Protein AF-A0AAV7LJN6-F1 (afdb_monomer_lite)

Structure (mmCIF, N/CA/C/O backbone):
data_AF-A0AAV7LJN6-F1
#
_entry.id   AF-A0AAV7LJN6-F1
#
loop_
_atom_site.group_PDB
_atom_site.id
_atom_site.type_symbol
_atom_site.label_atom_id
_atom_site.label_alt_id
_atom_site.label_comp_id
_atom_site.label_asym_id
_atom_site.label_entity_id
_atom_site.label_seq_id
_atom_site.pdbx_PDB_ins_code
_atom_site.Cartn_x
_atom_site.Cartn_y
_atom_site.Cartn_z
_atom_site.occupancy
_atom_site.B_iso_or_equiv
_atom_site.auth_seq_id
_atom_site.auth_comp_id
_atom_site.auth_asym_id
_atom_site.auth_atom_id
_atom_site.pdbx_PDB_model_num
ATOM 1 N N . MET A 1 1 ? 133.729 30.146 -93.061 1.00 47.03 1 MET A N 1
ATOM 2 C CA . MET A 1 1 ? 133.045 31.217 -92.309 1.00 47.03 1 MET A CA 1
ATOM 3 C C . MET A 1 1 ? 131.772 31.570 -93.064 1.00 47.03 1 MET A C 1
ATOM 5 O O . MET A 1 1 ? 131.927 31.977 -94.211 1.00 47.03 1 MET A O 1
ATOM 9 N N . PRO A 1 2 ? 130.562 31.434 -92.484 1.00 51.91 2 PRO A N 1
ATOM 10 C CA . PRO A 1 2 ? 130.207 30.695 -91.264 1.00 51.91 2 PRO A CA 1
ATOM 11 C C . PRO A 1 2 ? 130.179 29.168 -91.597 1.00 51.91 2 PRO A C 1
ATOM 13 O O . PRO A 1 2 ? 131.248 28.743 -92.047 1.00 51.91 2 PRO A O 1
ATOM 16 N N . SER A 1 3 ? 129.166 28.287 -91.439 1.00 40.41 3 SER A N 1
ATOM 17 C CA . SER A 1 3 ? 127.778 28.377 -90.912 1.00 40.41 3 SER A CA 1
ATOM 18 C C . SER A 1 3 ? 127.118 27.003 -90.661 1.00 40.41 3 SER A C 1
ATOM 20 O O . SER A 1 3 ? 127.235 26.117 -91.491 1.00 40.41 3 SER A O 1
ATOM 22 N N . LEU A 1 4 ? 126.371 26.909 -89.550 1.00 49.81 4 LEU A N 1
ATOM 23 C CA . LEU A 1 4 ? 125.037 26.297 -89.317 1.00 49.81 4 LEU A CA 1
ATOM 24 C C . LEU A 1 4 ? 124.566 24.948 -89.927 1.00 49.81 4 LEU A C 1
ATOM 26 O O . LEU A 1 4 ? 123.443 24.555 -89.620 1.00 49.81 4 LEU A O 1
ATOM 30 N N . ASP A 1 5 ? 125.363 24.183 -90.670 1.00 49.03 5 ASP A N 1
ATOM 31 C CA . ASP A 1 5 ? 124.953 22.839 -91.116 1.00 49.03 5 ASP A CA 1
ATOM 32 C C . ASP A 1 5 ? 125.314 21.747 -90.092 1.00 49.03 5 ASP A C 1
ATOM 34 O O . ASP A 1 5 ? 126.458 21.295 -90.046 1.00 49.03 5 ASP A O 1
ATOM 38 N N . ASN A 1 6 ? 124.335 21.339 -89.268 1.00 51.44 6 ASN A N 1
ATOM 39 C CA . ASN A 1 6 ? 124.128 19.975 -88.732 1.00 51.44 6 ASN A CA 1
ATOM 40 C C . ASN A 1 6 ? 122.930 19.953 -87.755 1.00 51.44 6 ASN A C 1
ATOM 42 O O . ASN A 1 6 ? 123.092 20.064 -86.540 1.00 51.44 6 ASN A O 1
ATOM 46 N N . LEU A 1 7 ? 121.719 19.768 -88.285 1.00 50.81 7 LEU A N 1
ATOM 47 C CA . LEU A 1 7 ? 120.577 19.266 -87.516 1.00 50.81 7 LEU A CA 1
ATOM 48 C C . LEU A 1 7 ? 120.135 17.960 -88.183 1.00 50.81 7 LEU A C 1
ATOM 50 O O . LEU A 1 7 ? 119.769 17.964 -89.357 1.00 50.81 7 LEU A O 1
ATOM 54 N N . ASP A 1 8 ? 120.251 16.841 -87.468 1.00 54.94 8 ASP A N 1
ATOM 55 C CA . ASP A 1 8 ? 120.124 15.500 -88.049 1.00 54.94 8 ASP A CA 1
ATOM 56 C C . ASP A 1 8 ? 118.679 15.218 -88.498 1.00 54.94 8 ASP A C 1
ATOM 58 O O . ASP A 1 8 ? 117.801 14.862 -87.708 1.00 54.94 8 ASP A O 1
ATOM 62 N N . LEU A 1 9 ? 118.433 15.378 -89.800 1.00 56.91 9 LEU A N 1
ATOM 63 C CA . LEU A 1 9 ? 117.125 15.173 -90.420 1.00 56.91 9 LEU A CA 1
ATOM 64 C C . LEU A 1 9 ? 116.636 13.719 -90.277 1.00 56.91 9 LEU A C 1
ATOM 66 O O . LEU A 1 9 ? 115.430 13.476 -90.246 1.00 56.91 9 LEU A O 1
ATOM 70 N N . THR A 1 10 ? 117.557 12.762 -90.132 1.00 61.56 10 THR A N 1
ATOM 71 C CA . THR A 1 10 ? 117.266 11.347 -89.864 1.00 61.56 10 THR A CA 1
ATOM 72 C C . THR A 1 10 ? 116.732 11.154 -88.447 1.00 61.56 10 THR A C 1
ATOM 74 O O . THR A 1 10 ? 115.738 10.452 -88.271 1.00 61.56 10 THR A O 1
ATOM 77 N N . GLN A 1 11 ? 117.309 11.834 -87.448 1.00 61.28 11 GLN A N 1
ATOM 78 C CA . GLN A 1 11 ? 116.745 11.872 -86.091 1.00 61.28 11 GLN A CA 1
ATOM 79 C C . GLN A 1 11 ? 115.375 12.555 -86.077 1.00 61.28 11 GLN A C 1
ATOM 81 O O . GLN A 1 11 ? 114.446 12.025 -85.477 1.00 61.28 11 GLN A O 1
ATOM 86 N N . VAL A 1 12 ? 115.198 13.680 -86.780 1.00 62.72 12 VAL A N 1
ATOM 87 C CA . VAL A 1 12 ? 113.888 14.357 -86.868 1.00 62.72 12 VAL A CA 1
ATOM 88 C C . VAL A 1 12 ? 112.832 13.454 -87.526 1.00 62.72 12 VAL A C 1
ATOM 90 O O . VAL A 1 12 ? 111.685 13.424 -87.078 1.00 62.72 12 VAL A O 1
ATOM 93 N N . ALA A 1 13 ? 113.206 12.674 -88.544 1.00 65.56 13 ALA A N 1
ATOM 94 C CA . ALA A 1 13 ? 112.322 11.693 -89.169 1.00 65.56 13 ALA A CA 1
ATOM 95 C C . ALA A 1 13 ? 111.976 10.525 -88.226 1.00 65.56 13 ALA A C 1
ATOM 97 O O . ALA A 1 13 ? 110.798 10.188 -88.115 1.00 65.56 13 ALA A O 1
ATOM 98 N N . ALA A 1 14 ? 112.962 9.967 -87.513 1.00 68.38 14 ALA A N 1
ATOM 99 C CA . ALA A 1 14 ? 112.763 8.893 -86.534 1.00 68.38 14 ALA A CA 1
ATOM 100 C C . ALA A 1 14 ? 111.869 9.342 -85.365 1.00 68.38 14 ALA A C 1
ATOM 102 O O . ALA A 1 14 ? 110.847 8.720 -85.087 1.00 68.38 14 ALA A O 1
ATOM 103 N N . ILE A 1 15 ? 112.158 10.508 -84.779 1.00 70.38 15 ILE A N 1
ATOM 104 C CA . ILE A 1 15 ? 111.317 11.142 -83.755 1.00 70.38 15 ILE A CA 1
ATOM 105 C C . ILE A 1 15 ? 109.903 11.394 -84.308 1.00 70.38 15 ILE A C 1
ATOM 107 O O . ILE A 1 15 ? 108.924 11.213 -83.592 1.00 70.38 15 ILE A O 1
ATOM 111 N N . SER A 1 16 ? 109.749 11.750 -85.591 1.00 73.31 16 SER A N 1
ATOM 112 C CA . SER A 1 16 ? 108.429 11.908 -86.220 1.00 73.31 16 SER A CA 1
ATOM 113 C C . SER A 1 16 ? 107.678 10.584 -86.422 1.00 73.31 16 SER A C 1
ATOM 115 O O . SER A 1 16 ? 106.447 10.593 -86.367 1.00 73.31 16 SER A O 1
ATOM 117 N N . SER A 1 17 ? 108.357 9.456 -86.661 1.00 77.31 17 SER A N 1
ATOM 118 C CA . SER A 1 17 ? 107.717 8.131 -86.651 1.00 77.31 17 SER A CA 1
ATOM 119 C C . SER A 1 17 ? 107.365 7.678 -85.238 1.00 77.31 17 SER A C 1
ATOM 121 O O . SER A 1 17 ? 106.252 7.203 -85.037 1.00 77.31 17 SER A O 1
ATOM 123 N N . ASP A 1 18 ? 108.231 7.915 -84.256 1.00 78.06 18 ASP A N 1
ATOM 124 C CA . ASP A 1 18 ? 107.999 7.508 -82.868 1.00 78.06 18 ASP A CA 1
ATOM 125 C C . ASP A 1 18 ? 106.853 8.313 -82.237 1.00 78.06 18 ASP A C 1
ATOM 127 O O . ASP A 1 18 ? 105.960 7.763 -81.604 1.00 78.06 18 ASP A O 1
ATOM 131 N N . LEU A 1 19 ? 106.764 9.616 -82.518 1.00 79.94 19 LEU A N 1
ATOM 132 C CA . LEU A 1 19 ? 105.628 10.448 -82.101 1.00 79.94 19 LEU A CA 1
ATOM 133 C C . LEU A 1 19 ? 104.324 10.068 -82.845 1.00 79.94 19 LEU A C 1
ATOM 135 O O . LEU A 1 19 ? 103.229 10.378 -82.376 1.00 79.94 19 LEU A O 1
ATOM 139 N N . LYS A 1 20 ? 104.396 9.369 -83.990 1.00 81.69 20 LYS A N 1
ATOM 140 C CA . LYS A 1 20 ? 103.214 8.776 -84.649 1.00 81.69 20 LYS A CA 1
ATOM 141 C C . LYS A 1 20 ? 102.825 7.441 -84.020 1.00 81.69 20 LYS A C 1
ATOM 143 O O . LYS A 1 20 ? 101.636 7.251 -83.786 1.00 81.69 20 LYS A O 1
ATOM 148 N N . THR A 1 21 ? 103.776 6.553 -83.719 1.00 82.06 21 THR A N 1
ATOM 149 C CA . THR A 1 21 ? 103.483 5.266 -83.063 1.00 82.06 21 THR A CA 1
ATOM 150 C C . THR A 1 21 ? 102.954 5.482 -81.648 1.00 82.06 21 THR A C 1
ATOM 152 O O . THR A 1 21 ? 101.910 4.917 -81.319 1.00 82.06 21 THR A O 1
ATOM 155 N N . ILE A 1 22 ? 103.564 6.395 -80.880 1.00 83.81 22 ILE A N 1
ATOM 156 C CA . ILE A 1 22 ? 103.055 6.869 -79.584 1.00 83.81 22 ILE A CA 1
ATOM 157 C C . ILE A 1 22 ? 101.624 7.389 -79.743 1.00 83.81 22 ILE A C 1
ATOM 159 O O . ILE A 1 22 ? 100.736 6.871 -79.082 1.00 83.81 22 ILE A O 1
ATOM 163 N N . ARG A 1 23 ? 101.337 8.299 -80.686 1.00 85.75 23 ARG A N 1
ATOM 164 C CA . ARG A 1 23 ? 99.959 8.796 -80.893 1.00 85.75 23 ARG A CA 1
ATOM 165 C C . ARG A 1 23 ? 98.957 7.725 -81.317 1.00 85.75 23 ARG A C 1
ATOM 167 O O . ARG A 1 23 ? 97.790 7.815 -80.945 1.00 85.75 23 ARG A O 1
ATOM 174 N N . THR A 1 24 ? 99.359 6.712 -82.088 1.00 85.62 24 THR A N 1
ATOM 175 C CA . THR A 1 24 ? 98.465 5.582 -82.395 1.00 85.62 24 THR A CA 1
ATOM 176 C C . THR A 1 24 ? 98.250 4.668 -81.191 1.00 85.62 24 THR A C 1
ATOM 178 O O . THR A 1 24 ? 97.150 4.149 -81.029 1.00 85.62 24 THR A O 1
ATOM 181 N N . GLN A 1 25 ? 99.251 4.519 -80.320 1.00 87.50 25 GLN A N 1
ATOM 182 C CA . GLN A 1 25 ? 99.160 3.753 -79.078 1.00 87.50 25 GLN A CA 1
ATOM 183 C C . GLN A 1 25 ? 98.318 4.486 -78.022 1.00 87.50 25 GLN A C 1
ATOM 185 O O . GLN A 1 25 ? 97.413 3.882 -77.458 1.00 87.50 25 GLN A O 1
ATOM 190 N N . GLU A 1 26 ? 98.529 5.791 -77.830 1.00 87.56 26 GLU A N 1
ATOM 191 C CA . GLU A 1 26 ? 97.680 6.682 -77.029 1.00 87.56 26 GLU A CA 1
ATOM 192 C C . GLU A 1 26 ? 96.233 6.642 -77.530 1.00 87.56 26 GLU A C 1
ATOM 194 O O . GLU A 1 26 ? 95.313 6.463 -76.738 1.00 87.56 26 GLU A O 1
ATOM 199 N N . LYS A 1 27 ? 96.008 6.735 -78.850 1.00 88.69 27 LYS A N 1
ATOM 200 C CA . LYS A 1 27 ? 94.661 6.620 -79.428 1.00 88.69 27 LYS A CA 1
ATOM 201 C C . LYS A 1 27 ? 94.038 5.246 -79.161 1.00 88.69 27 LYS A C 1
ATOM 203 O O . LYS A 1 27 ? 92.856 5.191 -78.841 1.00 88.69 27 LYS A O 1
ATOM 208 N N . ALA A 1 28 ? 94.800 4.158 -79.272 1.00 87.75 28 ALA A N 1
ATOM 209 C CA . ALA A 1 28 ? 94.307 2.811 -78.980 1.00 87.75 28 ALA A CA 1
ATOM 210 C C . ALA A 1 28 ? 93.990 2.616 -77.485 1.00 87.75 28 ALA A C 1
ATOM 212 O O . ALA A 1 28 ? 92.982 2.001 -77.158 1.00 87.75 28 ALA A O 1
ATOM 213 N N . GLN A 1 29 ? 94.793 3.187 -76.583 1.00 87.94 29 GLN A N 1
ATOM 214 C CA . GLN A 1 29 ? 94.535 3.192 -75.137 1.00 87.94 29 GLN A CA 1
ATOM 215 C C . GLN A 1 29 ? 93.321 4.054 -74.773 1.00 87.94 29 GLN A C 1
ATOM 217 O O . GLN A 1 29 ? 92.505 3.642 -73.956 1.00 87.94 29 GLN A O 1
ATOM 222 N N . LEU A 1 30 ? 93.160 5.221 -75.404 1.00 89.75 30 LEU A N 1
ATOM 223 C CA . LEU A 1 30 ? 91.967 6.056 -75.258 1.00 89.75 30 LEU A CA 1
ATOM 224 C C . LEU A 1 30 ? 90.720 5.371 -75.827 1.00 89.75 30 LEU A C 1
ATOM 226 O O . LEU A 1 30 ? 89.641 5.574 -75.282 1.00 89.75 30 LEU A O 1
ATOM 230 N N . GLN A 1 31 ? 90.858 4.555 -76.876 1.00 89.44 31 GLN A N 1
ATOM 231 C CA . GLN A 1 31 ? 89.761 3.761 -77.423 1.00 89.44 31 GLN A CA 1
ATOM 232 C C . GLN A 1 31 ? 89.386 2.597 -76.494 1.00 89.44 31 GLN A C 1
ATOM 234 O O . GLN A 1 31 ? 88.237 2.534 -76.092 1.00 89.44 31 GLN A O 1
ATOM 239 N N . ASP A 1 32 ? 90.334 1.767 -76.047 1.00 92.25 32 ASP A N 1
ATOM 240 C CA . ASP A 1 32 ? 90.096 0.712 -75.041 1.00 92.25 32 ASP A CA 1
ATOM 241 C C . ASP A 1 32 ? 89.480 1.281 -73.746 1.00 92.25 32 ASP A C 1
ATOM 243 O O . ASP A 1 32 ? 88.551 0.711 -73.176 1.00 92.25 32 ASP A O 1
ATOM 247 N N . LEU A 1 33 ? 89.925 2.462 -73.308 1.00 91.81 33 LEU A N 1
ATOM 248 C CA . LEU A 1 33 ? 89.320 3.173 -72.182 1.00 91.81 33 LEU A CA 1
ATOM 249 C C . LEU A 1 33 ? 87.895 3.674 -72.492 1.00 91.81 33 LEU A C 1
ATOM 251 O O . LEU A 1 33 ? 87.038 3.632 -71.611 1.00 91.81 33 LEU A O 1
ATOM 255 N N . ASN A 1 34 ? 87.618 4.130 -73.718 1.00 92.25 34 ASN A N 1
ATOM 256 C CA . ASN A 1 34 ? 86.284 4.566 -74.141 1.00 92.25 34 ASN A CA 1
ATOM 257 C C . ASN A 1 34 ? 85.311 3.387 -74.285 1.00 92.25 34 ASN A C 1
ATOM 259 O O . ASN A 1 34 ? 84.201 3.473 -73.772 1.00 92.25 34 ASN A O 1
ATOM 263 N N . ASP A 1 35 ? 85.749 2.277 -74.876 1.00 91.50 35 ASP A N 1
ATOM 264 C CA . ASP A 1 35 ? 84.983 1.036 -75.025 1.00 91.50 35 ASP A CA 1
ATOM 265 C C . ASP A 1 35 ? 84.643 0.449 -73.636 1.00 91.50 35 ASP A C 1
ATOM 267 O O . ASP A 1 35 ? 83.507 0.045 -73.372 1.00 91.50 35 ASP A O 1
ATOM 271 N N . ARG A 1 36 ? 85.587 0.507 -72.681 1.00 92.94 36 ARG A N 1
ATOM 272 C CA . ARG A 1 36 ? 85.322 0.185 -71.266 1.00 92.94 36 ARG A CA 1
ATOM 273 C C . ARG A 1 36 ? 84.320 1.145 -70.631 1.00 92.94 36 ARG A C 1
ATOM 275 O O . ARG A 1 36 ? 83.401 0.673 -69.963 1.00 92.94 36 ARG A O 1
ATOM 282 N N . PHE A 1 37 ? 84.448 2.458 -70.838 1.00 93.62 37 PHE A N 1
ATOM 283 C CA . PHE A 1 37 ? 83.457 3.420 -70.341 1.00 93.62 37 PHE A CA 1
ATOM 284 C C . PHE A 1 37 ? 82.070 3.191 -70.954 1.00 93.62 37 PHE A C 1
ATOM 286 O O . PHE A 1 37 ? 81.093 3.278 -70.219 1.00 93.62 37 PHE A O 1
ATOM 293 N N . ALA A 1 38 ? 81.968 2.833 -72.237 1.00 91.50 38 ALA A N 1
ATOM 294 C CA . ALA A 1 38 ? 80.706 2.468 -72.875 1.00 91.50 38 ALA A CA 1
ATOM 295 C C . ALA A 1 38 ? 80.078 1.249 -72.184 1.00 91.50 38 ALA A C 1
ATOM 297 O O . ALA A 1 38 ? 78.957 1.355 -71.694 1.00 91.50 38 ALA A O 1
ATOM 298 N N . SER A 1 39 ? 80.832 0.158 -72.001 1.00 92.88 39 SER A N 1
ATOM 299 C CA . SER A 1 39 ? 80.336 -1.031 -71.284 1.00 92.88 39 SER A CA 1
ATOM 300 C C . SER A 1 39 ? 79.952 -0.750 -69.820 1.00 92.88 39 SER A C 1
ATOM 302 O O . SER A 1 39 ? 79.015 -1.346 -69.291 1.00 92.88 39 SER A O 1
ATOM 304 N N . PHE A 1 40 ? 80.627 0.195 -69.152 1.00 95.81 40 PHE A N 1
ATOM 305 C CA . PHE A 1 40 ? 80.262 0.628 -67.802 1.00 95.81 40 PHE A CA 1
ATOM 306 C C . PHE A 1 40 ? 78.985 1.481 -67.798 1.00 95.81 40 PHE A C 1
ATOM 308 O O . PHE A 1 40 ? 78.141 1.303 -66.926 1.00 95.81 40 PHE A O 1
ATOM 315 N N . ILE A 1 41 ? 78.808 2.370 -68.780 1.00 93.56 41 ILE A N 1
ATOM 316 C CA . ILE A 1 41 ? 77.591 3.175 -68.955 1.00 93.56 41 ILE A CA 1
ATOM 317 C C . ILE A 1 41 ? 76.398 2.269 -69.277 1.00 93.56 41 ILE A C 1
ATOM 319 O O . ILE A 1 41 ? 75.348 2.431 -68.660 1.00 93.56 41 ILE A O 1
ATOM 323 N N . GLU A 1 42 ? 76.559 1.291 -70.171 1.00 93.38 42 GLU A N 1
ATOM 324 C CA . GLU A 1 42 ? 75.552 0.261 -70.456 1.00 93.38 42 GLU A CA 1
ATOM 325 C C . GLU A 1 42 ? 75.198 -0.516 -69.184 1.00 93.38 42 GLU A C 1
ATOM 327 O O . GLU A 1 42 ? 74.025 -0.593 -68.821 1.00 93.38 42 GLU A O 1
ATOM 332 N N . ARG A 1 43 ? 76.196 -0.992 -68.427 1.00 95.31 43 ARG A N 1
ATOM 333 C CA . ARG A 1 43 ? 75.952 -1.721 -67.175 1.00 95.31 43 ARG A CA 1
ATOM 334 C C . ARG A 1 43 ? 75.285 -0.862 -66.093 1.00 95.31 43 ARG A C 1
ATOM 336 O O . ARG A 1 43 ? 74.493 -1.385 -65.311 1.00 95.31 43 ARG A O 1
ATOM 343 N N . VAL A 1 44 ? 75.559 0.443 -66.044 1.00 95.94 44 VAL A N 1
ATOM 344 C CA . VAL A 1 44 ? 74.835 1.388 -65.177 1.00 95.94 44 VAL A CA 1
ATOM 345 C C . VAL A 1 44 ? 73.387 1.554 -65.642 1.00 95.94 44 VAL A C 1
ATOM 347 O O . VAL A 1 44 ? 72.499 1.512 -64.798 1.00 95.94 44 VAL A O 1
ATOM 350 N N . HIS A 1 45 ? 73.115 1.648 -66.948 1.00 94.12 45 HIS A N 1
ATOM 351 C CA . HIS A 1 45 ? 71.741 1.702 -67.467 1.00 94.12 45 HIS A CA 1
ATOM 352 C C . HIS A 1 45 ? 70.961 0.408 -67.183 1.00 94.12 45 HIS A C 1
ATOM 354 O O . HIS A 1 45 ? 69.804 0.483 -66.772 1.00 94.12 45 HIS A O 1
ATOM 360 N N . GLU A 1 46 ? 71.586 -0.768 -67.320 1.00 95.81 46 GLU A N 1
ATOM 361 C CA . GLU A 1 46 ? 70.990 -2.051 -66.918 1.00 95.81 46 GLU A CA 1
ATOM 362 C C . GLU A 1 46 ? 70.632 -2.065 -65.426 1.00 95.81 46 GLU A C 1
ATOM 364 O O . GLU A 1 46 ? 69.520 -2.442 -65.060 1.00 95.81 46 GLU A O 1
ATOM 369 N N . LEU A 1 47 ? 71.557 -1.641 -64.557 1.00 95.44 47 LEU A N 1
ATOM 370 C CA . LEU A 1 47 ? 71.346 -1.605 -63.106 1.00 95.44 47 LEU A CA 1
ATOM 371 C C . LEU A 1 47 ? 70.307 -0.552 -62.697 1.00 95.44 47 LEU A C 1
ATOM 373 O O . LEU A 1 47 ? 69.496 -0.809 -61.813 1.00 95.44 47 LEU A O 1
ATOM 377 N N . GLU A 1 48 ? 70.270 0.604 -63.360 1.00 95.06 48 GLU A N 1
ATOM 378 C CA . GLU A 1 48 ? 69.203 1.590 -63.193 1.00 95.06 48 GLU A CA 1
ATOM 379 C C . GLU A 1 48 ? 67.841 1.040 -63.625 1.00 95.06 48 GLU A C 1
ATOM 381 O O . GLU A 1 48 ? 66.845 1.285 -62.948 1.00 95.06 48 GLU A O 1
ATOM 386 N N . GLN A 1 49 ? 67.769 0.312 -64.742 1.00 96.12 49 GLN A N 1
ATOM 387 C CA . GLN A 1 49 ? 66.525 -0.290 -65.216 1.00 96.12 49 GLN A CA 1
ATOM 388 C C . GLN A 1 49 ? 66.059 -1.409 -64.274 1.00 96.12 49 GLN A C 1
ATOM 390 O O . GLN A 1 49 ? 64.875 -1.474 -63.951 1.00 96.12 49 GLN A O 1
ATOM 395 N N . GLN A 1 50 ? 66.982 -2.233 -63.770 1.00 95.94 50 GLN A N 1
ATOM 396 C CA . GLN A 1 50 ? 66.699 -3.251 -62.755 1.00 95.94 50 GLN A CA 1
ATOM 397 C C . GLN A 1 50 ? 66.229 -2.620 -61.437 1.00 95.94 50 GLN A C 1
ATOM 399 O O . GLN A 1 50 ? 65.221 -3.061 -60.894 1.00 95.94 50 GLN A O 1
ATOM 404 N N . ASN A 1 51 ? 66.868 -1.543 -60.968 1.00 95.38 51 ASN A N 1
ATOM 405 C CA . ASN A 1 51 ? 66.407 -0.802 -59.790 1.00 95.38 51 ASN A CA 1
ATOM 406 C C . ASN A 1 51 ? 65.010 -0.201 -60.005 1.00 95.38 51 ASN A C 1
ATOM 408 O O . ASN A 1 51 ? 64.156 -0.381 -59.148 1.00 95.38 51 ASN A O 1
ATOM 412 N N . LYS A 1 52 ? 64.725 0.417 -61.160 1.00 96.19 52 LYS A N 1
ATOM 413 C CA . LYS A 1 52 ? 63.389 0.968 -61.480 1.00 96.19 52 LYS A CA 1
ATOM 414 C C . LYS A 1 52 ? 62.298 -0.115 -61.510 1.00 96.19 52 LYS A C 1
ATOM 416 O O . LYS A 1 52 ? 61.170 0.146 -61.099 1.00 96.19 52 LYS A O 1
ATOM 421 N N . VAL A 1 53 ? 62.622 -1.334 -61.957 1.00 95.94 53 VAL A N 1
ATOM 422 C CA . VAL A 1 53 ? 61.709 -2.493 -61.880 1.00 95.94 53 VAL A CA 1
ATOM 423 C C . VAL A 1 53 ? 61.515 -2.945 -60.429 1.00 95.94 53 VAL A C 1
ATOM 425 O O . VAL A 1 53 ? 60.375 -3.074 -59.993 1.00 95.94 53 VAL A O 1
ATOM 428 N N . LEU A 1 54 ? 62.593 -3.109 -59.657 1.00 95.38 54 LEU A N 1
ATOM 429 C CA . LEU A 1 54 ? 62.523 -3.505 -58.245 1.00 95.38 54 LEU A CA 1
ATOM 430 C C . LEU A 1 54 ? 61.789 -2.467 -57.379 1.00 95.38 54 LEU A C 1
ATOM 432 O O . LEU A 1 54 ? 61.031 -2.842 -56.490 1.00 95.38 54 LEU A O 1
ATOM 436 N N . GLU A 1 55 ? 61.955 -1.172 -57.649 1.00 94.69 55 GLU A N 1
ATOM 437 C CA . GLU A 1 55 ? 61.208 -0.082 -57.010 1.00 94.69 55 GLU A CA 1
ATOM 438 C C . GLU A 1 55 ? 59.707 -0.175 -57.314 1.00 94.69 55 GLU A C 1
ATOM 440 O O . GLU A 1 55 ? 58.889 -0.036 -56.402 1.00 94.69 55 GLU A O 1
ATOM 445 N N . ALA A 1 56 ? 59.333 -0.468 -58.565 1.00 93.62 56 ALA A N 1
ATOM 446 C CA . ALA A 1 56 ? 57.939 -0.662 -58.961 1.00 93.62 56 ALA A CA 1
ATOM 447 C C . ALA A 1 56 ? 57.324 -1.930 -58.336 1.00 93.62 56 ALA A C 1
ATOM 449 O O . ALA A 1 56 ? 56.206 -1.879 -57.820 1.00 93.62 56 ALA A O 1
ATOM 450 N N . GLU A 1 57 ? 58.052 -3.050 -58.313 1.00 94.19 57 GLU A N 1
ATOM 451 C CA . GLU A 1 57 ? 57.629 -4.285 -57.638 1.00 94.19 57 GLU A CA 1
ATOM 452 C C . GLU A 1 57 ? 57.457 -4.072 -56.128 1.00 94.19 57 GLU A C 1
ATOM 454 O O . GLU A 1 57 ? 56.445 -4.477 -55.555 1.00 94.19 57 GLU A O 1
ATOM 459 N N . LEU A 1 58 ? 58.397 -3.374 -55.485 1.00 90.88 58 LEU A N 1
ATOM 460 C CA . LEU A 1 58 ? 58.350 -3.028 -54.064 1.00 90.88 58 LEU A CA 1
ATOM 461 C C . LEU A 1 58 ? 57.168 -2.096 -53.756 1.00 90.88 58 LEU A C 1
ATOM 463 O O . LEU A 1 58 ? 56.502 -2.283 -52.736 1.00 90.88 58 LEU A O 1
ATOM 467 N N . LEU A 1 59 ? 56.855 -1.141 -54.638 1.00 90.25 59 LEU A N 1
ATOM 468 C CA . LEU A 1 59 ? 55.674 -0.279 -54.525 1.00 90.25 59 LEU A CA 1
ATOM 469 C C . LEU A 1 59 ? 54.379 -1.100 -54.628 1.00 90.25 59 LEU A C 1
ATOM 471 O O . LEU A 1 59 ? 53.523 -0.985 -53.752 1.00 90.25 59 LEU A O 1
ATOM 475 N N . VAL A 1 60 ? 54.259 -1.991 -55.618 1.00 88.88 60 VAL A N 1
ATOM 476 C CA . VAL A 1 60 ? 53.091 -2.879 -55.785 1.00 88.88 60 VAL A CA 1
ATOM 477 C C . VAL A 1 60 ? 52.933 -3.848 -54.606 1.00 88.88 60 VAL A C 1
ATOM 479 O O . VAL A 1 60 ? 51.813 -4.087 -54.153 1.00 88.88 60 VAL A O 1
ATOM 482 N N . LEU A 1 61 ? 54.029 -4.394 -54.071 1.00 86.50 61 LEU A N 1
ATOM 483 C CA . LEU A 1 61 ? 54.002 -5.234 -52.869 1.00 86.50 61 LEU A CA 1
ATOM 484 C C . LEU A 1 61 ? 53.592 -4.429 -51.632 1.00 86.50 61 LEU A C 1
ATOM 486 O O . LEU A 1 61 ? 52.735 -4.884 -50.875 1.00 86.50 61 LEU A O 1
ATOM 490 N N . ARG A 1 62 ? 54.126 -3.214 -51.446 1.00 84.94 62 ARG A N 1
ATOM 491 C CA . ARG A 1 62 ? 53.682 -2.311 -50.373 1.00 84.94 62 ARG A CA 1
ATOM 492 C C . ARG A 1 62 ? 52.200 -1.990 -50.492 1.00 84.94 62 ARG A C 1
ATOM 494 O O . ARG A 1 62 ? 51.523 -2.079 -49.481 1.00 84.94 62 ARG A O 1
ATOM 501 N N . GLN A 1 63 ? 51.691 -1.704 -51.691 1.00 81.31 63 GLN A N 1
ATOM 502 C CA . GLN A 1 63 ? 50.271 -1.425 -51.909 1.00 81.31 63 GLN A CA 1
ATOM 503 C C . GLN A 1 63 ? 49.391 -2.627 -51.522 1.00 81.31 63 GLN A C 1
ATOM 505 O O . GLN A 1 63 ? 48.427 -2.475 -50.777 1.00 81.31 63 GLN A O 1
ATOM 510 N N . LYS A 1 64 ? 49.773 -3.844 -51.936 1.00 78.56 64 LYS A N 1
ATOM 511 C CA . LYS A 1 64 ? 49.078 -5.092 -51.563 1.00 78.56 64 LYS A CA 1
ATOM 512 C C . LYS A 1 64 ? 49.121 -5.404 -50.063 1.00 78.56 64 LYS A C 1
ATOM 514 O O . LYS A 1 64 ? 48.222 -6.074 -49.569 1.00 78.56 64 LYS A O 1
ATOM 519 N N . HIS A 1 65 ? 50.151 -4.946 -49.350 1.00 70.62 65 HIS A N 1
ATOM 520 C CA . HIS A 1 65 ? 50.295 -5.129 -47.901 1.00 70.62 65 HIS A CA 1
ATOM 521 C C . HIS A 1 65 ? 49.835 -3.920 -47.064 1.00 70.62 65 HIS A C 1
ATOM 523 O O . HIS A 1 65 ? 49.755 -4.040 -45.843 1.00 70.62 65 HIS A O 1
ATOM 529 N N . SER A 1 66 ? 49.523 -2.776 -47.685 1.00 68.25 66 SER A N 1
ATOM 530 C CA . SER A 1 66 ? 48.927 -1.609 -47.021 1.00 68.25 66 SER A CA 1
ATOM 531 C C . SER A 1 66 ? 47.402 -1.658 -46.965 1.00 68.25 66 SER A C 1
ATOM 533 O O . SER A 1 66 ? 46.817 -0.934 -46.166 1.00 68.25 66 SER A O 1
ATOM 535 N N . GLU A 1 67 ? 46.767 -2.510 -47.776 1.00 67.19 67 GLU A N 1
ATOM 536 C CA . GLU A 1 67 ? 45.356 -2.870 -47.611 1.00 67.19 67 GLU A CA 1
ATOM 537 C C . GLU A 1 67 ? 45.142 -3.452 -46.198 1.00 67.19 67 GLU A C 1
ATOM 539 O O . GLU A 1 67 ? 45.688 -4.521 -45.888 1.00 67.19 67 GLU A O 1
ATOM 544 N N . PRO A 1 68 ? 44.385 -2.784 -45.305 1.00 65.88 68 PRO A N 1
ATOM 545 C CA . PRO A 1 68 ? 44.133 -3.313 -43.974 1.00 65.88 68 PRO A CA 1
ATOM 546 C C . PRO A 1 68 ? 43.321 -4.603 -44.103 1.00 65.88 68 PRO A C 1
ATOM 548 O O . PRO A 1 68 ? 42.302 -4.644 -44.790 1.00 65.88 68 PRO A O 1
ATOM 551 N N . SER A 1 69 ? 43.773 -5.675 -43.446 1.00 73.00 69 SER A N 1
ATOM 552 C CA . SER A 1 69 ? 43.143 -6.992 -43.583 1.00 73.00 69 SER A CA 1
ATOM 553 C C . SER A 1 69 ? 41.650 -6.931 -43.248 1.00 73.00 69 SER A C 1
ATOM 555 O O . SER A 1 69 ? 41.276 -6.779 -42.086 1.00 73.00 69 SER A O 1
ATOM 557 N N . ARG A 1 70 ? 40.793 -7.112 -44.260 1.00 81.12 70 ARG A N 1
ATOM 558 C CA . ARG A 1 70 ? 39.324 -7.141 -44.124 1.00 81.12 70 ARG A CA 1
ATOM 559 C C . ARG A 1 70 ? 38.843 -8.163 -43.085 1.00 81.12 70 ARG A C 1
ATOM 561 O O . ARG A 1 70 ? 37.804 -7.974 -42.465 1.00 81.12 70 ARG A O 1
ATOM 568 N N . LEU A 1 71 ? 39.613 -9.230 -42.862 1.00 85.75 71 LEU A N 1
ATOM 569 C CA . LEU A 1 71 ? 39.342 -10.210 -41.811 1.00 85.75 71 LEU A CA 1
ATOM 570 C C . LEU A 1 71 ? 39.478 -9.600 -40.404 1.00 85.75 71 LEU A C 1
ATOM 572 O O . LEU A 1 71 ? 38.677 -9.905 -39.527 1.00 85.75 71 LEU A O 1
ATOM 576 N N . ARG A 1 72 ? 40.450 -8.700 -40.195 1.00 87.62 72 ARG A N 1
ATOM 577 C CA . ARG A 1 72 ? 40.600 -7.961 -38.934 1.00 87.62 72 ARG A CA 1
ATOM 578 C C . ARG A 1 72 ? 39.403 -7.043 -38.697 1.00 87.62 72 ARG A C 1
ATOM 580 O O . ARG A 1 72 ? 38.869 -7.067 -37.598 1.00 87.62 72 ARG A O 1
ATOM 587 N N . THR A 1 73 ? 38.957 -6.284 -39.702 1.00 89.00 73 THR A N 1
ATOM 588 C CA . THR A 1 73 ? 37.821 -5.364 -39.514 1.00 89.00 73 THR A CA 1
ATOM 589 C C . THR A 1 73 ? 36.513 -6.107 -39.245 1.00 89.00 73 THR A C 1
ATOM 591 O O . THR A 1 73 ? 35.713 -5.616 -38.461 1.00 89.00 73 THR A O 1
ATOM 594 N N . LEU A 1 74 ? 36.326 -7.303 -39.821 1.00 91.69 74 LEU A N 1
ATOM 595 C CA . LEU A 1 74 ? 35.191 -8.182 -39.510 1.00 91.69 74 LEU A CA 1
ATOM 596 C C . LEU A 1 74 ? 35.245 -8.693 -38.060 1.00 91.69 74 LEU A C 1
ATOM 598 O O . LEU A 1 74 ? 34.266 -8.547 -37.338 1.00 91.69 74 LEU A O 1
ATOM 602 N N . TYR A 1 75 ? 36.390 -9.191 -37.578 1.00 93.00 75 TYR A N 1
ATOM 603 C CA . TYR A 1 75 ? 36.521 -9.556 -36.158 1.00 93.00 75 TYR A CA 1
ATOM 604 C C . TYR A 1 75 ? 36.394 -8.341 -35.217 1.00 93.00 75 TYR A C 1
ATOM 606 O O . TYR A 1 75 ? 35.871 -8.468 -34.116 1.00 93.00 75 TYR A O 1
ATOM 614 N N . GLU A 1 76 ? 36.813 -7.145 -35.638 1.00 94.62 76 GLU A N 1
ATOM 615 C CA . GLU A 1 76 ? 36.591 -5.892 -34.899 1.00 94.62 76 GLU A CA 1
ATOM 616 C C . GLU A 1 76 ? 35.140 -5.376 -34.985 1.00 94.62 76 GLU A C 1
ATOM 618 O O . GLU A 1 76 ? 34.791 -4.452 -34.250 1.00 94.62 76 GLU A O 1
ATOM 623 N N . GLN A 1 77 ? 34.289 -5.929 -35.855 1.00 96.00 77 GLN A N 1
ATOM 624 C CA . GLN A 1 77 ? 32.829 -5.747 -35.832 1.00 96.00 77 GLN A CA 1
ATOM 625 C C . GLN A 1 77 ? 32.199 -6.755 -34.866 1.00 96.00 77 GLN A C 1
ATOM 627 O O . GLN A 1 77 ? 31.625 -6.334 -33.866 1.00 96.00 77 GLN A O 1
ATOM 632 N N . GLU A 1 78 ? 32.467 -8.048 -35.058 1.00 96.69 78 GLU A N 1
ATOM 633 C CA . GLU A 1 78 ? 32.020 -9.152 -34.193 1.00 96.69 78 GLU A CA 1
ATOM 634 C C . GLU A 1 78 ? 32.310 -8.885 -32.701 1.00 96.69 78 GLU A C 1
ATOM 636 O O . GLU A 1 78 ? 31.426 -8.960 -31.856 1.00 96.69 78 GLU A O 1
ATOM 641 N N . ILE A 1 79 ? 33.535 -8.465 -32.358 1.00 97.12 79 ILE A N 1
ATOM 642 C CA . ILE A 1 79 ? 33.934 -8.157 -30.971 1.00 97.12 79 ILE A CA 1
ATOM 643 C C . ILE A 1 79 ? 33.188 -6.938 -30.396 1.00 97.12 79 ILE A C 1
ATOM 645 O O . ILE A 1 79 ? 33.073 -6.824 -29.177 1.00 97.12 79 ILE A O 1
ATOM 649 N N . ARG A 1 80 ? 32.688 -6.014 -31.226 1.00 97.75 80 ARG A N 1
ATOM 650 C CA . ARG A 1 80 ? 31.826 -4.911 -30.763 1.00 97.75 80 ARG A CA 1
ATOM 651 C C . ARG A 1 80 ? 30.383 -5.364 -30.600 1.00 97.75 80 ARG A C 1
ATOM 653 O O . ARG A 1 80 ? 29.777 -5.023 -29.595 1.00 97.75 80 ARG A O 1
ATOM 660 N N . GLU A 1 81 ? 29.863 -6.150 -31.532 1.00 97.69 81 GLU A N 1
ATOM 661 C CA . GLU A 1 81 ? 28.493 -6.672 -31.489 1.00 97.69 81 GLU A CA 1
ATOM 662 C C . GLU A 1 81 ? 28.304 -7.623 -30.293 1.00 97.69 81 GLU A C 1
ATOM 664 O O . GLU A 1 81 ? 27.367 -7.448 -29.518 1.00 97.69 81 GLU A O 1
ATOM 669 N N . LEU A 1 82 ? 29.272 -8.507 -30.023 1.00 97.75 82 LEU A N 1
ATOM 670 C CA . LEU A 1 82 ? 29.306 -9.351 -28.819 1.00 97.75 82 LEU A CA 1
ATOM 671 C C . LEU A 1 82 ? 29.457 -8.557 -27.507 1.00 97.75 82 LEU A C 1
ATOM 673 O O . LEU A 1 82 ? 28.972 -9.001 -26.468 1.00 97.75 82 LEU A O 1
ATOM 677 N N . ARG A 1 83 ? 30.123 -7.392 -27.524 1.00 98.12 83 ARG A N 1
ATOM 678 C CA . ARG A 1 83 ? 30.201 -6.507 -26.346 1.00 98.12 83 ARG A CA 1
ATOM 679 C C . ARG A 1 83 ? 28.884 -5.796 -26.094 1.00 98.12 83 ARG A C 1
ATOM 681 O O . ARG A 1 83 ? 28.420 -5.831 -24.966 1.00 98.12 83 ARG A O 1
ATOM 688 N N . LEU A 1 84 ? 28.266 -5.236 -27.133 1.00 98.06 84 LEU A N 1
ATOM 689 C CA . LEU A 1 84 ? 26.951 -4.604 -27.031 1.00 98.06 84 LEU A CA 1
ATOM 690 C C . LEU A 1 84 ? 25.908 -5.608 -26.530 1.00 98.06 84 LEU A C 1
ATOM 692 O O . LEU A 1 84 ? 25.250 -5.322 -25.542 1.00 98.06 84 LEU A O 1
ATOM 696 N N . ALA A 1 85 ? 25.857 -6.821 -27.089 1.00 97.56 85 ALA A N 1
ATOM 697 C CA . ALA A 1 85 ? 24.972 -7.881 -26.599 1.00 97.56 85 ALA A CA 1
ATOM 698 C C . ALA A 1 85 ? 25.260 -8.280 -25.135 1.00 97.56 85 ALA A C 1
ATOM 700 O O . ALA A 1 85 ? 24.340 -8.574 -24.375 1.00 97.56 85 ALA A O 1
ATOM 701 N N . SER A 1 86 ? 26.529 -8.263 -24.705 1.00 97.94 86 SER A N 1
ATOM 702 C CA . SER A 1 86 ? 26.891 -8.498 -23.301 1.00 97.94 86 SER A CA 1
ATOM 703 C C . SER A 1 86 ? 26.543 -7.321 -22.382 1.00 97.94 86 SER A C 1
ATOM 705 O O . SER A 1 86 ? 26.315 -7.548 -21.198 1.00 97.94 86 SER A O 1
ATOM 707 N N . GLU A 1 87 ? 26.546 -6.086 -22.879 1.00 98.06 87 GLU A N 1
ATOM 708 C CA . GLU A 1 87 ? 26.171 -4.881 -22.132 1.00 98.06 87 GLU A CA 1
ATOM 709 C C . GLU A 1 87 ? 24.641 -4.774 -22.013 1.00 98.06 87 GLU A C 1
ATOM 711 O O . GLU A 1 87 ? 24.143 -4.510 -20.921 1.00 98.06 87 GLU A O 1
ATOM 716 N N . GLU A 1 88 ? 23.904 -5.087 -23.084 1.00 97.81 88 GLU A N 1
ATOM 717 C CA . GLU A 1 88 ? 22.442 -5.248 -23.110 1.00 97.81 88 GLU A CA 1
ATOM 718 C C . GLU A 1 88 ? 21.994 -6.326 -22.110 1.00 97.81 88 GLU A C 1
ATOM 720 O O . GLU A 1 88 ? 21.241 -6.024 -21.187 1.00 97.81 88 GLU A O 1
ATOM 725 N N . ALA A 1 89 ? 22.549 -7.542 -22.181 1.00 96.81 89 ALA A N 1
ATOM 726 C CA . ALA A 1 89 ? 22.201 -8.630 -21.258 1.00 96.81 89 ALA A CA 1
ATOM 727 C C . ALA A 1 89 ? 22.567 -8.342 -19.783 1.00 96.81 89 ALA A C 1
ATOM 729 O O . ALA A 1 89 ? 21.969 -8.911 -18.867 1.00 96.81 89 ALA A O 1
ATOM 730 N N . ILE A 1 90 ? 23.543 -7.462 -19.518 1.00 97.62 90 ILE A N 1
ATOM 731 C CA . ILE A 1 90 ? 23.840 -6.982 -18.158 1.00 97.62 90 ILE A CA 1
ATOM 732 C C . ILE A 1 90 ? 22.781 -5.974 -17.689 1.00 97.62 90 ILE A C 1
ATOM 734 O O . ILE A 1 90 ? 22.386 -6.033 -16.526 1.00 97.62 90 ILE A O 1
ATOM 738 N N . GLN A 1 91 ? 22.304 -5.088 -18.567 1.00 97.62 91 GLN A N 1
ATOM 739 C CA . GLN A 1 91 ? 21.245 -4.119 -18.256 1.00 97.62 91 GLN A CA 1
ATOM 740 C C . GLN A 1 91 ? 19.894 -4.813 -18.037 1.00 97.62 91 GLN A C 1
ATOM 742 O O . GLN A 1 91 ? 19.254 -4.571 -17.017 1.00 97.62 91 GLN A O 1
ATOM 747 N N . GLU A 1 92 ? 19.506 -5.741 -18.917 1.00 97.12 92 GLU A N 1
ATOM 748 C CA . GLU A 1 92 ? 18.304 -6.579 -18.764 1.00 97.12 92 GLU A CA 1
ATOM 749 C C . GLU A 1 92 ? 18.329 -7.342 -17.435 1.00 97.12 92 GLU A C 1
ATOM 751 O O . GLU A 1 92 ? 17.376 -7.294 -16.656 1.00 97.12 92 GLU A O 1
ATOM 756 N N . LYS A 1 93 ? 19.463 -7.981 -17.116 1.00 96.25 93 LYS A N 1
ATOM 757 C CA . LYS A 1 93 ? 19.655 -8.658 -15.830 1.00 96.25 93 LYS A CA 1
ATOM 758 C C . LYS A 1 93 ? 19.523 -7.697 -14.643 1.00 96.25 93 LYS A C 1
ATOM 760 O O . LYS A 1 93 ? 18.951 -8.087 -13.630 1.00 96.25 93 LYS A O 1
ATOM 765 N N . GLN A 1 94 ? 20.054 -6.477 -14.730 1.00 95.44 94 GLN A N 1
ATOM 766 C CA . GLN A 1 94 ? 19.947 -5.487 -13.652 1.00 95.44 94 GLN A CA 1
ATOM 767 C C . GLN A 1 94 ? 18.501 -5.013 -13.450 1.00 95.44 94 GLN A C 1
ATOM 769 O O . GLN A 1 94 ? 18.068 -4.928 -12.302 1.00 95.44 94 GLN A O 1
ATOM 774 N N . GLY A 1 95 ? 17.743 -4.801 -14.533 1.00 95.44 95 GLY A N 1
ATOM 775 C CA . GLY A 1 95 ? 16.304 -4.523 -14.475 1.00 95.44 95 GLY A CA 1
ATOM 776 C C . GLY A 1 95 ? 15.548 -5.641 -13.756 1.00 95.44 95 GLY A C 1
ATOM 777 O O . GLY A 1 95 ? 15.005 -5.411 -12.677 1.00 95.44 95 GLY A O 1
ATOM 778 N N . LEU A 1 96 ? 15.658 -6.878 -14.252 1.00 93.31 96 LEU A N 1
ATOM 779 C CA . LEU A 1 96 ? 15.037 -8.068 -13.649 1.00 93.31 96 LEU A CA 1
ATOM 780 C C . LEU A 1 96 ? 15.454 -8.304 -12.184 1.00 93.31 96 LEU A C 1
ATOM 782 O O . LEU A 1 96 ? 14.670 -8.816 -11.387 1.00 93.31 96 LEU A O 1
ATOM 786 N N . GLN A 1 97 ? 16.684 -7.943 -11.796 1.00 94.19 97 GLN A N 1
ATOM 787 C CA . GLN A 1 97 ? 17.105 -7.980 -10.392 1.00 94.19 97 GLN A CA 1
ATOM 788 C C . GLN A 1 97 ? 16.382 -6.923 -9.547 1.00 94.19 97 GLN A C 1
ATOM 790 O O . GLN A 1 97 ? 15.896 -7.273 -8.474 1.00 94.19 97 GLN A O 1
ATOM 795 N N . SER A 1 98 ? 16.261 -5.680 -10.028 1.00 92.56 98 SER A N 1
ATOM 796 C CA . SER A 1 98 ? 15.525 -4.621 -9.318 1.00 92.56 98 SER A CA 1
ATOM 797 C C . SER A 1 98 ? 14.018 -4.889 -9.229 1.00 92.56 98 SER A C 1
ATOM 799 O O . SER A 1 98 ? 13.425 -4.667 -8.177 1.00 92.56 98 SER A O 1
ATOM 801 N N . GLU A 1 99 ? 13.413 -5.457 -10.276 1.00 93.81 99 GLU A N 1
ATOM 802 C CA . GLU A 1 99 ? 12.018 -5.912 -10.273 1.00 93.81 99 GLU A CA 1
ATOM 803 C C . GLU A 1 99 ? 11.806 -7.026 -9.243 1.00 93.81 99 GLU A C 1
ATOM 805 O O . GLU A 1 99 ? 10.883 -6.950 -8.433 1.00 93.81 99 GLU A O 1
ATOM 810 N N . ARG A 1 100 ? 12.698 -8.029 -9.195 1.00 92.75 100 ARG A N 1
ATOM 811 C CA . ARG A 1 100 ? 12.634 -9.092 -8.180 1.00 92.75 100 ARG A CA 1
ATOM 812 C C . ARG A 1 100 ? 12.769 -8.529 -6.763 1.00 92.75 100 ARG A C 1
ATOM 814 O O . ARG A 1 100 ? 12.027 -8.943 -5.881 1.00 92.75 100 ARG A O 1
ATOM 821 N N . GLU A 1 101 ? 13.687 -7.592 -6.539 1.00 93.38 101 GLU A N 1
ATOM 822 C CA . GLU A 1 101 ? 13.917 -6.981 -5.222 1.00 93.38 101 GLU A CA 1
ATOM 823 C C . GLU A 1 101 ? 12.720 -6.130 -4.759 1.00 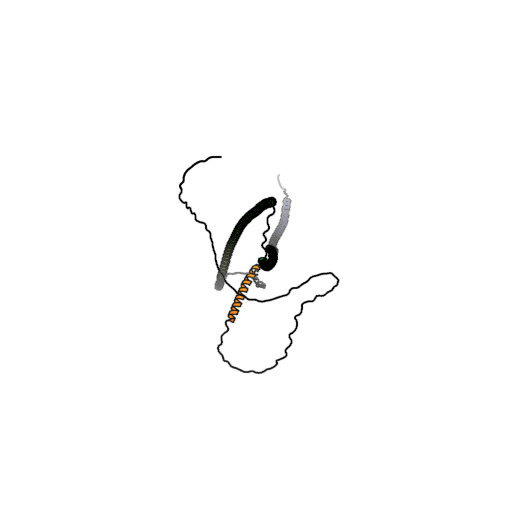93.38 101 GLU A C 1
ATOM 825 O O . GLU A 1 101 ? 12.343 -6.216 -3.588 1.00 93.38 101 GLU A O 1
ATOM 830 N N . ALA A 1 102 ? 12.054 -5.417 -5.674 1.00 90.12 102 ALA A N 1
ATOM 831 C CA . ALA A 1 102 ? 10.797 -4.716 -5.401 1.00 90.12 102 ALA A CA 1
ATOM 832 C C . ALA A 1 102 ? 9.632 -5.684 -5.117 1.00 90.12 102 ALA A C 1
ATOM 834 O O . ALA A 1 102 ? 8.887 -5.496 -4.154 1.00 90.12 102 ALA A O 1
ATOM 835 N N . MET A 1 103 ? 9.495 -6.764 -5.895 1.00 86.31 103 MET A N 1
ATOM 836 C CA . MET A 1 103 ? 8.474 -7.792 -5.651 1.00 86.31 103 MET A CA 1
ATOM 837 C C . MET A 1 103 ? 8.693 -8.501 -4.306 1.00 86.31 103 MET A C 1
ATOM 839 O O . MET A 1 103 ? 7.740 -8.685 -3.552 1.00 86.31 103 MET A O 1
ATOM 843 N N . GLU A 1 104 ? 9.938 -8.817 -3.934 1.00 89.88 104 GLU A N 1
ATOM 844 C CA . GLU A 1 104 ? 10.256 -9.324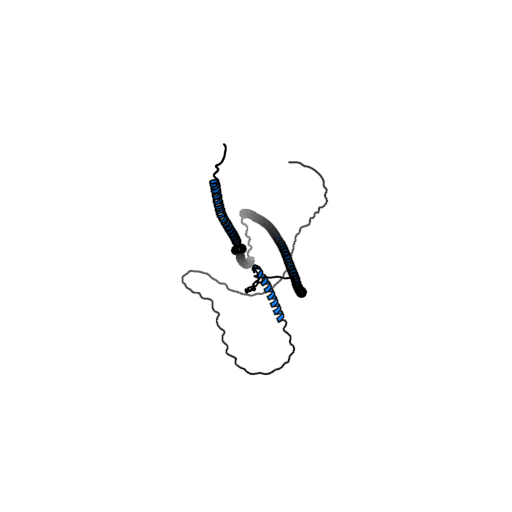 -2.593 1.00 89.88 104 GLU A CA 1
ATOM 845 C C . GLU A 1 104 ? 9.921 -8.315 -1.478 1.00 89.88 104 GLU A C 1
ATOM 847 O O . GLU A 1 104 ? 9.544 -8.726 -0.382 1.00 89.88 104 GLU A O 1
ATOM 852 N N . GLU A 1 105 ? 10.069 -7.007 -1.714 1.00 92.31 105 GLU A N 1
ATOM 853 C CA . GLU A 1 105 ? 9.711 -5.974 -0.734 1.00 92.31 105 GLU A CA 1
ATOM 854 C C . GLU A 1 105 ? 8.196 -5.835 -0.560 1.00 92.31 105 GLU A C 1
ATOM 856 O O . GLU A 1 105 ? 7.723 -5.817 0.577 1.00 92.31 105 GLU A O 1
ATOM 861 N N . THR A 1 106 ? 7.419 -5.846 -1.649 1.00 90.38 106 THR A N 1
ATOM 862 C CA . THR A 1 106 ? 5.947 -5.879 -1.554 1.00 90.38 106 THR A CA 1
ATOM 863 C C . THR A 1 106 ? 5.453 -7.147 -0.853 1.00 90.38 106 THR A C 1
ATOM 865 O O . THR A 1 106 ? 4.592 -7.057 0.021 1.00 90.38 106 THR A O 1
ATOM 868 N N . LEU A 1 107 ? 6.052 -8.309 -1.141 1.00 89.19 107 LEU A N 1
ATOM 869 C CA . LEU A 1 107 ? 5.739 -9.577 -0.479 1.00 89.19 107 LEU A CA 1
ATOM 870 C C . LEU A 1 107 ? 6.057 -9.528 1.023 1.00 89.19 107 LEU A C 1
ATOM 872 O O . LEU A 1 107 ? 5.210 -9.907 1.829 1.00 89.19 107 LEU A O 1
ATOM 876 N N . ARG A 1 108 ? 7.222 -8.994 1.420 1.00 90.94 108 ARG A N 1
ATOM 877 C CA . ARG A 1 108 ? 7.571 -8.777 2.839 1.00 90.94 108 ARG A CA 1
ATOM 878 C C . ARG A 1 108 ? 6.608 -7.799 3.528 1.00 90.94 108 ARG A C 1
ATOM 880 O O . ARG A 1 108 ? 6.230 -8.024 4.674 1.00 90.94 108 ARG A O 1
ATOM 887 N N . GLY A 1 109 ? 6.169 -6.748 2.832 1.00 91.06 109 GLY A N 1
ATOM 888 C CA . GLY A 1 109 ? 5.167 -5.802 3.335 1.00 91.06 109 GLY A CA 1
ATOM 889 C C . GLY A 1 109 ? 3.775 -6.422 3.521 1.00 91.06 109 GLY A C 1
ATOM 890 O O . GLY A 1 109 ? 3.090 -6.106 4.491 1.00 91.06 109 GLY A O 1
ATOM 891 N N . LEU A 1 110 ? 3.367 -7.330 2.630 1.00 86.31 110 LEU A N 1
ATOM 892 C CA . LEU A 1 110 ? 2.121 -8.093 2.757 1.00 86.31 110 LEU A CA 1
ATOM 893 C C . LEU A 1 110 ? 2.196 -9.126 3.890 1.00 86.31 110 LEU A C 1
ATOM 895 O O . LEU A 1 110 ? 1.243 -9.240 4.655 1.00 86.31 110 LEU A O 1
ATOM 899 N N . GLN A 1 111 ? 3.329 -9.819 4.047 1.00 89.81 111 GLN A N 1
ATOM 900 C CA . GLN A 1 111 ? 3.562 -10.745 5.163 1.00 89.81 111 GLN A CA 1
ATOM 901 C C . GLN A 1 111 ? 3.467 -10.038 6.519 1.00 89.81 111 GLN A C 1
ATOM 903 O O . GLN A 1 111 ? 2.716 -10.488 7.376 1.00 89.81 111 GLN A O 1
ATOM 908 N N . ALA A 1 112 ? 4.133 -8.890 6.687 1.00 88.69 112 ALA A N 1
ATOM 909 C CA . ALA A 1 112 ? 4.077 -8.128 7.937 1.00 88.69 112 ALA A CA 1
ATOM 910 C C . ALA A 1 112 ? 2.648 -7.670 8.295 1.00 88.69 112 ALA A C 1
ATOM 912 O O . ALA A 1 112 ? 2.254 -7.744 9.455 1.00 88.69 112 ALA A O 1
ATOM 913 N N . ARG A 1 113 ? 1.845 -7.252 7.303 1.00 91.62 113 ARG A N 1
ATOM 914 C CA . ARG A 1 113 ? 0.425 -6.902 7.509 1.00 91.62 113 ARG A CA 1
ATOM 915 C C . ARG A 1 113 ? -0.440 -8.112 7.857 1.00 91.62 113 ARG A C 1
ATOM 917 O O . ARG A 1 113 ? -1.364 -7.983 8.648 1.00 91.62 113 ARG A O 1
ATOM 924 N N . TYR A 1 114 ? -0.159 -9.273 7.268 1.00 91.00 114 TYR A N 1
ATOM 925 C CA . TYR A 1 114 ? -0.847 -10.517 7.610 1.00 91.00 114 TYR A CA 1
ATOM 926 C C . TYR A 1 114 ? -0.523 -10.958 9.046 1.00 91.00 114 TYR A C 1
ATOM 928 O O . TYR A 1 114 ? -1.427 -11.327 9.786 1.00 91.00 114 TYR A O 1
ATOM 936 N N . GLU A 1 115 ? 0.742 -10.865 9.466 1.00 92.81 115 GLU A N 1
ATOM 937 C CA . GLU A 1 115 ? 1.165 -11.142 10.845 1.00 92.81 115 GLU A CA 1
ATOM 938 C C . GLU A 1 115 ? 0.516 -10.170 11.850 1.00 92.81 115 GLU A C 1
ATOM 940 O O . GLU A 1 115 ? 0.020 -10.607 12.888 1.00 92.81 115 GLU A O 1
ATOM 945 N N . GLU A 1 116 ? 0.448 -8.874 11.524 1.00 90.44 116 GLU A N 1
ATOM 946 C CA . GLU A 1 116 ? -0.263 -7.861 12.320 1.00 90.44 116 GLU A CA 1
ATOM 947 C C . GLU A 1 116 ? -1.763 -8.180 12.442 1.00 90.44 116 GLU A C 1
ATOM 949 O O . GLU A 1 116 ? -2.305 -8.179 13.546 1.00 90.44 116 GLU A O 1
ATOM 954 N N . GLU A 1 117 ? -2.431 -8.538 11.341 1.00 91.50 117 GLU A N 1
ATOM 955 C CA . GLU A 1 117 ? -3.868 -8.829 11.353 1.00 91.50 117 GLU A CA 1
ATOM 956 C C . GLU A 1 117 ? -4.214 -10.156 12.049 1.00 91.50 117 GLU A C 1
ATOM 958 O O . GLU A 1 117 ? -5.245 -10.256 12.715 1.00 91.50 117 GLU A O 1
ATOM 963 N N . VAL A 1 118 ? -3.333 -11.162 11.986 1.00 89.62 118 VAL A N 1
ATOM 964 C CA . VAL A 1 118 ? -3.468 -12.392 12.784 1.00 89.62 118 VAL A CA 1
ATOM 965 C C . VAL A 1 118 ? -3.407 -12.078 14.282 1.00 89.62 118 VAL A C 1
ATOM 967 O O . VAL A 1 118 ? -4.247 -12.580 15.029 1.00 89.62 118 VAL A O 1
ATOM 970 N N . LEU A 1 119 ? -2.487 -11.210 14.718 1.00 92.56 119 LEU A N 1
ATOM 971 C CA . LEU A 1 119 ? -2.391 -10.778 16.117 1.00 92.56 119 LEU A CA 1
ATOM 972 C C . LEU A 1 119 ? -3.596 -9.921 16.547 1.00 92.56 119 LEU A C 1
ATOM 974 O O . LEU A 1 119 ? -4.125 -10.124 17.640 1.00 92.56 119 LEU A O 1
ATOM 978 N N . ASN A 1 120 ? -4.077 -9.016 15.686 1.00 87.75 120 ASN A N 1
ATOM 979 C CA . ASN A 1 120 ? -5.293 -8.227 15.931 1.00 87.75 120 ASN A CA 1
ATOM 980 C C . ASN A 1 120 ? -6.520 -9.134 16.117 1.00 87.75 120 ASN A C 1
ATOM 982 O O . ASN A 1 120 ? -7.308 -8.943 17.049 1.00 87.75 120 ASN A O 1
ATOM 986 N N . ARG A 1 121 ? -6.665 -10.148 15.253 1.00 93.06 121 ARG A N 1
ATOM 987 C CA . ARG A 1 121 ? -7.719 -11.166 15.343 1.00 93.06 121 ARG A CA 1
ATOM 988 C C . ARG A 1 121 ? -7.629 -11.929 16.664 1.00 93.06 121 ARG A C 1
ATOM 990 O O . ARG A 1 121 ? -8.634 -12.007 17.366 1.00 93.06 121 ARG A O 1
ATOM 997 N N . GLU A 1 122 ? -6.451 -12.425 17.039 1.00 93.50 122 GLU A N 1
ATOM 998 C CA . GLU A 1 122 ? -6.242 -13.161 18.297 1.00 93.50 122 GLU A CA 1
ATOM 999 C C . GLU A 1 122 ? -6.548 -12.312 19.536 1.00 93.50 122 GLU A C 1
ATOM 1001 O O . GLU A 1 122 ? -7.199 -12.796 20.464 1.00 93.50 122 GLU A O 1
ATOM 1006 N N . GLU A 1 123 ? -6.175 -11.027 19.545 1.00 92.69 123 GLU A N 1
ATOM 1007 C CA . GLU A 1 123 ? -6.561 -10.118 20.629 1.00 92.69 123 GLU A CA 1
ATOM 1008 C C . GLU A 1 123 ? -8.085 -9.898 20.664 1.00 92.69 123 GLU A C 1
ATOM 1010 O O . GLU A 1 123 ? -8.692 -9.876 21.738 1.00 92.69 123 GLU A O 1
ATOM 1015 N N . SER A 1 124 ? -8.731 -9.773 19.499 1.00 83.00 124 SER A N 1
ATOM 1016 C CA . SER A 1 124 ? -10.187 -9.607 19.408 1.00 83.00 124 SER A CA 1
ATOM 1017 C C . SER A 1 124 ? -10.956 -10.846 19.892 1.00 83.00 124 SER A C 1
ATOM 1019 O O . SER A 1 124 ? -11.944 -10.709 20.614 1.00 83.00 124 SER A O 1
ATOM 1021 N N . GLU A 1 125 ? -10.467 -12.050 19.579 1.00 93.50 125 GLU A N 1
ATOM 1022 C CA . GLU A 1 125 ? -11.031 -13.327 20.025 1.00 93.50 125 GLU A CA 1
ATOM 1023 C C . GLU A 1 125 ? -10.819 -13.536 21.529 1.00 93.50 125 GLU A C 1
ATOM 1025 O O . GLU A 1 125 ? -11.749 -13.942 22.228 1.00 93.50 125 GLU A O 1
ATOM 1030 N N . ALA A 1 126 ? -9.644 -13.179 22.062 1.00 94.31 126 ALA A N 1
ATOM 1031 C CA . ALA A 1 126 ? -9.378 -13.211 23.499 1.00 94.31 126 ALA A CA 1
ATOM 1032 C C . ALA A 1 126 ? -10.319 -12.273 24.277 1.00 94.31 126 ALA A C 1
ATOM 1034 O O . ALA A 1 126 ? -10.931 -12.692 25.262 1.00 94.31 126 ALA A O 1
ATOM 1035 N N . ARG A 1 127 ? -10.509 -11.033 23.799 1.00 93.44 127 ARG A N 1
ATOM 1036 C CA . ARG A 1 127 ? -11.467 -10.070 24.375 1.00 93.44 127 ARG A CA 1
ATOM 1037 C C . ARG A 1 127 ? -12.915 -10.566 24.277 1.00 93.44 127 ARG A C 1
ATOM 1039 O O . ARG A 1 127 ? -13.681 -10.392 25.221 1.00 93.44 127 ARG A O 1
ATOM 1046 N N . LEU A 1 128 ? -13.300 -11.208 23.170 1.00 93.06 128 LEU A N 1
ATOM 1047 C CA . LEU A 1 128 ? -14.632 -11.805 23.009 1.00 93.06 128 LEU A CA 1
ATOM 1048 C C . LEU A 1 128 ? -14.858 -12.944 24.012 1.00 93.06 128 LEU A C 1
ATOM 1050 O O . LEU A 1 128 ? -15.922 -13.011 24.626 1.00 93.06 128 LEU A O 1
ATOM 1054 N N . MET A 1 129 ? -13.860 -13.806 24.218 1.00 96.62 129 MET A N 1
ATOM 1055 C CA . MET A 1 129 ? -13.914 -14.887 25.206 1.00 96.62 129 MET A CA 1
ATOM 1056 C C . MET A 1 129 ? -13.978 -14.360 26.647 1.00 96.62 129 MET A C 1
ATOM 1058 O O . MET A 1 129 ? -14.729 -14.907 27.453 1.00 96.62 129 MET A O 1
ATOM 1062 N N . GLU A 1 130 ? -13.260 -13.280 26.968 1.00 97.31 130 GLU A N 1
ATOM 1063 C CA . GLU A 1 130 ? -13.349 -12.603 28.270 1.00 97.31 130 GLU A CA 1
ATOM 1064 C C . GLU A 1 130 ? -14.746 -12.004 28.506 1.00 97.31 130 GLU A C 1
ATOM 1066 O O . GLU A 1 130 ? -15.357 -12.261 29.544 1.00 97.31 130 GLU A O 1
ATOM 1071 N N . VAL A 1 131 ? -15.299 -11.280 27.525 1.00 95.44 131 VAL A N 1
ATOM 1072 C CA . VAL A 1 131 ? -16.657 -10.710 27.604 1.00 95.44 131 VAL A CA 1
ATOM 1073 C C . VAL A 1 131 ? -17.721 -11.804 27.711 1.00 95.44 131 VAL A C 1
ATOM 1075 O O . VAL A 1 131 ? -18.641 -11.676 28.518 1.00 95.44 131 VAL A O 1
ATOM 1078 N N . ARG A 1 132 ? -17.592 -12.898 26.947 1.00 97.75 132 ARG A N 1
ATOM 1079 C CA . ARG A 1 132 ? -18.499 -14.050 27.038 1.00 97.75 132 ARG A CA 1
ATOM 1080 C C . ARG A 1 132 ? -18.455 -14.670 28.431 1.00 97.75 132 ARG A C 1
ATOM 1082 O O . ARG A 1 132 ? -19.501 -14.818 29.052 1.00 97.75 132 ARG A O 1
ATOM 1089 N N . LYS A 1 133 ? -17.256 -14.945 28.951 1.00 98.25 133 LYS A N 1
ATOM 1090 C CA . LYS A 1 133 ? -17.079 -15.471 30.305 1.00 98.25 133 LYS A CA 1
ATOM 1091 C C . LYS A 1 133 ? -17.703 -14.538 31.355 1.00 98.25 133 LYS A C 1
ATOM 1093 O O . LYS A 1 133 ? -18.391 -15.015 32.250 1.00 98.25 133 LYS A O 1
ATOM 1098 N N . GLY A 1 134 ? -17.506 -13.224 31.237 1.00 97.88 134 GLY A N 1
ATOM 1099 C CA . GLY A 1 134 ? -18.123 -12.241 32.134 1.00 97.88 134 GLY A CA 1
ATOM 1100 C C . GLY A 1 134 ? -19.655 -12.215 32.051 1.00 97.88 134 GLY A C 1
ATOM 1101 O O . GLY A 1 134 ? -20.319 -12.007 33.065 1.00 97.88 134 GLY A O 1
ATOM 1102 N N . ALA A 1 135 ? -20.231 -12.473 30.873 1.00 98.00 135 ALA A N 1
ATOM 1103 C CA . ALA A 1 135 ? -21.674 -12.631 30.701 1.00 98.00 135 ALA A CA 1
ATOM 1104 C C . ALA A 1 135 ? -22.195 -13.940 31.323 1.00 98.00 135 ALA A C 1
ATOM 1106 O O . ALA A 1 135 ? -23.241 -13.919 31.970 1.00 98.00 135 ALA A O 1
ATOM 1107 N N . ASP A 1 136 ? -21.454 -15.045 31.193 1.00 98.00 136 ASP A N 1
ATOM 1108 C CA . ASP A 1 136 ? -21.778 -16.331 31.823 1.00 98.00 136 ASP A CA 1
ATOM 1109 C C . ASP A 1 136 ? -21.703 -16.225 33.367 1.00 98.00 136 ASP A C 1
ATOM 1111 O O . ASP A 1 136 ? -22.634 -16.630 34.067 1.00 98.00 136 ASP A O 1
ATOM 1115 N N . GLU A 1 137 ? -20.655 -15.592 33.916 1.00 98.25 137 GLU A N 1
ATOM 1116 C CA . GLU A 1 137 ? -20.521 -15.294 35.355 1.00 98.25 137 GLU A CA 1
ATOM 1117 C C . GLU A 1 137 ? -21.654 -14.376 35.860 1.00 98.25 137 GLU A C 1
ATOM 1119 O O . GLU A 1 137 ? -22.229 -14.623 36.923 1.00 98.25 137 GLU A O 1
ATOM 1124 N N . ALA A 1 138 ? -22.039 -13.352 35.088 1.00 97.31 138 ALA A N 1
ATOM 1125 C CA . ALA A 1 138 ? -23.165 -12.480 35.426 1.00 97.31 138 ALA A CA 1
ATOM 1126 C C . ALA A 1 138 ? -24.525 -13.199 35.354 1.00 97.31 138 ALA A C 1
ATOM 1128 O O . ALA A 1 138 ? -25.409 -12.916 36.164 1.00 97.31 138 ALA A O 1
ATOM 1129 N N . ALA A 1 139 ? -24.706 -14.140 34.422 1.00 98.19 139 ALA A N 1
ATOM 1130 C CA . ALA A 1 139 ? -25.917 -14.950 34.318 1.00 98.19 139 ALA A CA 1
ATOM 1131 C C . ALA A 1 139 ? -26.066 -15.912 35.508 1.00 98.19 139 ALA A C 1
ATOM 1133 O O . ALA A 1 139 ? -27.165 -16.026 36.054 1.00 98.19 139 ALA A O 1
ATOM 1134 N N . LEU A 1 140 ? -24.968 -16.535 35.954 1.00 98.44 140 LEU A N 1
ATOM 1135 C CA . LEU A 1 140 ? -24.935 -17.350 37.173 1.00 98.44 140 LEU A CA 1
ATOM 1136 C C . LEU A 1 140 ? -25.264 -16.511 38.416 1.00 98.44 140 LEU A C 1
ATOM 1138 O O . LEU A 1 140 ? -26.173 -16.865 39.163 1.00 98.44 140 LEU A O 1
ATOM 1142 N N . ALA A 1 141 ? -24.614 -15.356 38.591 1.00 98.19 141 ALA A N 1
ATOM 1143 C CA . ALA A 1 141 ? -24.895 -14.453 39.710 1.00 98.19 141 ALA A CA 1
ATOM 1144 C C . ALA A 1 141 ? -26.353 -13.949 39.715 1.00 98.19 141 ALA A C 1
ATOM 1146 O O . ALA A 1 141 ? -26.946 -13.768 40.781 1.00 98.19 141 ALA A O 1
ATOM 1147 N N . ARG A 1 142 ? -26.965 -13.756 38.536 1.00 98.19 142 ARG A N 1
ATOM 1148 C CA . ARG A 1 142 ? -28.392 -13.423 38.418 1.00 98.19 142 ARG A CA 1
ATOM 1149 C C . ARG A 1 142 ? -29.277 -14.586 38.877 1.00 98.19 142 ARG A C 1
ATOM 1151 O O . ARG A 1 142 ? -30.167 -14.357 39.685 1.00 98.19 142 ARG A O 1
ATOM 1158 N N . ALA A 1 143 ? -28.987 -15.815 38.447 1.00 98.44 143 ALA A N 1
ATOM 1159 C CA . ALA A 1 143 ? -29.729 -17.013 38.848 1.00 98.44 143 ALA A CA 1
ATOM 1160 C C . ALA A 1 143 ? -29.595 -17.340 40.353 1.00 98.44 143 ALA A C 1
ATOM 1162 O O . ALA A 1 143 ? -30.546 -17.814 40.975 1.00 98.44 143 ALA A O 1
ATOM 1163 N N . GLU A 1 144 ? -28.441 -17.057 40.965 1.00 98.31 144 GLU A N 1
ATOM 1164 C CA . GLU A 1 144 ? -28.253 -17.143 42.422 1.00 98.31 144 GLU A CA 1
ATOM 1165 C C . GLU A 1 144 ? -29.106 -16.114 43.179 1.00 98.31 144 GLU A C 1
ATOM 1167 O O . GLU A 1 144 ? -29.676 -16.427 44.227 1.00 98.31 144 GLU A O 1
ATOM 1172 N N . LEU A 1 145 ? -29.217 -14.889 42.653 1.00 97.75 145 LEU A N 1
ATOM 1173 C CA . LEU A 1 145 ? -30.064 -13.840 43.225 1.00 97.75 145 LEU A CA 1
ATOM 1174 C C . LEU A 1 145 ? -31.557 -14.125 43.023 1.00 97.75 145 LEU A C 1
ATOM 1176 O O . LEU A 1 145 ? -32.324 -13.893 43.953 1.00 97.75 145 LEU A O 1
ATOM 1180 N N . GLU A 1 146 ? -31.954 -14.668 41.870 1.00 98.12 146 GLU A N 1
ATOM 1181 C CA . GLU A 1 146 ? -33.319 -15.134 41.578 1.00 98.12 146 GLU A CA 1
ATOM 1182 C C . GLU A 1 146 ? -33.741 -16.202 42.599 1.00 98.12 146 GLU A C 1
ATOM 1184 O O . GLU A 1 146 ? -34.633 -15.943 43.405 1.00 98.12 146 GLU A O 1
ATOM 1189 N N . LYS A 1 147 ? -32.985 -17.304 42.727 1.00 98.44 147 LYS A N 1
ATOM 1190 C CA . LYS A 1 147 ? -33.243 -18.340 43.750 1.00 98.44 147 LYS A CA 1
ATOM 1191 C C . LYS A 1 147 ? -33.288 -17.798 45.181 1.00 98.44 147 LYS A C 1
ATOM 1193 O O . LYS A 1 147 ? -34.013 -18.322 46.026 1.00 98.44 147 LYS A O 1
ATOM 1198 N N . ARG A 1 148 ? -32.496 -16.764 45.486 1.00 98.25 148 ARG A N 1
ATOM 1199 C CA . ARG A 1 148 ? -32.495 -16.136 46.813 1.00 98.25 148 ARG A CA 1
ATOM 1200 C C . ARG A 1 148 ? -33.728 -15.263 47.047 1.00 98.25 148 ARG A C 1
ATOM 1202 O O . ARG A 1 148 ? -34.197 -15.201 48.182 1.00 98.25 148 ARG A O 1
ATOM 1209 N N . ILE A 1 149 ? -34.250 -14.612 46.008 1.00 98.25 149 ILE A N 1
ATOM 1210 C CA . ILE A 1 149 ? -35.530 -13.896 46.050 1.00 98.25 149 ILE A CA 1
ATOM 1211 C C . ILE A 1 149 ? -36.655 -14.900 46.303 1.00 98.25 149 ILE A C 1
ATOM 1213 O O . ILE A 1 149 ? -37.420 -14.690 47.242 1.00 98.25 149 ILE A O 1
ATOM 1217 N N . ASP A 1 150 ? -36.682 -16.018 45.575 1.00 98.19 150 ASP A N 1
ATOM 1218 C CA . ASP A 1 150 ? -37.682 -17.079 45.749 1.00 98.19 150 ASP A CA 1
ATOM 1219 C C . ASP A 1 150 ? -37.675 -17.623 47.190 1.00 98.19 150 ASP A C 1
ATOM 1221 O O . ASP A 1 150 ? -38.694 -17.574 47.878 1.00 98.19 150 ASP A O 1
ATOM 1225 N N . SER A 1 151 ? -36.501 -17.988 47.728 1.00 98.31 151 SER A N 1
ATOM 1226 C CA . SER A 1 151 ? -36.397 -18.484 49.113 1.00 98.31 151 SER A CA 1
ATOM 1227 C C . SER A 1 151 ? -36.847 -17.470 50.178 1.00 98.31 151 SER A C 1
ATOM 1229 O O . SER A 1 151 ? -37.332 -17.854 51.241 1.00 98.31 151 SER A O 1
ATOM 1231 N N . LEU A 1 152 ? -36.700 -16.166 49.904 1.00 97.69 152 LEU A N 1
ATOM 1232 C CA . LEU A 1 152 ? -37.166 -15.100 50.797 1.00 97.69 152 LEU A CA 1
ATOM 1233 C C . LEU A 1 152 ? -38.673 -14.852 50.644 1.00 97.69 152 LEU A C 1
ATOM 1235 O O . LEU A 1 152 ? -39.332 -14.486 51.616 1.00 97.69 152 LEU A O 1
ATOM 1239 N N . ILE A 1 153 ? -39.233 -15.060 49.450 1.00 98.12 153 ILE A N 1
ATOM 1240 C CA . ILE A 1 153 ? -40.680 -15.039 49.217 1.00 98.12 153 ILE A CA 1
ATOM 1241 C C . ILE A 1 153 ? -41.341 -16.183 49.994 1.00 98.12 153 ILE A C 1
ATOM 1243 O O . ILE A 1 153 ? -42.330 -15.938 50.687 1.00 98.12 153 ILE A O 1
ATOM 1247 N N . ASP A 1 154 ? -40.768 -17.386 49.963 1.00 98.12 154 ASP A N 1
ATOM 1248 C CA . ASP A 1 154 ? -41.253 -18.539 50.731 1.00 98.12 154 ASP A CA 1
ATOM 1249 C C . ASP A 1 154 ? -41.152 -18.317 52.247 1.00 98.12 154 ASP A C 1
ATOM 1251 O O . ASP A 1 154 ? -42.123 -18.558 52.968 1.00 98.12 154 ASP A O 1
ATOM 1255 N N . GLU A 1 155 ? -40.038 -17.763 52.744 1.00 97.94 155 GLU A N 1
ATOM 1256 C CA . GLU A 1 155 ? -39.901 -17.381 54.158 1.00 97.94 155 GLU A CA 1
ATOM 1257 C C . GLU A 1 155 ? -40.970 -16.348 54.571 1.00 97.94 155 GLU A C 1
ATOM 1259 O O . GLU A 1 155 ? -41.602 -16.484 55.621 1.00 97.94 155 GLU A O 1
ATOM 1264 N N . ILE A 1 156 ? -41.253 -15.348 53.727 1.00 97.25 156 ILE A N 1
ATOM 1265 C CA . ILE A 1 156 ? -42.313 -14.354 53.970 1.00 97.25 156 ILE A CA 1
ATOM 1266 C C . ILE A 1 156 ? -43.707 -15.005 53.949 1.00 97.25 156 ILE A C 1
ATOM 1268 O O . ILE A 1 156 ? -44.546 -14.657 54.784 1.00 97.25 156 ILE A O 1
ATOM 1272 N N . GLN A 1 157 ? -43.984 -15.945 53.041 1.00 97.94 157 GLN A N 1
ATOM 1273 C CA . GLN A 1 157 ? -45.253 -16.686 53.018 1.00 97.94 157 GLN A CA 1
ATOM 1274 C C . GLN A 1 157 ? -45.435 -17.537 54.284 1.00 97.94 157 GLN A C 1
ATOM 1276 O O . GLN A 1 157 ? -46.492 -17.490 54.917 1.00 97.94 157 GLN A O 1
ATOM 1281 N N . PHE A 1 158 ? -44.387 -18.247 54.703 1.00 97.94 158 PHE A N 1
ATOM 1282 C CA . PHE A 1 158 ? -44.366 -19.054 55.921 1.00 97.94 158 PHE A CA 1
ATOM 1283 C C . PHE A 1 158 ? -44.585 -18.205 57.184 1.00 97.94 158 PHE A C 1
ATOM 1285 O O . PHE A 1 158 ? -45.448 -18.526 58.003 1.00 97.94 158 PHE A O 1
ATOM 1292 N N . LEU A 1 159 ? -43.883 -17.073 57.311 1.00 97.88 159 LEU A N 1
ATOM 1293 C CA . LEU A 1 159 ? -44.042 -16.145 58.437 1.00 97.88 159 LEU A CA 1
ATOM 1294 C C . LEU A 1 159 ? -45.432 -15.493 58.479 1.00 97.88 159 LEU A C 1
ATOM 1296 O O . LEU A 1 159 ? -45.990 -15.337 59.565 1.00 97.88 159 LEU A O 1
ATOM 1300 N N . LYS A 1 160 ? -46.024 -15.149 57.324 1.00 97.19 160 LYS A N 1
ATOM 1301 C CA . LYS A 1 160 ? -47.418 -14.671 57.253 1.00 97.19 160 LYS A CA 1
ATOM 1302 C C . LYS A 1 160 ? -48.391 -15.726 57.772 1.00 97.19 160 LYS A C 1
ATOM 1304 O O . LYS A 1 160 ? -49.213 -15.408 58.624 1.00 97.19 160 LYS A O 1
ATOM 1309 N N . LYS A 1 161 ? -48.259 -16.973 57.308 1.00 97.75 161 LYS A N 1
ATOM 1310 C CA . LYS A 1 161 ? -49.117 -18.085 57.729 1.00 97.75 161 LYS A CA 1
ATOM 1311 C C . LYS A 1 161 ? -49.029 -18.334 59.238 1.00 97.75 161 LYS A C 1
ATOM 1313 O O . LYS A 1 161 ? -50.066 -18.407 59.890 1.00 97.75 161 LYS A O 1
ATOM 1318 N N . ILE A 1 162 ? -47.817 -18.379 59.803 1.00 97.50 162 ILE A N 1
ATOM 1319 C CA . ILE A 1 162 ? -47.627 -18.476 61.260 1.00 97.50 162 ILE A CA 1
ATOM 1320 C C . ILE A 1 162 ? -48.319 -17.312 61.969 1.00 97.50 162 ILE A C 1
ATOM 1322 O O . ILE A 1 162 ? -49.028 -17.534 62.943 1.00 97.50 162 ILE A O 1
ATOM 1326 N N . HIS A 1 163 ? -48.161 -16.078 61.485 1.00 95.88 163 HIS A N 1
ATOM 1327 C CA . HIS A 1 163 ? -48.765 -14.926 62.147 1.00 95.88 163 HIS A CA 1
ATOM 1328 C C . HIS A 1 163 ? -50.302 -14.920 62.065 1.00 95.88 163 HIS A C 1
ATOM 1330 O O . HIS A 1 163 ? -50.963 -14.499 63.011 1.00 95.88 163 HIS A O 1
ATOM 1336 N N . GLU A 1 164 ? -50.892 -15.420 60.977 1.00 96.50 164 GLU A N 1
ATOM 1337 C CA . GLU A 1 164 ? -52.342 -15.624 60.861 1.00 96.50 164 GLU A CA 1
ATOM 1338 C C . GLU A 1 164 ? -52.846 -16.708 61.833 1.00 96.50 164 GLU A C 1
ATOM 1340 O O . GLU A 1 164 ? -53.870 -16.511 62.492 1.00 96.50 164 GLU A O 1
ATOM 1345 N N . GLU A 1 165 ? -52.098 -17.805 61.995 1.00 95.19 165 GLU A N 1
ATOM 1346 C CA . GLU A 1 165 ? -52.375 -18.867 62.973 1.00 95.19 165 GLU A CA 1
ATOM 1347 C C . GLU A 1 165 ? -52.245 -18.353 64.427 1.00 95.19 165 GLU A C 1
ATOM 1349 O O . GLU A 1 165 ? -53.179 -18.505 65.220 1.00 95.19 165 GLU A O 1
ATOM 1354 N N . GLU A 1 166 ? -51.159 -17.646 64.768 1.00 95.00 166 GLU A N 1
ATOM 1355 C CA . GLU A 1 166 ? -50.958 -16.984 66.070 1.00 95.00 166 GLU A CA 1
ATOM 1356 C C . GLU A 1 166 ? -52.064 -15.968 66.382 1.00 95.00 166 GLU A C 1
ATOM 1358 O O . GLU A 1 166 ? -52.573 -15.913 67.504 1.00 95.00 166 GLU A O 1
ATOM 1363 N N . MET A 1 167 ? -52.454 -15.146 65.404 1.00 93.69 167 MET A N 1
ATOM 1364 C CA . MET A 1 167 ? -53.510 -14.149 65.579 1.00 93.69 167 MET A CA 1
ATOM 1365 C C . MET A 1 167 ? -54.875 -14.807 65.788 1.00 93.69 167 MET A C 1
ATOM 1367 O O . MET A 1 167 ? -55.648 -14.323 66.618 1.00 93.69 167 MET A O 1
ATOM 1371 N N . ALA A 1 168 ? -55.161 -15.927 65.118 1.00 92.06 168 ALA A N 1
ATOM 1372 C CA . ALA A 1 168 ? -56.364 -16.716 65.366 1.00 92.06 168 ALA A CA 1
ATOM 1373 C C . ALA A 1 168 ? -56.362 -17.335 66.779 1.00 92.06 168 ALA A C 1
ATOM 1375 O O . ALA A 1 168 ? -57.371 -17.238 67.488 1.00 92.06 168 ALA A O 1
ATOM 1376 N N . GLU A 1 169 ? -55.233 -17.893 67.235 1.00 91.75 169 GLU A N 1
ATOM 1377 C CA . GLU A 1 169 ? -55.089 -18.387 68.611 1.00 91.75 169 GLU A CA 1
ATOM 1378 C C . GLU A 1 169 ? -55.268 -17.271 69.645 1.00 91.75 169 GLU A C 1
ATOM 1380 O O . GLU A 1 169 ? -56.046 -17.423 70.589 1.00 91.75 169 GLU A O 1
ATOM 1385 N N . LEU A 1 170 ? -54.600 -16.127 69.474 1.00 90.00 170 LEU A N 1
ATOM 1386 C CA . LEU A 1 170 ? -54.716 -14.983 70.380 1.00 90.00 170 LEU A CA 1
ATOM 1387 C C . LEU A 1 170 ? -56.137 -14.410 70.388 1.00 90.00 170 LEU A C 1
ATOM 1389 O O . LEU A 1 170 ? -56.649 -14.050 71.449 1.00 90.00 170 LEU A O 1
ATOM 1393 N N . GLN A 1 171 ? -56.821 -14.372 69.243 1.00 86.12 171 GLN A N 1
ATOM 1394 C CA . GLN A 1 171 ? -58.211 -13.928 69.163 1.00 86.12 171 GLN A CA 1
ATOM 1395 C C . GLN A 1 171 ? -59.165 -14.907 69.870 1.00 86.12 171 GLN A C 1
ATOM 1397 O O . GLN A 1 171 ? -60.108 -14.462 70.532 1.00 86.12 171 GLN A O 1
ATOM 1402 N N . ALA A 1 172 ? -58.900 -16.217 69.817 1.00 84.31 172 ALA A N 1
ATOM 1403 C CA . ALA A 1 172 ? -59.613 -17.223 70.606 1.00 84.31 172 ALA A CA 1
ATOM 1404 C C . ALA A 1 172 ? -59.299 -17.112 72.114 1.00 84.31 172 ALA A C 1
ATOM 1406 O O . ALA A 1 172 ? -60.214 -17.155 72.940 1.00 84.31 172 ALA A O 1
ATOM 1407 N N . GLN A 1 173 ? -58.037 -16.880 72.490 1.00 83.06 173 GLN A N 1
ATOM 1408 C CA . GLN A 1 173 ? -57.634 -16.630 73.879 1.00 83.06 173 GLN A CA 1
ATOM 1409 C C . GLN A 1 173 ? -58.274 -15.352 74.440 1.00 83.06 173 GLN A C 1
ATOM 1411 O O . GLN A 1 173 ? -58.701 -15.350 75.591 1.00 83.06 173 GLN A O 1
ATOM 1416 N N . ILE A 1 174 ? -58.425 -14.288 73.643 1.00 76.19 174 ILE A N 1
ATOM 1417 C CA . ILE A 1 174 ? -59.135 -13.062 74.042 1.00 76.19 174 ILE A CA 1
ATOM 1418 C C . ILE A 1 174 ? -60.630 -13.337 74.253 1.00 76.19 174 ILE A C 1
ATOM 1420 O O . ILE A 1 174 ? -61.184 -12.894 75.258 1.00 76.19 174 ILE A O 1
ATOM 1424 N N . GLN A 1 175 ? -61.279 -14.107 73.373 1.00 73.31 175 GLN A N 1
ATOM 1425 C CA . GLN A 1 175 ? -62.677 -14.528 73.569 1.00 73.31 175 GLN A CA 1
ATOM 1426 C C . GLN A 1 175 ? -62.852 -15.371 74.846 1.00 73.31 175 GLN A C 1
ATOM 1428 O O . GLN A 1 175 ? -63.855 -15.233 75.544 1.00 73.31 175 GLN A O 1
ATOM 1433 N N . TYR A 1 176 ? -61.856 -16.189 75.198 1.00 62.97 176 TYR A N 1
ATOM 1434 C CA . TYR A 1 176 ? -61.824 -16.955 76.447 1.00 62.97 176 TYR A CA 1
ATOM 1435 C C . TYR A 1 176 ? -61.538 -16.070 77.682 1.00 62.97 176 TYR A C 1
ATOM 1437 O O . TYR A 1 176 ? -62.119 -16.269 78.750 1.00 62.97 176 TYR A O 1
ATOM 1445 N N . ALA A 1 177 ? -60.677 -15.057 77.541 1.00 56.88 177 ALA A N 1
ATOM 1446 C CA . ALA A 1 177 ? -60.269 -14.141 78.607 1.00 56.88 177 ALA A CA 1
ATOM 1447 C C . ALA A 1 177 ? -61.280 -13.015 78.894 1.00 56.88 177 ALA A C 1
ATOM 1449 O O . ALA A 1 177 ? -61.262 -12.449 79.985 1.00 56.88 177 ALA A O 1
ATOM 1450 N N . GLN A 1 178 ? -62.219 -12.726 77.985 1.00 41.69 178 GLN A N 1
ATOM 1451 C CA . GLN A 1 178 ? -63.290 -11.732 78.181 1.00 41.69 178 GLN A CA 1
ATOM 1452 C C . GLN A 1 178 ? -64.276 -12.057 79.331 1.00 41.69 178 GLN A C 1
ATOM 1454 O O . GLN A 1 178 ? -65.221 -11.302 79.559 1.00 41.69 178 GLN A O 1
ATOM 1459 N N . ILE A 1 179 ? -64.050 -13.137 80.094 1.00 44.81 179 ILE A N 1
ATOM 1460 C CA . ILE A 1 179 ? -64.828 -13.526 81.283 1.00 44.81 179 ILE A CA 1
ATOM 1461 C C . ILE A 1 179 ? -63.925 -13.710 82.535 1.00 44.81 179 ILE A C 1
ATOM 1463 O O . ILE A 1 179 ? -64.219 -14.521 83.413 1.00 44.81 179 ILE A O 1
ATOM 1467 N N . SER A 1 180 ? -62.807 -12.973 82.648 1.00 31.23 180 SER A N 1
ATOM 1468 C CA . SER A 1 180 ? -61.940 -12.951 83.849 1.00 31.23 180 SER A CA 1
ATOM 1469 C C . SER A 1 180 ? -60.952 -11.768 83.836 1.00 31.23 180 SER A C 1
ATOM 1471 O O . SER A 1 180 ? -60.272 -11.578 82.839 1.00 31.23 180 SER A O 1
ATOM 1473 N N . VAL A 1 181 ? -60.710 -10.975 84.890 1.00 35.34 181 VAL A N 1
ATOM 1474 C CA . VAL A 1 181 ? -61.292 -10.838 86.244 1.00 35.34 181 VAL A CA 1
ATOM 1475 C C . VAL A 1 181 ? -61.025 -9.387 86.698 1.00 35.34 181 VAL A C 1
ATOM 1477 O O . VAL A 1 181 ? -59.925 -8.878 86.491 1.00 35.34 181 VAL A O 1
ATOM 1480 N N . GLU A 1 182 ? -61.979 -8.728 87.363 1.00 37.53 182 GLU A N 1
ATOM 1481 C CA . GLU A 1 182 ? -61.709 -7.485 88.108 1.00 37.53 182 GLU A CA 1
ATOM 1482 C C . GLU A 1 182 ? -61.208 -7.814 89.525 1.00 37.53 182 GLU A C 1
ATOM 1484 O O . GLU A 1 182 ? -61.859 -8.575 90.243 1.00 37.53 182 GLU A O 1
ATOM 1489 N N . MET A 1 183 ? -60.095 -7.219 89.976 1.00 39.75 183 MET A N 1
ATOM 1490 C CA . MET A 1 183 ? -59.708 -7.274 91.393 1.00 39.75 183 MET A CA 1
ATOM 1491 C C . MET A 1 183 ? -58.949 -6.019 91.849 1.00 39.75 183 MET A C 1
ATOM 1493 O O . MET A 1 183 ? -57.764 -5.846 91.568 1.00 39.75 183 MET A O 1
ATOM 1497 N N . ASP A 1 184 ? -59.644 -5.158 92.593 1.00 41.81 184 ASP A N 1
ATOM 1498 C CA . ASP A 1 184 ? -59.067 -4.014 93.311 1.00 41.81 184 ASP A CA 1
ATOM 1499 C C . ASP A 1 184 ? -58.310 -4.487 94.567 1.00 41.81 184 ASP A C 1
ATOM 1501 O O . ASP A 1 184 ? -58.798 -5.341 95.314 1.00 41.81 184 ASP A O 1
ATOM 1505 N N . VAL A 1 185 ? -57.114 -3.940 94.814 1.00 38.56 185 VAL A N 1
ATOM 1506 C CA . VAL A 1 185 ? -56.278 -4.282 95.977 1.00 38.56 185 VAL A CA 1
ATOM 1507 C C . VAL A 1 185 ? -55.679 -3.018 96.597 1.00 38.56 185 VAL A C 1
ATOM 1509 O O . VAL A 1 185 ? -54.909 -2.277 95.987 1.00 38.56 185 VAL A O 1
ATOM 1512 N N . SER A 1 186 ? -56.020 -2.794 97.866 1.00 53.00 186 SER A N 1
ATOM 1513 C CA . SER A 1 186 ? -55.716 -1.578 98.625 1.00 53.00 186 SER A CA 1
ATOM 1514 C C . SER A 1 186 ? -54.219 -1.288 98.806 1.00 53.00 186 SER A C 1
ATOM 1516 O O . SER A 1 186 ? -53.436 -2.174 99.151 1.00 53.00 186 SER A O 1
ATOM 1518 N N . ARG A 1 187 ? -53.847 -0.005 98.691 1.00 46.66 187 ARG A N 1
ATOM 1519 C CA . ARG A 1 187 ? -52.472 0.507 98.849 1.00 46.66 187 ARG A CA 1
ATOM 1520 C C . ARG A 1 187 ? -51.819 0.166 100.209 1.00 46.66 187 ARG A C 1
ATOM 1522 O O . ARG A 1 187 ? -52.360 0.575 101.238 1.00 46.66 187 ARG A O 1
ATOM 1529 N N . PRO A 1 188 ? -50.603 -0.418 100.233 1.00 60.16 188 PRO A N 1
ATOM 1530 C CA . PRO A 1 188 ? -49.661 -0.252 101.347 1.00 60.16 188 PRO A CA 1
ATOM 1531 C C . PRO A 1 188 ? -49.034 1.162 101.331 1.00 60.16 188 PRO A C 1
ATOM 1533 O O . PRO A 1 188 ? -49.335 1.960 100.439 1.00 60.16 188 PRO A O 1
ATOM 1536 N N . ASP A 1 189 ? -48.161 1.499 102.295 1.00 64.06 189 ASP A N 1
ATOM 1537 C CA . ASP A 1 189 ? -47.483 2.812 102.325 1.00 64.06 189 ASP A CA 1
ATOM 1538 C C . ASP A 1 189 ? -46.581 3.003 101.096 1.00 64.06 189 ASP A C 1
ATOM 1540 O O . ASP A 1 189 ? -45.453 2.512 101.001 1.00 64.06 189 ASP A O 1
ATOM 1544 N N . LEU A 1 190 ? -47.124 3.743 100.137 1.00 61.16 190 LEU A N 1
ATOM 1545 C CA . LEU A 1 190 ? -46.539 3.948 98.827 1.00 61.16 190 LEU A CA 1
ATOM 1546 C C . LEU A 1 190 ? -45.443 5.021 98.822 1.00 61.16 190 LEU A C 1
ATOM 1548 O O . LEU A 1 190 ? -44.809 5.187 97.791 1.00 61.16 190 LEU A O 1
ATOM 1552 N N . SER A 1 191 ? -45.198 5.763 99.907 1.00 68.56 191 SER A N 1
ATOM 1553 C CA . SER A 1 191 ? -44.367 6.980 99.859 1.00 68.56 191 SER A CA 1
ATOM 1554 C C . SER A 1 191 ? -42.903 6.709 99.473 1.00 68.56 191 SER A C 1
ATOM 1556 O O . SER A 1 191 ? -42.354 7.361 98.580 1.00 68.56 191 SER A O 1
ATOM 1558 N N . SER A 1 192 ? -42.278 5.695 100.082 1.00 67.12 192 SER A N 1
ATOM 1559 C CA . SER A 1 192 ? -40.899 5.299 99.753 1.00 67.12 192 SER A CA 1
ATOM 1560 C C . SER A 1 192 ? -40.813 4.617 98.381 1.00 67.12 192 SER A C 1
ATOM 1562 O O . SER A 1 192 ? -39.955 4.959 97.568 1.00 67.12 192 SER A O 1
ATOM 1564 N N . ALA A 1 193 ? -41.758 3.716 98.086 1.00 73.56 193 ALA A N 1
ATOM 1565 C CA . ALA A 1 193 ? -41.825 3.002 96.813 1.00 73.56 193 ALA A CA 1
ATOM 1566 C C . ALA A 1 193 ? -42.057 3.959 95.632 1.00 73.56 193 ALA A C 1
ATOM 1568 O O . ALA A 1 193 ? -41.314 3.906 94.664 1.00 73.56 193 ALA A O 1
ATOM 1569 N N . LEU A 1 194 ? -43.003 4.900 95.733 1.00 78.56 194 LEU A N 1
ATOM 1570 C CA . LEU A 1 194 ? -43.214 5.967 94.750 1.00 78.56 194 LEU A CA 1
ATOM 1571 C C . LEU A 1 194 ? -41.971 6.833 94.572 1.00 78.56 194 LEU A C 1
ATOM 1573 O O . LEU A 1 194 ? -41.710 7.271 93.457 1.00 78.56 194 LEU A O 1
ATOM 1577 N N . LYS A 1 195 ? -41.205 7.099 95.638 1.00 82.38 195 LYS A N 1
ATOM 1578 C CA . LYS A 1 195 ? -39.982 7.899 95.535 1.00 82.38 195 LYS A CA 1
ATOM 1579 C C . LYS A 1 195 ? -38.878 7.157 94.786 1.00 82.38 195 LYS A C 1
ATOM 1581 O O . LYS A 1 195 ? -38.209 7.791 93.972 1.00 82.38 195 LYS A O 1
ATOM 1586 N N . ASP A 1 196 ? -38.697 5.854 95.007 1.00 82.62 196 ASP A N 1
ATOM 1587 C CA . ASP A 1 196 ? -37.715 5.098 94.225 1.00 82.62 196 ASP A CA 1
ATOM 1588 C C . ASP A 1 196 ? -38.207 4.769 92.812 1.00 82.62 196 ASP A C 1
ATOM 1590 O O . ASP A 1 196 ? -37.458 4.985 91.871 1.00 82.62 196 ASP A O 1
ATOM 1594 N N . ILE A 1 197 ? -39.477 4.393 92.626 1.00 86.31 197 ILE A N 1
ATOM 1595 C CA . ILE A 1 197 ? -40.114 4.265 91.303 1.00 86.31 197 ILE A CA 1
ATOM 1596 C C . ILE A 1 197 ? -39.946 5.568 90.517 1.00 86.31 197 ILE A C 1
ATOM 1598 O O . ILE A 1 197 ? -39.531 5.537 89.365 1.00 86.31 197 ILE A O 1
ATOM 1602 N N . ARG A 1 198 ? -40.173 6.730 91.141 1.00 86.44 198 ARG A N 1
ATOM 1603 C CA . ARG A 1 198 ? -39.901 8.036 90.529 1.00 86.44 198 ARG A CA 1
ATOM 1604 C C . ARG A 1 198 ? -38.414 8.238 90.230 1.00 86.44 198 ARG A C 1
ATOM 1606 O O . ARG A 1 198 ? -38.104 8.723 89.152 1.00 86.44 198 ARG A O 1
ATOM 1613 N N . SER A 1 199 ? -37.502 7.823 91.113 1.00 86.94 199 SER A N 1
ATOM 1614 C CA . SER A 1 199 ? -36.052 7.847 90.846 1.00 86.94 199 SER A CA 1
ATOM 1615 C C . SER A 1 199 ? -35.675 6.963 89.650 1.00 86.94 199 SER A C 1
ATOM 1617 O O . SER A 1 199 ? -34.824 7.345 88.850 1.00 86.94 199 SER A O 1
ATOM 1619 N N . GLN A 1 200 ? -36.322 5.807 89.494 1.00 88.50 200 GLN A N 1
ATOM 1620 C CA . GLN A 1 200 ? -36.130 4.891 88.374 1.00 88.50 200 GLN A CA 1
ATOM 1621 C C . GLN A 1 200 ? -36.745 5.445 87.082 1.00 88.50 200 GLN A C 1
ATOM 1623 O O . GLN A 1 200 ? -36.073 5.406 86.059 1.00 88.50 200 GLN A O 1
ATOM 1628 N N . TYR A 1 201 ? -37.936 6.052 87.119 1.00 90.75 201 TYR A N 1
ATOM 1629 C CA . TYR A 1 201 ? -38.530 6.750 85.971 1.00 90.75 201 TYR A CA 1
ATOM 1630 C C . TYR A 1 201 ? -37.733 7.994 85.558 1.00 90.75 201 TYR A C 1
ATOM 1632 O O . TYR A 1 201 ? -37.545 8.207 84.368 1.00 90.75 201 TYR A O 1
ATOM 1640 N N . GLU A 1 202 ? -37.212 8.790 86.495 1.00 89.75 202 GLU A N 1
ATOM 1641 C CA . GLU A 1 202 ? -36.353 9.944 86.187 1.00 89.75 202 GLU A CA 1
ATOM 1642 C C . GLU A 1 202 ? -35.017 9.482 85.565 1.00 89.75 202 GLU A C 1
ATOM 1644 O O . GLU A 1 202 ? -34.567 10.067 84.581 1.00 89.75 202 GLU A O 1
ATOM 1649 N N . LYS A 1 203 ? -34.428 8.370 86.040 1.00 92.19 203 LYS A N 1
ATOM 1650 C CA . LYS A 1 203 ? -33.255 7.727 85.407 1.00 92.19 203 LYS A CA 1
ATOM 1651 C C . LYS A 1 203 ? -33.571 7.114 84.039 1.00 92.19 203 LYS A C 1
ATOM 1653 O O . LYS A 1 203 ? -32.743 7.208 83.138 1.00 92.19 203 LYS A O 1
ATOM 1658 N N . LEU A 1 204 ? -34.731 6.477 83.880 1.00 91.44 204 LEU A N 1
ATOM 1659 C CA . LEU A 1 204 ? -35.158 5.836 82.634 1.00 91.44 204 LEU A CA 1
ATOM 1660 C C . LEU A 1 204 ? -35.501 6.881 81.570 1.00 91.44 204 LEU A C 1
ATOM 1662 O O . LEU A 1 204 ? -35.089 6.725 80.429 1.00 91.44 204 LEU A O 1
ATOM 1666 N N . ALA A 1 205 ? -36.169 7.972 81.946 1.00 90.69 205 ALA A N 1
ATOM 1667 C CA . ALA A 1 205 ? -36.422 9.113 81.074 1.00 90.69 205 ALA A CA 1
ATOM 1668 C C . ALA A 1 205 ? -35.116 9.814 80.673 1.00 90.69 205 ALA A C 1
ATOM 1670 O O . ALA A 1 205 ? -34.930 10.098 79.495 1.00 90.69 205 ALA A O 1
ATOM 1671 N N . ALA A 1 206 ? -34.181 10.020 81.611 1.00 91.94 206 ALA A N 1
ATOM 1672 C CA . ALA A 1 206 ? -32.860 10.565 81.297 1.00 91.94 206 ALA A CA 1
ATOM 1673 C C . ALA A 1 206 ? -32.071 9.655 80.338 1.00 91.94 206 ALA A C 1
ATOM 1675 O O . ALA A 1 206 ? -31.527 10.148 79.353 1.00 91.94 206 ALA A O 1
ATOM 1676 N N . LYS A 1 207 ? -32.071 8.332 80.566 1.00 93.50 207 LYS A N 1
ATOM 1677 C CA . LYS A 1 207 ? -31.485 7.356 79.632 1.00 93.50 207 LYS A CA 1
ATOM 1678 C C . LYS A 1 207 ? -32.167 7.377 78.268 1.00 93.50 207 LYS A C 1
ATOM 1680 O O . LYS A 1 207 ? -31.472 7.418 77.267 1.00 93.50 207 LYS A O 1
ATOM 1685 N N . ASN A 1 208 ? -33.497 7.369 78.218 1.00 93.12 208 ASN A N 1
ATOM 1686 C CA . ASN A 1 208 ? -34.252 7.387 76.966 1.00 93.12 208 ASN A CA 1
ATOM 1687 C C . ASN A 1 208 ? -33.970 8.667 76.164 1.00 93.12 208 ASN A C 1
ATOM 1689 O O . ASN A 1 208 ? -33.776 8.606 74.957 1.00 93.12 208 ASN A O 1
ATOM 1693 N N . MET A 1 209 ? -33.869 9.816 76.839 1.00 93.19 209 MET A N 1
ATOM 1694 C CA . MET A 1 209 ? -33.498 11.086 76.214 1.00 93.19 209 MET A CA 1
ATOM 1695 C C . MET A 1 209 ? -32.053 11.063 75.694 1.00 93.19 209 MET A C 1
ATOM 1697 O O . MET A 1 209 ? -31.824 11.450 74.555 1.00 93.19 209 MET A O 1
ATOM 1701 N N . GLN A 1 210 ? -31.099 10.529 76.466 1.00 94.19 210 GLN A N 1
ATOM 1702 C CA . GLN A 1 210 ? -29.711 10.349 76.018 1.00 94.19 210 GLN A CA 1
ATOM 1703 C C . GLN A 1 210 ? -29.604 9.389 74.827 1.00 94.19 210 GLN A C 1
ATOM 1705 O O . GLN A 1 210 ? -28.990 9.739 73.828 1.00 94.19 210 GLN A O 1
ATOM 1710 N N . SER A 1 211 ? -30.251 8.224 74.878 1.00 93.19 211 SER A N 1
ATOM 1711 C CA . SER A 1 211 ? -30.251 7.263 73.770 1.00 93.19 211 SER A CA 1
ATOM 1712 C C . SER A 1 211 ? -30.980 7.795 72.533 1.00 93.19 211 SER A C 1
ATOM 1714 O O . SER A 1 211 ? -30.564 7.490 71.421 1.00 93.19 211 SER A O 1
ATOM 1716 N N . ALA A 1 212 ? -32.010 8.634 72.693 1.00 92.75 212 ALA A N 1
ATOM 1717 C CA . ALA A 1 212 ? -32.623 9.353 71.579 1.00 92.75 212 ALA A CA 1
ATOM 1718 C C . ALA A 1 212 ? -31.669 10.409 70.991 1.00 92.75 212 ALA A C 1
ATOM 1720 O O . ALA A 1 212 ? -31.507 10.459 69.776 1.00 92.75 212 ALA A O 1
ATOM 1721 N N . GLU A 1 213 ? -30.994 11.216 71.817 1.00 94.69 213 GLU A N 1
ATOM 1722 C CA . GLU A 1 213 ? -29.973 12.173 71.363 1.00 94.69 213 GLU A CA 1
ATOM 1723 C C . GLU A 1 213 ? -28.805 11.474 70.644 1.00 94.69 213 GLU A C 1
ATOM 1725 O O . GLU A 1 213 ? -28.360 11.943 69.596 1.00 94.69 213 GLU A O 1
ATOM 1730 N N . GLU A 1 214 ? -28.326 10.341 71.160 1.00 94.25 214 GLU A N 1
ATOM 1731 C CA . GLU A 1 214 ? -27.278 9.514 70.551 1.00 94.25 214 GLU A CA 1
ATOM 1732 C C . GLU A 1 214 ? -27.745 8.882 69.232 1.00 94.25 214 GLU A C 1
ATOM 1734 O O . GLU A 1 214 ? -27.016 8.937 68.239 1.00 94.25 214 GLU A O 1
ATOM 1739 N N . TRP A 1 215 ? -28.976 8.361 69.176 1.00 94.94 215 TRP A N 1
ATOM 1740 C CA . TRP A 1 215 ? -29.577 7.817 67.955 1.00 94.94 215 TRP A CA 1
ATOM 1741 C C . TRP A 1 215 ? -29.766 8.894 66.881 1.00 94.94 215 TRP A C 1
ATOM 1743 O O . TRP A 1 215 ? -29.352 8.697 65.738 1.00 94.94 215 TRP A O 1
ATOM 1753 N N . PHE A 1 216 ? -30.300 10.066 67.244 1.00 95.94 216 PHE A N 1
ATOM 1754 C CA . PHE A 1 216 ? -30.404 11.203 66.328 1.00 95.94 216 PHE A CA 1
ATOM 1755 C C . PHE A 1 216 ? -29.023 11.652 65.849 1.00 95.94 216 PHE A C 1
ATOM 1757 O O . PHE A 1 216 ? -28.839 11.819 64.646 1.00 95.94 216 PHE A O 1
ATOM 1764 N N . ARG A 1 217 ? -28.027 11.794 66.738 1.00 96.25 217 ARG A N 1
ATOM 1765 C CA . ARG A 1 217 ? -26.648 12.134 66.343 1.00 96.25 217 ARG A CA 1
ATOM 1766 C C . ARG A 1 217 ? -26.071 11.115 65.366 1.00 96.25 217 ARG A C 1
ATOM 1768 O O . ARG A 1 217 ? -25.539 11.528 64.343 1.00 96.25 217 ARG A O 1
ATOM 1775 N N . SER A 1 218 ? -26.215 9.820 65.645 1.00 96.06 218 SER A N 1
ATOM 1776 C CA . SER A 1 218 ? -25.751 8.740 64.767 1.00 96.06 218 SER A CA 1
ATOM 1777 C C . SER A 1 218 ? -26.452 8.771 63.404 1.00 96.06 218 SER A C 1
ATOM 1779 O O . SER A 1 218 ? -25.799 8.679 62.364 1.00 96.06 218 SER A O 1
ATOM 1781 N N . ARG A 1 219 ? -27.773 8.996 63.371 1.00 95.88 219 ARG A N 1
ATOM 1782 C CA . ARG A 1 219 ? -28.516 9.131 62.111 1.00 95.88 219 ARG A CA 1
ATOM 1783 C C . ARG A 1 219 ? -28.108 10.387 61.336 1.00 95.88 219 ARG A C 1
ATOM 1785 O O . ARG A 1 219 ? -27.984 10.311 60.116 1.00 95.88 219 ARG A O 1
ATOM 1792 N N . PHE A 1 220 ? -27.839 11.503 62.017 1.00 96.50 220 PHE A N 1
ATOM 1793 C CA . PHE A 1 220 ? -27.320 12.728 61.401 1.00 96.50 220 PHE A CA 1
ATOM 1794 C C . PHE A 1 220 ? -25.893 12.563 60.865 1.00 96.50 220 PHE A C 1
ATOM 1796 O O . PHE A 1 220 ? -25.628 13.050 59.767 1.00 96.50 220 PHE A O 1
ATOM 1803 N N . THR A 1 221 ? -24.982 11.869 61.559 1.00 96.44 221 THR A N 1
ATOM 1804 C CA . THR A 1 221 ? -23.633 11.608 61.022 1.00 96.44 221 THR A CA 1
ATOM 1805 C C . THR A 1 221 ? -23.696 10.683 59.813 1.00 96.44 221 THR A C 1
ATOM 1807 O O . THR A 1 221 ? -23.150 11.039 58.775 1.00 96.44 221 THR A O 1
ATOM 1810 N N . VAL A 1 222 ? -24.453 9.581 59.876 1.00 96.38 222 VAL A N 1
ATOM 1811 C CA . VAL A 1 222 ? -24.642 8.670 58.730 1.00 96.38 222 VAL A CA 1
ATOM 1812 C C . VAL A 1 222 ? -25.264 9.391 57.528 1.00 96.38 222 VAL A C 1
ATOM 1814 O O . VAL A 1 222 ? -24.803 9.206 56.403 1.00 96.38 222 VAL A O 1
ATOM 1817 N N . LEU A 1 223 ? -26.262 10.256 57.743 1.00 95.69 223 LEU A N 1
ATOM 1818 C CA 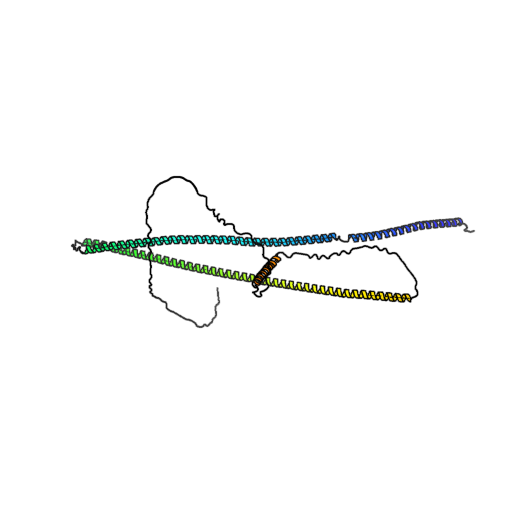. LEU A 1 223 ? -26.862 11.058 56.672 1.00 95.69 223 LEU A CA 1
ATOM 1819 C C . LEU A 1 223 ? -25.873 12.084 56.094 1.00 95.69 223 LEU A C 1
ATOM 1821 O O . LEU A 1 223 ? -25.816 12.254 54.880 1.00 95.69 223 LEU A O 1
ATOM 1825 N N . THR A 1 224 ? -25.063 12.729 56.939 1.00 96.50 224 THR A N 1
ATOM 1826 C CA . THR A 1 224 ? -24.051 13.710 56.505 1.00 96.50 224 THR A CA 1
ATOM 1827 C C . THR A 1 224 ? -22.917 13.042 55.725 1.00 96.50 224 THR A C 1
ATOM 1829 O O . THR A 1 224 ? -22.504 13.548 54.687 1.00 96.50 224 THR A O 1
ATOM 1832 N N . GLU A 1 225 ? -22.442 11.880 56.175 1.00 96.94 225 GLU A N 1
ATOM 1833 C CA . GLU A 1 225 ? -21.439 11.074 55.471 1.00 96.94 225 GLU A CA 1
ATOM 1834 C C . GLU A 1 225 ? -21.973 10.513 54.150 1.00 96.94 225 GLU A C 1
ATOM 1836 O O . GLU A 1 225 ? -21.249 10.489 53.158 1.00 96.94 225 GLU A O 1
ATOM 1841 N N . SER A 1 226 ? -23.235 10.073 54.115 1.00 95.50 226 SER A N 1
ATOM 1842 C CA . SER A 1 226 ? -23.895 9.615 52.889 1.00 95.50 226 SER A CA 1
ATOM 1843 C C . SER A 1 226 ? -24.068 10.761 51.886 1.00 95.50 226 SER A C 1
ATOM 1845 O O . SER A 1 226 ? -23.732 10.596 50.715 1.00 95.50 226 SER A O 1
ATOM 1847 N N . ALA A 1 227 ? -24.482 11.946 52.346 1.00 96.12 227 ALA A N 1
ATOM 1848 C CA . ALA A 1 227 ? -24.554 13.146 51.517 1.00 96.12 227 ALA A CA 1
ATOM 1849 C C . ALA A 1 227 ? -23.171 13.563 50.987 1.00 96.12 227 ALA A C 1
ATOM 1851 O O . ALA A 1 227 ? -23.039 13.832 49.795 1.00 96.12 227 ALA A O 1
ATOM 1852 N N . ALA A 1 228 ? -22.130 13.550 51.830 1.00 96.81 228 ALA A N 1
ATOM 1853 C CA . ALA A 1 228 ? -20.758 13.834 51.411 1.00 96.81 228 ALA A CA 1
ATOM 1854 C C . ALA A 1 228 ? -20.305 12.869 50.302 1.00 96.81 228 ALA A C 1
ATOM 1856 O O . ALA A 1 228 ? -20.003 13.327 49.200 1.00 96.81 228 ALA A O 1
ATOM 1857 N N . LYS A 1 229 ? -20.401 11.551 50.546 1.00 96.88 229 LYS A N 1
ATOM 1858 C CA . LYS A 1 229 ? -20.086 10.489 49.571 1.00 96.88 229 LYS A CA 1
ATOM 1859 C C . LYS A 1 229 ? -20.848 10.661 48.256 1.00 96.88 229 LYS A C 1
ATOM 1861 O O . LYS A 1 229 ? -20.250 10.518 47.196 1.00 96.88 229 LYS A O 1
ATOM 1866 N N . ASN A 1 230 ? -22.133 11.020 48.305 1.00 96.06 230 ASN A N 1
ATOM 1867 C CA . ASN A 1 230 ? -22.920 11.289 47.101 1.00 96.06 230 ASN A CA 1
ATOM 1868 C C . ASN A 1 230 ? -22.398 12.527 46.343 1.00 96.06 230 ASN A C 1
ATOM 1870 O O . ASN A 1 230 ? -22.186 12.468 45.136 1.00 96.06 230 ASN A O 1
ATOM 1874 N N . THR A 1 231 ? -22.089 13.635 47.031 1.00 97.38 231 THR A N 1
ATOM 1875 C CA . THR A 1 231 ? -21.496 14.811 46.359 1.00 97.38 231 THR A CA 1
ATOM 1876 C C . THR A 1 231 ? -20.084 14.562 45.821 1.00 97.38 231 THR A C 1
ATOM 1878 O O . THR A 1 231 ? -19.690 15.214 44.854 1.00 97.38 231 THR A O 1
ATOM 1881 N N . ASP A 1 232 ? -19.327 13.640 46.422 1.00 97.00 232 ASP A N 1
ATOM 1882 C CA . ASP A 1 232 ? -18.016 13.211 45.932 1.00 97.00 232 ASP A CA 1
ATOM 1883 C C . ASP A 1 232 ? -18.161 12.330 44.680 1.00 97.00 232 ASP A C 1
ATOM 1885 O O . ASP A 1 232 ? -17.492 12.593 43.683 1.00 97.00 232 ASP A O 1
ATOM 1889 N N . ALA A 1 233 ? -19.098 11.375 44.677 1.00 95.62 233 ALA A N 1
ATOM 1890 C CA . ALA A 1 233 ? -19.426 10.552 43.510 1.00 95.62 233 ALA A CA 1
ATOM 1891 C C . ALA A 1 233 ? -19.946 11.392 42.327 1.00 95.62 233 ALA A C 1
ATOM 1893 O O . ALA A 1 233 ? -19.484 11.228 41.201 1.00 95.62 233 ALA A O 1
ATOM 1894 N N . VAL A 1 234 ? -20.836 12.360 42.583 1.00 96.62 234 VAL A N 1
ATOM 1895 C CA . VAL A 1 234 ? -21.329 13.306 41.563 1.00 96.62 234 VAL A CA 1
ATOM 1896 C C . VAL A 1 234 ? -20.202 14.185 41.006 1.00 96.62 234 VAL A C 1
ATOM 1898 O O . VAL A 1 234 ? -20.234 14.541 39.828 1.00 96.62 234 VAL A O 1
ATOM 1901 N N . ARG A 1 235 ? -19.184 14.528 41.810 1.00 97.44 235 ARG A N 1
ATOM 1902 C CA . ARG A 1 235 ? -17.989 15.229 41.311 1.00 97.44 235 ARG A CA 1
ATOM 1903 C C . ARG A 1 235 ? -17.106 14.311 40.464 1.00 97.44 235 ARG A C 1
ATOM 1905 O O . ARG A 1 235 ? -16.784 14.701 39.349 1.00 97.44 235 ARG A O 1
ATOM 1912 N N . ALA A 1 236 ? -16.823 13.089 40.915 1.00 96.06 236 ALA A N 1
ATOM 1913 C CA . ALA A 1 236 ? -16.049 12.112 40.146 1.00 96.06 236 ALA A CA 1
ATOM 1914 C C . ALA A 1 236 ? -16.677 11.818 38.769 1.00 96.06 236 ALA A C 1
ATOM 1916 O O . ALA A 1 236 ? -16.007 11.972 37.752 1.00 96.06 236 ALA A O 1
ATOM 1917 N N . ALA A 1 237 ? -17.979 11.517 38.718 1.00 94.12 237 ALA A N 1
ATOM 1918 C CA . ALA A 1 237 ? -18.697 11.272 37.463 1.00 94.12 237 ALA A CA 1
ATOM 1919 C C . ALA A 1 237 ? -18.719 12.508 36.540 1.00 94.12 237 ALA A C 1
ATOM 1921 O O . ALA A 1 237 ? -18.623 12.394 35.319 1.00 94.12 237 ALA A O 1
ATOM 1922 N N . LYS A 1 238 ? -18.812 13.720 37.104 1.00 97.25 238 LYS A N 1
ATOM 1923 C CA . LYS A 1 238 ? -18.728 14.967 36.328 1.00 97.25 238 LYS A CA 1
ATOM 1924 C C . LYS A 1 238 ? -17.335 15.179 35.730 1.00 97.25 238 LYS A C 1
ATOM 1926 O O . LYS A 1 238 ? -17.234 15.639 34.590 1.00 97.25 238 LYS A O 1
ATOM 1931 N N . ASP A 1 239 ? -16.288 14.868 36.486 1.00 96.00 239 ASP A N 1
ATOM 1932 C CA . ASP A 1 239 ? -14.906 15.005 36.037 1.00 96.00 239 ASP A CA 1
ATOM 1933 C C . ASP A 1 239 ? -14.595 13.957 34.949 1.00 96.00 239 ASP A C 1
ATOM 1935 O O . ASP A 1 239 ? -14.113 14.336 33.882 1.00 96.00 239 ASP A O 1
ATOM 1939 N N . GLU A 1 240 ? -15.023 12.701 35.121 1.00 94.94 240 GLU A N 1
ATOM 1940 C CA . GLU A 1 240 ? -14.960 11.621 34.117 1.00 94.94 240 GLU A CA 1
ATOM 1941 C C . GLU A 1 240 ? -15.699 11.972 32.812 1.00 94.94 240 GLU A C 1
ATOM 1943 O O . GLU A 1 240 ? -15.159 11.804 31.714 1.00 94.94 240 GLU A O 1
ATOM 1948 N N . VAL A 1 241 ? -16.906 12.546 32.897 1.00 95.94 241 VAL A N 1
ATOM 1949 C CA . VAL A 1 241 ? -17.633 13.071 31.725 1.00 95.94 241 VAL A CA 1
ATOM 1950 C C . VAL A 1 241 ? -16.861 14.217 31.057 1.00 95.94 241 VAL A C 1
ATOM 1952 O O . VAL A 1 241 ? -16.887 14.356 29.830 1.00 95.94 241 VAL A O 1
ATOM 1955 N N . SER A 1 242 ? -16.140 15.038 31.826 1.00 95.38 242 SER A N 1
ATOM 1956 C CA . SER A 1 242 ? -15.310 16.119 31.281 1.00 95.38 242 SER A CA 1
ATOM 1957 C C . SER A 1 242 ? -14.063 15.593 30.555 1.00 95.38 242 SER A C 1
ATOM 1959 O O . SER A 1 242 ? -13.724 16.100 29.479 1.00 95.38 242 SER A O 1
ATOM 1961 N N . GLU A 1 243 ? -13.431 14.539 31.080 1.00 95.31 243 GLU A N 1
ATOM 1962 C CA . GLU A 1 243 ? -12.286 13.867 30.461 1.00 95.31 243 GLU A CA 1
ATOM 1963 C C . GLU A 1 243 ? -12.709 13.088 29.216 1.00 95.31 243 GLU A C 1
ATOM 1965 O O . GLU A 1 243 ? -12.115 13.272 28.154 1.00 95.31 243 GLU A O 1
ATOM 1970 N N . SER A 1 244 ? -13.815 12.345 29.282 1.00 94.00 244 SER A N 1
ATOM 1971 C CA . SER A 1 244 ? -14.437 11.678 28.131 1.00 94.00 244 SER A CA 1
ATOM 1972 C C . SER A 1 244 ? -14.756 12.673 27.010 1.00 94.00 244 SER A C 1
ATOM 1974 O O . SER A 1 244 ? -14.414 12.454 25.848 1.00 94.00 244 SER A O 1
ATOM 1976 N N . ARG A 1 245 ? -15.318 13.843 27.348 1.00 94.19 245 ARG A N 1
ATOM 1977 C CA . ARG A 1 245 ? -15.590 14.921 26.380 1.00 94.19 245 ARG A CA 1
ATOM 1978 C C . ARG A 1 245 ? -14.316 15.568 25.822 1.00 94.19 245 ARG A C 1
ATOM 1980 O O . ARG A 1 245 ? -14.340 16.086 24.703 1.00 94.19 245 ARG A O 1
ATOM 1987 N N . ARG A 1 246 ? -13.205 15.557 26.565 1.00 94.75 246 ARG A N 1
ATOM 1988 C CA . ARG A 1 246 ? -11.881 15.988 26.084 1.00 94.75 246 ARG A CA 1
ATOM 1989 C C . ARG A 1 246 ? -11.259 14.946 25.149 1.00 94.75 246 ARG A C 1
ATOM 1991 O O . ARG A 1 246 ? -10.728 15.337 24.112 1.00 94.75 246 ARG A O 1
ATOM 1998 N N . LEU A 1 247 ? -11.341 13.660 25.486 1.00 94.38 247 LEU A N 1
ATOM 1999 C CA . LEU A 1 247 ? -10.852 12.546 24.669 1.00 94.38 247 LEU A CA 1
ATOM 2000 C C . LEU A 1 247 ? -11.607 12.467 23.339 1.00 94.38 247 LEU A C 1
ATOM 2002 O O . LEU A 1 247 ? -10.973 12.411 22.289 1.00 94.38 247 LEU A O 1
ATOM 2006 N N . LEU A 1 248 ? -12.939 12.589 23.368 1.00 94.00 248 LEU A N 1
ATOM 2007 C CA . LEU A 1 248 ? -13.779 12.652 22.169 1.00 94.00 248 LEU A CA 1
ATOM 2008 C C . LEU A 1 248 ? -13.340 13.799 21.249 1.00 94.00 248 LEU A C 1
ATOM 2010 O O . LEU A 1 248 ? -13.097 13.565 20.073 1.00 94.00 248 LEU A O 1
ATOM 2014 N N . LYS A 1 249 ? -13.134 15.014 21.783 1.00 93.00 249 LYS A N 1
ATOM 2015 C CA . LYS A 1 249 ? -12.604 16.149 21.001 1.00 93.00 249 LYS A CA 1
ATOM 2016 C C . LYS A 1 249 ? -11.211 15.887 20.425 1.00 93.00 249 LYS A C 1
ATOM 2018 O O . LYS A 1 249 ? -10.955 16.272 19.290 1.00 93.00 249 LYS A O 1
ATOM 2023 N N . ALA A 1 250 ? -10.316 15.261 21.190 1.00 91.56 250 ALA A N 1
ATOM 2024 C CA . ALA A 1 250 ? -8.982 14.915 20.707 1.00 91.56 250 ALA A CA 1
ATOM 2025 C C . ALA A 1 250 ? -9.061 13.921 19.537 1.00 91.56 250 ALA A C 1
ATOM 2027 O O . ALA A 1 250 ? -8.441 14.161 18.504 1.00 91.56 250 ALA A O 1
ATOM 2028 N N . LYS A 1 251 ? -9.896 12.879 19.647 1.00 90.19 251 LYS A N 1
ATOM 2029 C CA . LYS A 1 251 ? -10.135 11.925 18.557 1.00 90.19 251 LYS A CA 1
ATOM 2030 C C . LYS A 1 251 ? -10.880 12.530 17.366 1.00 90.19 251 LYS A C 1
ATOM 2032 O O . LYS A 1 251 ? -10.558 12.170 16.241 1.00 90.19 251 LYS A O 1
ATOM 2037 N N . SER A 1 252 ? -11.789 13.491 17.556 1.00 90.38 252 SER A N 1
ATOM 2038 C CA . SER A 1 252 ? -12.380 14.243 16.435 1.00 90.38 252 SER A CA 1
ATOM 2039 C C . SER A 1 252 ? -11.315 15.006 15.642 1.00 90.38 252 SER A C 1
ATOM 2041 O O . SER A 1 252 ? -11.275 14.884 14.423 1.00 90.38 252 SER A O 1
ATOM 2043 N N . LEU A 1 253 ? -10.408 15.715 16.324 1.00 93.69 253 LEU A N 1
ATOM 2044 C CA . LEU A 1 253 ? -9.301 16.437 15.681 1.00 93.69 253 LEU A CA 1
ATOM 2045 C C . LEU A 1 253 ? -8.289 15.493 15.010 1.00 93.69 253 LEU A C 1
ATOM 2047 O O . LEU A 1 253 ? -7.739 15.827 13.966 1.00 93.69 253 LEU A O 1
ATOM 2051 N N . GLU A 1 254 ? -8.055 14.310 15.582 1.00 93.19 254 GLU A N 1
ATOM 2052 C CA . GLU A 1 254 ? -7.219 13.259 14.988 1.00 93.19 254 GLU A CA 1
ATOM 2053 C C . GLU A 1 254 ? -7.849 12.721 13.689 1.00 93.19 254 GLU A C 1
ATOM 2055 O O . GLU A 1 254 ? -7.180 12.656 12.662 1.00 93.19 254 GLU A O 1
ATOM 2060 N N . ILE A 1 255 ? -9.160 12.450 13.692 1.00 90.69 255 ILE A N 1
ATOM 2061 C CA . ILE A 1 255 ? -9.926 12.045 12.501 1.00 90.69 255 ILE A CA 1
ATOM 2062 C C . ILE A 1 255 ? -9.940 13.156 11.438 1.00 90.69 255 ILE A C 1
ATOM 2064 O O . ILE A 1 255 ? -9.787 12.867 10.252 1.00 90.69 255 ILE A O 1
ATOM 2068 N N . GLU A 1 256 ? -10.106 14.421 11.829 1.00 93.31 256 GLU A N 1
ATOM 2069 C CA . GLU A 1 256 ? -10.033 15.574 10.919 1.00 93.31 256 GLU A CA 1
ATOM 2070 C C . GLU A 1 256 ? -8.634 15.724 10.297 1.00 93.31 256 GLU A C 1
ATOM 2072 O O . GLU A 1 256 ? -8.523 15.949 9.091 1.00 93.31 256 GLU A O 1
ATOM 2077 N N . ALA A 1 257 ? -7.567 15.519 11.077 1.00 90.62 257 ALA A N 1
ATOM 2078 C CA . ALA A 1 257 ? -6.193 15.532 10.580 1.00 90.62 257 ALA A CA 1
ATOM 2079 C C . ALA A 1 257 ? -5.906 14.364 9.618 1.00 90.62 257 ALA A C 1
ATOM 2081 O O . ALA A 1 257 ? -5.327 14.583 8.555 1.00 90.62 257 ALA A O 1
ATOM 2082 N N . CYS A 1 258 ? -6.351 13.143 9.938 1.00 87.06 258 CYS A N 1
ATOM 2083 C CA . CYS A 1 258 ? -6.224 11.985 9.048 1.00 87.06 258 CYS A CA 1
ATOM 2084 C C . CYS A 1 258 ? -7.014 12.168 7.743 1.00 87.06 258 CYS A C 1
ATOM 2086 O O . CYS A 1 258 ? -6.494 11.864 6.673 1.00 87.06 258 CYS A O 1
ATOM 2088 N N . ARG A 1 259 ? -8.230 12.731 7.800 1.00 90.81 259 ARG A N 1
ATOM 2089 C CA . ARG A 1 259 ? -9.004 13.087 6.598 1.00 90.81 259 ARG A CA 1
ATOM 2090 C C . ARG A 1 259 ? -8.268 14.108 5.739 1.00 90.81 259 ARG A C 1
ATOM 2092 O O . ARG A 1 259 ? -8.103 13.865 4.552 1.00 90.81 259 ARG A O 1
ATOM 2099 N N . GLY A 1 260 ? -7.763 15.189 6.338 1.00 90.50 260 GLY A N 1
ATOM 2100 C CA . GLY A 1 260 ? -6.966 16.198 5.632 1.00 90.50 260 GLY A CA 1
ATOM 2101 C C . GLY A 1 260 ? -5.667 15.647 5.030 1.00 90.50 260 GLY A C 1
ATOM 2102 O O . GLY A 1 260 ? -5.226 16.128 3.989 1.00 90.50 260 GLY A O 1
ATOM 2103 N N . MET A 1 261 ? -5.076 14.619 5.648 1.00 88.75 261 MET A N 1
ATOM 2104 C CA . MET A 1 261 ? -3.917 13.903 5.112 1.00 88.75 261 MET A CA 1
ATOM 2105 C C . MET A 1 261 ? -4.295 13.052 3.893 1.00 88.75 261 MET A C 1
ATOM 2107 O O . MET A 1 261 ? -3.642 13.172 2.859 1.00 88.75 261 MET A O 1
ATOM 2111 N N . ASN A 1 262 ? -5.369 12.257 3.969 1.00 83.50 262 ASN A N 1
ATOM 2112 C CA . ASN A 1 262 ? -5.867 11.485 2.824 1.00 83.50 262 ASN A CA 1
ATOM 2113 C C . ASN A 1 262 ? -6.231 12.410 1.655 1.00 83.50 262 ASN A C 1
ATOM 2115 O O . ASN A 1 262 ? -5.712 12.235 0.559 1.00 83.50 262 ASN A O 1
ATOM 2119 N N . GLU A 1 263 ? -6.991 13.475 1.917 1.00 91.50 263 GLU A N 1
ATOM 2120 C CA . GLU A 1 263 ? -7.338 14.521 0.947 1.00 91.50 263 GLU A CA 1
ATOM 2121 C C . GLU A 1 263 ? -6.111 15.188 0.287 1.00 91.50 263 GLU A C 1
ATOM 2123 O O . GLU A 1 263 ? -6.205 15.717 -0.825 1.00 91.50 263 GLU A O 1
ATOM 2128 N N . ALA A 1 264 ? -4.961 15.226 0.965 1.00 90.69 264 ALA A N 1
ATOM 2129 C CA . ALA A 1 264 ? -3.713 15.740 0.404 1.00 90.69 264 ALA A CA 1
ATOM 2130 C C . ALA A 1 264 ? -2.994 14.687 -0.456 1.00 90.69 264 ALA A C 1
ATOM 2132 O O . ALA A 1 264 ? -2.483 15.026 -1.523 1.00 90.69 264 ALA A O 1
ATOM 2133 N N . MET A 1 265 ? -2.989 13.422 -0.027 1.00 83.12 265 MET A N 1
ATOM 2134 C CA . MET A 1 265 ? -2.411 12.297 -0.773 1.00 83.12 265 MET A CA 1
ATOM 2135 C C . MET A 1 265 ? -3.210 11.991 -2.050 1.00 83.12 265 MET A C 1
ATOM 2137 O O . MET A 1 265 ? -2.616 11.808 -3.107 1.00 83.12 265 MET A O 1
ATOM 2141 N N . GLU A 1 266 ? -4.543 12.026 -1.987 1.00 87.25 266 GLU A N 1
ATOM 2142 C CA . GLU A 1 266 ? -5.455 11.899 -3.135 1.00 87.25 266 GLU A CA 1
ATOM 2143 C C . GLU A 1 266 ? -5.204 13.002 -4.172 1.00 87.25 266 GLU A C 1
ATOM 2145 O O . GLU A 1 266 ? -5.064 12.724 -5.362 1.00 87.25 266 GLU A O 1
ATOM 2150 N N . ARG A 1 267 ? -5.051 14.260 -3.726 1.00 91.94 267 ARG A N 1
ATOM 2151 C CA . ARG A 1 267 ? -4.677 15.368 -4.620 1.00 91.94 267 ARG A CA 1
ATOM 2152 C C . ARG A 1 267 ? -3.289 15.185 -5.223 1.00 91.94 267 ARG A C 1
ATOM 2154 O O . ARG A 1 267 ? -3.133 15.484 -6.399 1.00 91.94 267 ARG A O 1
ATOM 2161 N N . GLN A 1 268 ? -2.306 14.693 -4.465 1.00 90.44 268 GLN A N 1
ATOM 2162 C CA . GLN A 1 268 ? -0.968 14.391 -4.993 1.00 90.44 268 GLN A CA 1
ATOM 2163 C C . GLN A 1 268 ? -0.988 13.255 -6.023 1.00 90.44 268 GLN A C 1
ATOM 2165 O O . GLN A 1 268 ? -0.241 13.323 -6.996 1.00 90.44 268 GLN A O 1
ATOM 2170 N N . LEU A 1 269 ? -1.845 12.249 -5.834 1.00 83.94 269 LEU A N 1
ATOM 2171 C CA . LEU A 1 269 ? -2.033 11.141 -6.766 1.00 83.94 269 LEU A CA 1
ATOM 2172 C C . LEU A 1 269 ? -2.665 11.629 -8.077 1.00 83.94 269 LEU A C 1
ATOM 2174 O O . LEU A 1 269 ? -2.044 11.458 -9.123 1.00 83.94 269 LEU A O 1
ATOM 2178 N N . GLN A 1 270 ? -3.787 12.358 -8.022 1.00 93.31 270 GLN A N 1
ATOM 2179 C CA . GLN A 1 270 ? -4.384 12.999 -9.207 1.00 93.31 270 GLN A CA 1
ATOM 2180 C C . GLN A 1 270 ? -3.379 13.928 -9.907 1.00 93.31 270 GLN A C 1
ATOM 2182 O O . GLN A 1 270 ? -3.234 13.912 -11.126 1.00 93.31 270 GLN A O 1
ATOM 2187 N N . GLU A 1 271 ? -2.617 14.712 -9.138 1.00 94.00 271 GLU A N 1
ATOM 2188 C CA . GLU A 1 271 ? -1.561 15.572 -9.671 1.00 94.00 271 GLU A CA 1
ATOM 2189 C C . GLU A 1 271 ? -0.426 14.799 -10.362 1.00 94.00 271 GLU A C 1
ATOM 2191 O O . GLU A 1 271 ? 0.286 15.397 -11.170 1.00 94.00 271 GLU A O 1
ATOM 2196 N N . LEU A 1 272 ? -0.183 13.531 -10.027 1.00 91.00 272 LEU A N 1
ATOM 2197 C CA . LEU A 1 272 ? 0.813 12.685 -10.689 1.00 91.00 272 LEU A CA 1
ATOM 2198 C C . LEU A 1 272 ? 0.222 12.004 -11.925 1.00 91.00 272 LEU A C 1
ATOM 2200 O O . LEU A 1 272 ? 0.877 12.002 -12.966 1.00 91.00 272 LEU A O 1
ATOM 2204 N N . GLU A 1 273 ? -1.017 11.520 -11.846 1.00 89.69 273 GLU A N 1
ATOM 2205 C CA . GLU A 1 273 ? -1.765 10.973 -12.982 1.00 89.69 273 GLU A CA 1
ATOM 2206 C C . GLU A 1 273 ? -1.939 12.017 -14.093 1.00 89.69 273 GLU A C 1
ATOM 2208 O O . GLU A 1 273 ? -1.648 11.735 -15.252 1.00 89.69 273 GLU A O 1
ATOM 2213 N N . ASP A 1 274 ? -2.321 13.254 -13.764 1.00 93.38 274 ASP A N 1
ATOM 2214 C CA . ASP A 1 274 ? -2.447 14.358 -14.727 1.00 93.38 274 ASP A CA 1
ATOM 2215 C C . ASP A 1 274 ? -1.110 14.653 -15.433 1.00 93.38 274 ASP A C 1
ATOM 2217 O O . ASP A 1 274 ? -1.065 14.880 -16.648 1.00 93.38 274 ASP A O 1
ATOM 2221 N N . LYS A 1 275 ? 0.005 14.610 -14.686 1.00 95.12 275 LYS A N 1
ATOM 2222 C CA . LYS A 1 275 ? 1.359 14.801 -15.234 1.00 95.12 275 LYS A CA 1
ATOM 2223 C C . LYS A 1 275 ? 1.739 13.642 -16.158 1.00 95.12 275 LYS A C 1
ATOM 2225 O O . LYS A 1 275 ? 2.112 13.901 -17.302 1.00 95.12 275 LYS A O 1
ATOM 2230 N N . GLN A 1 276 ? 1.566 12.395 -15.720 1.00 90.62 276 GLN A N 1
ATOM 2231 C CA . GLN A 1 276 ? 1.836 11.196 -16.524 1.00 90.62 276 GLN A CA 1
ATOM 2232 C C . GLN A 1 276 ? 0.981 11.159 -17.797 1.00 90.62 276 GLN A C 1
ATOM 2234 O O . GLN A 1 276 ? 1.513 10.932 -18.879 1.00 90.62 276 GLN A O 1
ATOM 2239 N N . ASN A 1 277 ? -0.311 11.484 -17.709 1.00 94.69 277 ASN A N 1
ATOM 2240 C CA . ASN A 1 277 ? -1.194 11.619 -18.867 1.00 94.69 277 ASN A CA 1
ATOM 2241 C C . ASN A 1 277 ? -0.690 12.688 -19.852 1.00 94.69 277 ASN A C 1
ATOM 2243 O O . ASN A 1 277 ? -0.703 12.459 -21.063 1.00 94.69 277 ASN A O 1
ATOM 2247 N N . SER A 1 278 ? -0.189 13.830 -19.364 1.00 95.19 278 SER A N 1
ATOM 2248 C CA . SER A 1 278 ? 0.403 14.864 -20.226 1.00 95.19 278 SER A CA 1
ATOM 2249 C C . SER A 1 278 ? 1.721 14.423 -20.886 1.00 95.19 278 SER A C 1
ATOM 2251 O O . SER A 1 278 ? 1.964 14.742 -22.052 1.00 95.19 278 SER A O 1
ATOM 2253 N N . GLU A 1 279 ? 2.546 13.634 -20.190 1.00 94.12 279 GLU A N 1
ATOM 2254 C CA . GLU A 1 279 ? 3.785 13.064 -20.733 1.00 94.12 279 GLU A CA 1
ATOM 2255 C C . GLU A 1 279 ? 3.491 11.979 -21.779 1.00 94.12 279 GLU A C 1
ATOM 2257 O O . GLU A 1 279 ? 4.090 11.985 -22.856 1.00 94.12 279 GLU A O 1
ATOM 2262 N N . ILE A 1 280 ? 2.505 11.111 -21.529 1.00 94.50 280 ILE A N 1
ATOM 2263 C CA . ILE A 1 280 ? 2.009 10.113 -22.488 1.00 94.50 280 ILE A CA 1
ATOM 2264 C C . ILE A 1 280 ? 1.477 10.802 -23.750 1.00 94.50 280 ILE A C 1
ATOM 2266 O O . ILE A 1 280 ? 1.848 10.406 -24.855 1.00 94.50 280 ILE A O 1
ATOM 2270 N N . GLN A 1 281 ? 0.684 11.871 -23.619 1.00 96.94 281 GLN A N 1
ATOM 2271 C CA . GLN A 1 281 ? 0.208 12.658 -24.764 1.00 96.94 281 GLN A CA 1
ATOM 2272 C C . GLN A 1 281 ? 1.368 13.303 -25.542 1.00 96.94 281 GLN A C 1
ATOM 2274 O O . GLN A 1 281 ? 1.386 13.252 -26.773 1.00 96.94 281 GLN A O 1
ATOM 2279 N N . ALA A 1 282 ? 2.383 13.844 -24.860 1.00 96.62 282 ALA A N 1
ATOM 2280 C CA . ALA A 1 282 ? 3.574 14.401 -25.506 1.00 96.62 282 ALA A CA 1
ATOM 2281 C C . ALA A 1 282 ? 4.412 13.330 -26.242 1.00 96.62 282 ALA A C 1
ATOM 2283 O O . ALA A 1 282 ? 4.941 13.580 -27.333 1.00 96.62 282 ALA A O 1
ATOM 2284 N N . LEU A 1 283 ? 4.500 12.114 -25.693 1.00 94.19 283 LEU A N 1
ATOM 2285 C CA . LEU A 1 283 ? 5.151 10.974 -26.342 1.00 94.19 283 LEU A CA 1
ATOM 2286 C C . LEU A 1 283 ? 4.345 10.484 -27.553 1.00 94.19 283 LEU A C 1
ATOM 2288 O O . LEU A 1 283 ? 4.908 10.350 -28.638 1.00 94.19 283 LEU A O 1
ATOM 2292 N N . GLN A 1 284 ? 3.025 10.334 -27.431 1.00 96.31 284 GLN A N 1
ATOM 2293 C CA . GLN A 1 284 ? 2.135 10.040 -28.560 1.00 96.31 284 GLN A CA 1
ATOM 2294 C C . GLN A 1 284 ? 2.249 11.105 -29.662 1.00 96.31 284 GLN A C 1
ATOM 2296 O O . GLN A 1 284 ? 2.325 10.768 -30.843 1.00 96.31 284 GLN A O 1
ATOM 2301 N N . GLU A 1 285 ? 2.339 12.390 -29.312 1.00 97.94 285 GLU A N 1
ATOM 2302 C CA . GLU A 1 285 ? 2.591 13.472 -30.267 1.00 97.94 285 GLU A CA 1
ATOM 2303 C C . GLU A 1 285 ? 3.936 13.326 -30.998 1.00 97.94 285 GLU A C 1
ATOM 2305 O O . GLU A 1 285 ? 4.014 13.613 -32.194 1.00 97.94 285 GLU A O 1
ATOM 2310 N N . THR A 1 286 ? 5.006 12.911 -30.313 1.00 97.62 286 THR A N 1
ATOM 2311 C CA . THR A 1 286 ? 6.326 12.724 -30.948 1.00 97.62 286 THR A CA 1
ATOM 2312 C C . THR A 1 286 ? 6.387 11.467 -31.815 1.00 97.62 286 THR A C 1
ATOM 2314 O O . THR A 1 286 ? 6.939 11.539 -32.913 1.00 97.62 286 THR A O 1
ATOM 2317 N N . ILE A 1 287 ? 5.728 10.375 -31.414 1.00 96.31 287 ILE A N 1
ATOM 2318 C CA . ILE A 1 287 ? 5.509 9.186 -32.255 1.00 96.31 287 ILE A CA 1
ATOM 2319 C C . ILE A 1 287 ? 4.766 9.586 -33.537 1.00 96.31 287 ILE A C 1
ATOM 2321 O O . ILE A 1 287 ? 5.291 9.387 -34.631 1.00 96.31 287 ILE A O 1
ATOM 2325 N N . ASN A 1 288 ? 3.616 10.259 -33.421 1.00 97.94 288 ASN A N 1
ATOM 2326 C CA . ASN A 1 288 ? 2.837 10.733 -34.571 1.00 97.94 288 ASN A CA 1
ATOM 2327 C C . ASN A 1 288 ? 3.660 11.631 -35.518 1.00 97.94 288 ASN A C 1
ATOM 2329 O O . ASN A 1 288 ? 3.510 11.548 -36.739 1.00 97.94 288 ASN A O 1
ATOM 2333 N N . LYS A 1 289 ? 4.547 12.489 -34.995 1.00 98.00 289 LYS A N 1
ATOM 2334 C CA . LYS A 1 289 ? 5.438 13.328 -35.821 1.00 98.00 289 LYS A CA 1
ATOM 2335 C C . LYS A 1 289 ? 6.452 12.473 -36.590 1.00 98.00 289 LYS A C 1
ATOM 2337 O O . LYS A 1 289 ? 6.548 12.610 -37.810 1.00 98.00 289 LYS A O 1
ATOM 2342 N N . LEU A 1 290 ? 7.129 11.543 -35.914 1.00 97.06 290 LEU A N 1
ATOM 2343 C CA . LEU A 1 290 ? 8.110 10.636 -36.523 1.00 97.06 290 LEU A CA 1
ATOM 2344 C C . LEU A 1 290 ? 7.480 9.682 -37.551 1.00 97.06 290 LEU A C 1
ATOM 2346 O O . LEU A 1 290 ? 8.067 9.442 -38.606 1.00 97.06 290 LEU A O 1
ATOM 2350 N N . GLU A 1 291 ? 6.270 9.178 -37.306 1.00 97.44 291 GLU A N 1
ATOM 2351 C CA . GLU A 1 291 ? 5.536 8.357 -38.276 1.00 97.44 291 GLU A CA 1
ATOM 2352 C C . GLU A 1 291 ? 5.164 9.139 -39.539 1.00 97.44 291 GLU A C 1
ATOM 2354 O O . GLU A 1 291 ? 5.282 8.616 -40.652 1.00 97.44 291 GLU A O 1
ATOM 2359 N N . ASN A 1 292 ? 4.765 10.407 -39.397 1.00 97.81 292 ASN A N 1
ATOM 2360 C CA . ASN A 1 292 ? 4.495 11.280 -40.537 1.00 97.81 292 ASN A CA 1
ATOM 2361 C C . ASN A 1 292 ? 5.775 11.612 -41.323 1.00 97.81 292 ASN A C 1
ATOM 2363 O O . ASN A 1 292 ? 5.757 11.566 -42.554 1.00 97.81 292 ASN A O 1
ATOM 2367 N N . GLU A 1 293 ? 6.907 11.860 -40.659 1.00 97.81 293 GLU A N 1
ATOM 2368 C CA . GLU A 1 293 ? 8.213 12.022 -41.319 1.00 97.81 293 GLU A CA 1
ATOM 2369 C C . GLU A 1 293 ? 8.657 10.741 -42.050 1.00 97.81 293 GLU A C 1
ATOM 2371 O O . GLU A 1 293 ? 9.088 10.791 -43.208 1.00 97.81 293 GLU A O 1
ATOM 2376 N N . LEU A 1 294 ? 8.465 9.570 -41.435 1.00 96.81 294 LEU A N 1
ATOM 2377 C CA . LEU A 1 294 ? 8.720 8.268 -42.052 1.00 96.81 294 LEU A CA 1
ATOM 2378 C C . LEU A 1 294 ? 7.801 8.013 -43.259 1.00 96.81 294 LEU A C 1
ATOM 2380 O O . LEU A 1 294 ? 8.229 7.443 -44.264 1.00 96.81 294 LEU A O 1
ATOM 2384 N N . ARG A 1 295 ? 6.536 8.442 -43.199 1.00 97.88 295 ARG A N 1
ATOM 2385 C CA . ARG A 1 295 ? 5.583 8.347 -44.315 1.00 97.88 295 ARG A CA 1
ATOM 2386 C C . ARG A 1 295 ? 5.959 9.293 -45.457 1.00 97.88 295 ARG A C 1
ATOM 2388 O O . ARG A 1 295 ? 5.927 8.884 -46.616 1.00 97.88 295 ARG A O 1
ATOM 2395 N N . ASN A 1 296 ? 6.375 10.518 -45.142 1.00 98.06 296 ASN A N 1
ATOM 2396 C CA . ASN A 1 296 ? 6.819 11.509 -46.122 1.00 98.06 296 ASN A CA 1
ATOM 2397 C C . ASN A 1 296 ? 8.099 11.062 -46.840 1.00 98.06 296 ASN A C 1
ATOM 2399 O O . ASN A 1 296 ? 8.125 11.030 -48.067 1.00 98.06 296 ASN A O 1
ATOM 2403 N N . THR A 1 297 ? 9.117 10.608 -46.107 1.00 96.75 297 THR A N 1
ATOM 2404 C CA . THR A 1 297 ? 10.367 10.096 -46.701 1.00 96.75 297 THR A CA 1
ATOM 2405 C C . THR A 1 297 ? 10.150 8.830 -47.542 1.00 96.75 297 THR A C 1
ATOM 2407 O O . THR A 1 297 ? 10.746 8.701 -48.613 1.00 96.75 297 THR A O 1
ATOM 2410 N N . LYS A 1 298 ? 9.233 7.930 -47.147 1.00 97.81 298 LYS A N 1
ATOM 2411 C CA . LYS A 1 298 ? 8.783 6.803 -47.994 1.00 97.81 298 LYS A CA 1
ATOM 2412 C C . LYS A 1 298 ? 8.118 7.283 -49.294 1.00 97.81 298 LYS A C 1
ATOM 2414 O O . LYS A 1 298 ? 8.428 6.755 -50.362 1.00 97.81 298 LYS A O 1
ATOM 2419 N N . ASN A 1 299 ? 7.250 8.296 -49.226 1.00 97.69 299 ASN A N 1
ATOM 2420 C CA . ASN A 1 299 ? 6.604 8.884 -50.406 1.00 97.69 299 ASN A CA 1
ATOM 2421 C C . ASN A 1 299 ? 7.618 9.569 -51.341 1.00 97.69 299 ASN A C 1
ATOM 2423 O O . ASN A 1 299 ? 7.534 9.411 -52.558 1.00 97.69 299 ASN A O 1
ATOM 2427 N N . GLU A 1 300 ? 8.598 10.292 -50.794 1.00 97.88 300 GLU A N 1
ATOM 2428 C CA . GLU A 1 300 ? 9.684 10.903 -51.568 1.00 97.88 300 GLU A CA 1
ATOM 2429 C C . GLU A 1 300 ? 10.561 9.850 -52.249 1.00 97.88 300 GLU A C 1
ATOM 2431 O O . GLU A 1 300 ? 10.822 9.963 -53.445 1.00 97.88 300 GLU A O 1
ATOM 2436 N N . MET A 1 301 ? 10.942 8.782 -51.539 1.00 96.62 301 MET A N 1
ATOM 2437 C CA . MET A 1 301 ? 11.682 7.654 -52.115 1.00 96.62 301 MET A CA 1
ATOM 2438 C C . MET A 1 301 ? 10.918 7.013 -53.284 1.00 96.62 301 MET A C 1
ATOM 2440 O O . MET A 1 301 ? 11.496 6.775 -54.345 1.00 96.62 301 MET A O 1
ATOM 2444 N N . ALA A 1 302 ? 9.606 6.796 -53.138 1.00 96.75 302 ALA A N 1
ATOM 2445 C CA . ALA A 1 302 ? 8.757 6.298 -54.221 1.00 96.75 302 ALA A CA 1
ATOM 2446 C C . ALA A 1 302 ? 8.686 7.275 -55.413 1.00 96.75 302 ALA A C 1
ATOM 2448 O O . ALA A 1 302 ? 8.688 6.841 -56.569 1.00 96.75 302 ALA A O 1
ATOM 2449 N N . ARG A 1 303 ? 8.680 8.592 -55.155 1.00 97.69 303 ARG A N 1
ATOM 2450 C CA . ARG A 1 303 ? 8.723 9.631 -56.197 1.00 97.69 303 ARG A CA 1
ATOM 2451 C C . ARG A 1 303 ? 10.049 9.601 -56.962 1.00 97.69 303 ARG A C 1
ATOM 2453 O O . ARG A 1 303 ? 10.026 9.549 -58.189 1.00 97.69 303 ARG A O 1
ATOM 2460 N N . TYR A 1 304 ? 11.183 9.547 -56.259 1.00 96.94 304 TYR A N 1
ATOM 2461 C CA . TYR A 1 304 ? 12.509 9.446 -56.877 1.00 96.94 304 TYR A CA 1
ATOM 2462 C C . TYR A 1 304 ? 12.671 8.153 -57.683 1.00 96.94 304 TYR A C 1
ATOM 2464 O O . TYR A 1 304 ? 13.166 8.201 -58.804 1.00 96.94 304 TYR A O 1
ATOM 2472 N N . LEU A 1 305 ? 12.210 7.004 -57.174 1.00 97.25 305 LEU A N 1
ATOM 2473 C CA . LEU A 1 305 ? 12.235 5.736 -57.919 1.00 97.25 305 LEU A CA 1
ATOM 2474 C C . LEU A 1 305 ? 11.465 5.831 -59.245 1.00 97.25 305 LEU A C 1
ATOM 2476 O O . LEU A 1 305 ? 11.939 5.328 -60.266 1.00 97.25 305 LEU A O 1
ATOM 2480 N N . LYS A 1 306 ? 10.321 6.528 -59.259 1.00 97.31 306 LYS A N 1
ATOM 2481 C CA . LYS A 1 306 ? 9.586 6.808 -60.497 1.00 97.31 306 LYS A CA 1
ATOM 2482 C C . LYS A 1 306 ? 10.363 7.748 -61.427 1.00 97.31 306 LYS A C 1
ATOM 2484 O O . LYS A 1 306 ? 10.505 7.432 -62.603 1.00 97.31 306 LYS A O 1
ATOM 2489 N N . GLU A 1 307 ? 10.904 8.854 -60.914 1.00 97.00 307 GLU A N 1
ATOM 2490 C CA . GLU A 1 307 ? 11.725 9.798 -61.693 1.00 97.00 307 GLU A CA 1
ATOM 2491 C C . GLU A 1 307 ? 12.945 9.108 -62.335 1.00 97.00 307 GLU A C 1
ATOM 2493 O O . GLU A 1 307 ? 13.249 9.349 -63.505 1.00 97.00 307 GLU A O 1
ATOM 2498 N N . TYR A 1 308 ? 13.602 8.189 -61.617 1.00 97.31 308 TYR A N 1
ATOM 2499 C CA . TYR A 1 308 ? 14.690 7.363 -62.150 1.00 97.31 308 TYR A CA 1
ATOM 2500 C C . TYR A 1 308 ? 14.222 6.397 -63.245 1.00 97.31 308 TYR A C 1
ATOM 2502 O O . TYR A 1 308 ? 14.920 6.250 -64.250 1.00 97.31 308 TYR A O 1
ATOM 2510 N N . GLN A 1 309 ? 13.056 5.759 -63.094 1.00 97.00 309 GLN A N 1
ATOM 2511 C CA . GLN A 1 309 ? 12.504 4.881 -64.130 1.00 97.00 309 GLN A CA 1
ATOM 2512 C C . GLN A 1 309 ? 12.106 5.669 -65.387 1.00 97.00 309 GLN A C 1
ATOM 2514 O O . GLN A 1 309 ? 12.413 5.238 -66.498 1.00 97.00 309 GLN A O 1
ATOM 2519 N N . ASP A 1 310 ? 11.484 6.838 -65.234 1.00 96.75 310 ASP A N 1
ATOM 2520 C CA . ASP A 1 310 ? 11.112 7.707 -66.355 1.00 96.75 310 ASP A CA 1
ATOM 2521 C C . ASP A 1 310 ? 12.365 8.240 -67.085 1.00 96.75 310 ASP A C 1
ATOM 2523 O O . ASP A 1 310 ? 12.419 8.225 -68.318 1.00 96.75 310 ASP A O 1
ATOM 2527 N N . LEU A 1 311 ? 13.429 8.598 -66.355 1.00 97.06 311 LEU A N 1
ATOM 2528 C CA . LEU A 1 311 ? 14.726 8.962 -66.939 1.00 97.06 311 LEU A CA 1
ATOM 2529 C C . LEU A 1 311 ? 15.410 7.779 -67.652 1.00 97.06 311 LEU A C 1
ATOM 2531 O O . LEU A 1 311 ? 15.990 7.961 -68.725 1.00 97.06 311 LEU A O 1
ATOM 2535 N N . LEU A 1 312 ? 15.325 6.564 -67.099 1.00 96.12 312 LEU A N 1
ATOM 2536 C CA . LEU A 1 312 ? 15.829 5.343 -67.736 1.00 96.12 312 LEU A CA 1
ATOM 2537 C C . LEU A 1 312 ? 15.082 5.045 -69.045 1.00 96.12 312 LEU A C 1
ATOM 2539 O O . LEU A 1 312 ? 15.720 4.726 -70.049 1.00 96.12 312 LEU A O 1
ATOM 2543 N N . ASN A 1 313 ? 13.758 5.225 -69.065 1.00 96.50 313 ASN A N 1
ATOM 2544 C CA . ASN A 1 313 ? 12.931 5.080 -70.265 1.00 96.50 313 ASN A CA 1
ATOM 2545 C C . ASN A 1 313 ? 13.377 6.063 -71.368 1.00 96.50 313 ASN A C 1
ATOM 2547 O O . ASN A 1 313 ? 13.578 5.656 -72.515 1.00 96.50 313 ASN A O 1
ATOM 2551 N N . VAL A 1 314 ? 13.613 7.336 -71.021 1.00 97.06 314 VAL A N 1
ATOM 2552 C CA . VAL A 1 314 ? 14.153 8.348 -71.954 1.00 97.06 314 VAL A CA 1
ATOM 2553 C C . VAL A 1 314 ? 15.554 7.968 -72.442 1.00 97.06 314 VAL A C 1
ATOM 2555 O O . VAL A 1 314 ? 15.835 8.060 -73.637 1.00 97.06 314 VAL A O 1
ATOM 2558 N N . LYS A 1 315 ? 16.431 7.479 -71.557 1.00 97.00 315 LYS A N 1
ATOM 2559 C CA . LYS A 1 315 ? 17.779 7.024 -71.930 1.00 97.00 315 LYS A CA 1
ATOM 2560 C C . LYS A 1 315 ? 17.730 5.862 -72.929 1.00 97.00 315 LYS A C 1
ATOM 2562 O O . LYS A 1 315 ? 18.491 5.867 -73.892 1.00 97.00 315 LYS A O 1
ATOM 2567 N N . MET A 1 316 ? 16.824 4.901 -72.738 1.00 97.00 316 MET A N 1
ATOM 2568 C CA . MET A 1 316 ? 16.626 3.787 -73.672 1.00 97.00 316 MET A CA 1
ATOM 2569 C C . MET A 1 316 ? 16.073 4.249 -75.028 1.00 97.00 316 MET A C 1
ATOM 2571 O O . MET A 1 316 ? 16.513 3.745 -76.060 1.00 97.00 316 MET A O 1
ATOM 2575 N N . ALA A 1 317 ? 15.165 5.229 -75.055 1.00 96.31 317 ALA A N 1
ATOM 2576 C CA . ALA A 1 317 ? 14.704 5.832 -76.308 1.00 96.31 317 ALA A CA 1
ATOM 2577 C C . ALA A 1 317 ? 15.864 6.503 -77.071 1.00 96.31 317 ALA A C 1
ATOM 2579 O O . ALA A 1 317 ? 16.041 6.256 -78.263 1.00 96.31 317 ALA A O 1
ATOM 2580 N N . LEU A 1 318 ? 16.718 7.259 -76.370 1.00 96.38 318 LEU A N 1
ATOM 2581 C CA . LEU A 1 318 ? 17.905 7.890 -76.955 1.00 96.38 318 LEU A CA 1
ATOM 2582 C C . LEU A 1 318 ? 18.948 6.868 -77.447 1.00 96.38 318 LEU A C 1
ATOM 2584 O O . LEU A 1 318 ? 19.543 7.085 -78.500 1.00 96.38 318 LEU A O 1
ATOM 2588 N N . ASP A 1 319 ? 19.153 5.739 -76.756 1.00 95.81 319 ASP A N 1
ATOM 2589 C CA . ASP A 1 319 ? 20.007 4.649 -77.265 1.00 95.81 319 ASP A CA 1
ATOM 2590 C C . ASP A 1 319 ? 19.478 4.099 -78.605 1.00 95.81 319 ASP A C 1
ATOM 2592 O O . ASP A 1 319 ? 20.258 3.848 -79.529 1.00 95.81 319 ASP A O 1
ATOM 2596 N N . ILE A 1 320 ? 18.155 3.918 -78.717 1.00 94.75 320 ILE A N 1
ATOM 2597 C CA . ILE A 1 320 ? 17.482 3.418 -79.926 1.00 94.75 320 ILE A CA 1
ATOM 2598 C C . ILE A 1 320 ? 17.596 4.438 -81.065 1.00 94.75 320 ILE A C 1
ATOM 2600 O O . ILE A 1 320 ? 17.919 4.055 -82.191 1.00 94.75 320 ILE A O 1
ATOM 2604 N N . GLU A 1 321 ? 17.405 5.729 -80.784 1.00 96.06 321 GLU A N 1
ATOM 2605 C CA . GLU A 1 321 ? 17.640 6.804 -81.752 1.00 96.06 321 GLU A CA 1
ATOM 2606 C C . GLU A 1 321 ? 19.098 6.826 -82.228 1.00 96.06 321 GLU A C 1
ATOM 2608 O O . GLU A 1 321 ? 19.350 6.818 -83.431 1.00 96.06 321 GLU A O 1
ATOM 2613 N N . ILE A 1 322 ? 20.075 6.768 -81.316 1.00 93.75 322 ILE A N 1
ATOM 2614 C CA . ILE A 1 322 ? 21.507 6.725 -81.659 1.00 93.75 322 ILE A CA 1
ATOM 2615 C C . ILE A 1 322 ? 21.832 5.493 -82.516 1.00 93.75 322 ILE A C 1
ATOM 2617 O O . ILE A 1 322 ? 22.592 5.603 -83.480 1.00 93.75 322 ILE A O 1
ATOM 2621 N N . ALA A 1 323 ? 21.248 4.329 -82.219 1.00 93.56 323 ALA A N 1
ATOM 2622 C CA . ALA A 1 323 ? 21.399 3.129 -83.039 1.00 93.56 323 ALA A CA 1
ATOM 2623 C C . ALA A 1 323 ? 20.770 3.292 -84.438 1.00 93.56 323 ALA A C 1
ATOM 2625 O O . ALA A 1 323 ? 21.362 2.865 -85.431 1.00 93.56 323 ALA A O 1
ATOM 2626 N N . ALA A 1 324 ? 19.612 3.952 -84.542 1.00 92.00 324 ALA A N 1
ATOM 2627 C CA . ALA A 1 324 ? 18.965 4.255 -85.817 1.00 92.00 324 ALA A CA 1
ATOM 2628 C C . ALA A 1 324 ? 19.774 5.265 -86.654 1.00 92.00 324 ALA A C 1
ATOM 2630 O O . ALA A 1 324 ? 19.983 5.035 -87.846 1.00 92.00 324 ALA A O 1
ATOM 2631 N N . TYR A 1 325 ? 20.295 6.333 -86.038 1.00 94.56 325 TYR A N 1
ATOM 2632 C CA . TYR A 1 325 ? 21.167 7.309 -86.699 1.00 94.56 325 TYR A CA 1
ATOM 2633 C C . TYR A 1 325 ? 22.481 6.676 -87.173 1.00 94.56 325 TYR A C 1
ATOM 2635 O O . TYR A 1 325 ? 22.888 6.926 -88.305 1.00 94.56 325 TYR A O 1
ATOM 2643 N N . ARG A 1 326 ? 23.116 5.808 -86.368 1.00 92.44 326 ARG A N 1
ATOM 2644 C CA . ARG A 1 326 ? 24.303 5.034 -86.789 1.00 92.44 326 ARG A CA 1
ATOM 2645 C C . ARG A 1 326 ? 24.005 4.168 -88.009 1.00 92.44 326 ARG A C 1
ATOM 2647 O O . ARG A 1 326 ? 24.699 4.284 -89.010 1.00 92.44 326 ARG A O 1
ATOM 2654 N N . LYS A 1 327 ? 22.914 3.399 -87.980 1.00 91.31 327 LYS A N 1
ATOM 2655 C CA . LYS A 1 327 ? 22.490 2.555 -89.107 1.00 91.31 327 LYS A CA 1
ATOM 2656 C C . LYS A 1 327 ? 22.171 3.361 -90.377 1.00 91.31 327 LYS A C 1
ATOM 2658 O O . LYS A 1 327 ? 22.388 2.876 -91.487 1.00 91.31 327 LYS A O 1
ATOM 2663 N N . LEU A 1 328 ? 21.659 4.586 -90.236 1.00 89.19 328 LEU A N 1
ATOM 2664 C CA . LEU A 1 328 ? 21.434 5.496 -91.362 1.00 89.19 328 LEU A CA 1
ATOM 2665 C C . LEU A 1 328 ? 22.756 6.053 -91.918 1.00 89.19 328 LEU A C 1
ATOM 2667 O O . LEU A 1 328 ? 22.923 6.096 -93.134 1.00 89.19 328 LEU A O 1
ATOM 2671 N N . LEU A 1 329 ? 23.704 6.413 -91.046 1.00 84.25 329 LEU A N 1
ATOM 2672 C CA . LEU A 1 329 ? 25.057 6.843 -91.419 1.00 84.25 329 LEU A CA 1
ATOM 2673 C C . LEU A 1 329 ? 25.842 5.722 -92.116 1.00 84.25 329 LEU A C 1
ATOM 2675 O O . LEU A 1 329 ? 26.417 5.966 -93.167 1.00 84.25 329 LEU A O 1
ATOM 2679 N N . GLU A 1 330 ? 25.785 4.486 -91.620 1.00 79.94 330 GLU A N 1
ATOM 2680 C CA . GLU A 1 330 ? 26.341 3.292 -92.281 1.00 79.94 330 GLU A CA 1
ATOM 2681 C C . GLU A 1 330 ? 25.724 3.084 -93.684 1.00 79.94 330 GLU A C 1
ATOM 2683 O O . GLU A 1 330 ? 26.409 2.721 -94.646 1.00 79.94 330 GLU A O 1
ATOM 2688 N N . GLY A 1 331 ? 24.426 3.375 -93.839 1.00 74.75 331 GLY A N 1
ATOM 2689 C CA . GLY A 1 331 ? 23.732 3.380 -95.131 1.00 74.75 331 GLY A CA 1
ATOM 2690 C C . GLY A 1 331 ? 24.191 4.497 -96.079 1.00 74.75 331 GLY A C 1
ATOM 2691 O O . GLY A 1 331 ? 24.338 4.263 -97.280 1.00 74.75 331 GLY A O 1
ATOM 2692 N N . GLU A 1 332 ? 24.465 5.695 -95.560 1.00 68.00 332 GLU A N 1
ATOM 2693 C CA . GLU A 1 332 ? 25.058 6.810 -96.312 1.00 68.00 332 GLU A CA 1
ATOM 2694 C C . GLU A 1 332 ? 26.514 6.511 -96.702 1.00 68.00 332 GLU A C 1
ATOM 2696 O O . GLU A 1 332 ? 26.871 6.681 -97.866 1.00 68.00 332 GLU A O 1
ATOM 2701 N N . GLU A 1 333 ? 27.340 5.973 -95.800 1.00 64.19 333 GLU A N 1
ATOM 2702 C CA . GLU A 1 333 ? 28.704 5.515 -96.100 1.00 64.19 333 GLU A CA 1
ATOM 2703 C C . GLU A 1 333 ? 28.707 4.424 -97.179 1.00 64.19 333 GLU A C 1
ATOM 2705 O O . GLU A 1 333 ? 29.554 4.443 -98.073 1.00 64.19 333 GLU A O 1
ATOM 2710 N N . THR A 1 334 ? 27.712 3.532 -97.189 1.00 60.41 334 THR A N 1
ATOM 2711 C CA . THR A 1 334 ? 27.533 2.526 -98.253 1.00 60.41 334 THR A CA 1
ATOM 2712 C C . THR A 1 334 ? 27.211 3.166 -99.618 1.00 60.41 334 THR A C 1
ATOM 2714 O O . THR A 1 334 ? 27.621 2.655 -100.661 1.00 60.41 334 THR A O 1
ATOM 2717 N N . ARG A 1 335 ? 26.534 4.323 -99.651 1.00 61.28 335 ARG A N 1
ATOM 2718 C CA . ARG A 1 335 ? 26.267 5.085 -100.892 1.00 61.28 335 ARG A CA 1
ATOM 2719 C C . ARG A 1 335 ? 27.454 5.958 -101.313 1.00 61.28 335 ARG A C 1
ATOM 2721 O O . ARG A 1 335 ? 27.750 6.076 -102.505 1.00 61.28 335 ARG A O 1
ATOM 2728 N N . LEU A 1 336 ? 28.153 6.555 -100.351 1.00 55.78 336 LEU A N 1
ATOM 2729 C CA . LEU A 1 336 ? 29.327 7.395 -100.583 1.00 55.78 336 LEU A CA 1
ATOM 2730 C C . LEU A 1 336 ? 30.534 6.560 -101.027 1.00 55.78 336 LEU A C 1
ATOM 2732 O O . LEU A 1 336 ? 31.230 6.965 -101.953 1.00 55.78 336 LEU A O 1
ATOM 2736 N N . SER A 1 337 ? 30.734 5.362 -100.474 1.00 52.03 337 SER A N 1
ATOM 2737 C CA . SER A 1 337 ? 31.767 4.413 -100.925 1.00 52.03 337 SER A CA 1
ATOM 2738 C C . SER A 1 337 ? 31.505 3.848 -102.329 1.00 52.03 337 SER A C 1
ATOM 2740 O O . SER A 1 337 ? 32.459 3.586 -103.056 1.00 52.03 337 SER A O 1
ATOM 2742 N N . PHE A 1 338 ? 30.245 3.761 -102.775 1.00 50.09 338 PHE A N 1
ATOM 2743 C CA . PHE A 1 338 ? 29.922 3.485 -104.184 1.00 50.09 338 PHE A CA 1
ATOM 2744 C C . PHE A 1 338 ? 30.241 4.667 -105.124 1.00 50.09 338 PHE A C 1
ATOM 2746 O O . PHE A 1 338 ? 30.453 4.472 -106.319 1.00 50.09 338 PHE A O 1
ATOM 2753 N N . THR A 1 339 ? 30.295 5.896 -104.598 1.00 49.69 339 THR A N 1
ATOM 2754 C CA . THR A 1 339 ? 30.488 7.126 -105.393 1.00 49.69 339 THR A CA 1
ATOM 2755 C C . THR A 1 339 ? 3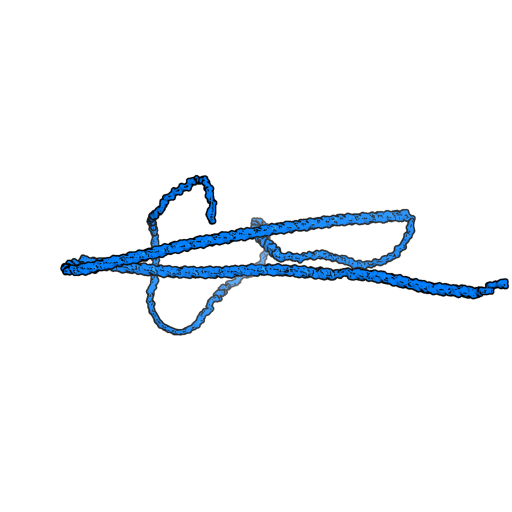1.927 7.672 -105.321 1.00 49.69 339 THR A C 1
ATOM 2757 O O . THR A 1 339 ? 32.343 8.438 -106.188 1.00 49.69 339 THR A O 1
ATOM 2760 N N . SER A 1 340 ? 32.713 7.271 -104.317 1.00 37.38 340 SER A N 1
ATOM 2761 C CA . SER A 1 340 ? 34.062 7.781 -104.045 1.00 37.38 340 SER A CA 1
ATOM 2762 C C . SER A 1 340 ? 35.151 6.800 -104.493 1.00 37.38 340 SER A C 1
ATOM 2764 O O . SER A 1 340 ? 35.631 5.962 -103.727 1.00 37.38 340 SER A O 1
ATOM 2766 N N . ILE A 1 341 ? 35.570 6.909 -105.758 1.00 44.91 341 ILE A N 1
ATOM 2767 C CA . ILE A 1 341 ? 36.706 6.139 -106.278 1.00 44.91 341 ILE A CA 1
ATOM 2768 C C . ILE A 1 341 ? 38.024 6.724 -105.744 1.00 44.91 341 ILE A C 1
ATOM 2770 O O . ILE A 1 341 ? 38.615 7.620 -106.342 1.00 44.91 341 ILE A O 1
ATOM 2774 N N . GLY A 1 342 ? 38.513 6.120 -104.658 1.00 41.62 342 GLY A N 1
ATOM 2775 C CA . GLY A 1 342 ? 39.939 5.985 -104.354 1.00 41.62 342 GLY A CA 1
ATOM 2776 C C . GLY A 1 342 ? 40.556 6.962 -103.347 1.00 41.62 342 GLY A C 1
ATOM 2777 O O . GLY A 1 342 ? 40.778 8.128 -103.657 1.00 41.62 342 GLY A O 1
ATOM 2778 N N . SER A 1 343 ? 41.029 6.415 -102.217 1.00 35.66 343 SER A N 1
ATOM 2779 C CA . SER A 1 343 ? 42.406 6.673 -101.759 1.00 35.66 343 SER A CA 1
ATOM 2780 C C . SER A 1 343 ? 42.931 5.603 -100.778 1.00 35.66 343 SER A C 1
ATOM 2782 O O . SER A 1 343 ? 42.479 5.506 -99.646 1.00 35.66 343 SER A O 1
ATOM 2784 N N . ILE A 1 344 ? 43.871 4.792 -101.278 1.00 40.81 344 ILE A N 1
ATOM 2785 C CA . ILE A 1 344 ? 44.999 4.077 -100.630 1.00 40.81 344 ILE A CA 1
ATOM 2786 C C . ILE A 1 344 ? 45.077 3.803 -99.103 1.00 40.81 344 ILE A C 1
ATOM 2788 O O . ILE A 1 344 ? 45.035 4.708 -98.281 1.00 40.81 344 ILE A O 1
ATOM 2792 N N . SER A 1 345 ? 45.531 2.566 -98.818 1.00 37.53 345 SER A N 1
ATOM 2793 C CA . SER A 1 345 ? 46.333 2.108 -97.655 1.00 37.53 345 SER A CA 1
ATOM 2794 C C . SER A 1 345 ? 45.630 1.983 -96.289 1.00 37.53 345 SER A C 1
ATOM 2796 O O . SER A 1 345 ? 45.111 2.944 -95.748 1.00 37.53 345 SER A O 1
ATOM 2798 N N . SER A 1 346 ? 45.505 0.777 -95.715 1.00 35.19 346 SER A N 1
ATOM 2799 C CA . SER A 1 346 ? 46.548 -0.098 -95.115 1.00 35.19 346 SER A CA 1
ATOM 2800 C C . SER A 1 346 ? 46.816 0.243 -93.637 1.00 35.19 346 SER A C 1
ATOM 2802 O O . SER A 1 346 ? 47.116 1.384 -93.323 1.00 35.19 346 SER A O 1
ATOM 2804 N N . GLY A 1 347 ? 46.803 -0.694 -92.684 1.00 35.50 347 GLY A N 1
ATOM 2805 C CA . GLY A 1 347 ? 46.531 -2.132 -92.796 1.00 35.50 347 GLY A CA 1
ATOM 2806 C C . GLY A 1 347 ? 47.328 -2.938 -91.769 1.00 35.50 347 GLY A C 1
ATOM 2807 O O . GLY A 1 347 ? 48.547 -3.009 -91.868 1.00 35.50 347 GLY A O 1
ATOM 2808 N N . TYR A 1 348 ? 46.645 -3.564 -90.808 1.00 36.12 348 TYR A N 1
ATOM 2809 C CA . TYR A 1 348 ? 47.211 -4.582 -89.919 1.00 36.12 348 TYR A CA 1
ATOM 2810 C C . TYR A 1 348 ? 46.099 -5.529 -89.468 1.00 36.12 348 TYR A C 1
ATOM 2812 O O . TYR A 1 348 ? 45.075 -5.084 -88.958 1.00 36.12 348 TYR A O 1
ATOM 2820 N N . ALA A 1 349 ? 46.304 -6.831 -89.650 1.00 40.28 349 ALA A N 1
ATOM 2821 C CA . ALA A 1 349 ? 45.419 -7.872 -89.143 1.00 40.28 349 ALA A CA 1
ATOM 2822 C C . ALA A 1 349 ? 46.183 -8.722 -88.126 1.00 40.28 349 ALA A C 1
ATOM 2824 O O . ALA A 1 349 ? 47.314 -9.133 -88.394 1.00 40.28 349 ALA A O 1
ATOM 2825 N N . GLN A 1 350 ? 45.566 -9.015 -86.980 1.00 36.78 350 GLN A N 1
ATOM 2826 C CA . GLN A 1 350 ? 46.060 -10.051 -86.079 1.00 36.78 350 GLN A CA 1
ATOM 2827 C C . GLN A 1 350 ? 44.918 -10.693 -85.278 1.00 36.78 350 GLN A C 1
ATOM 2829 O O . GLN A 1 350 ? 44.167 -10.032 -84.571 1.00 36.78 350 GLN A O 1
ATOM 2834 N N . SER A 1 351 ? 44.810 -12.005 -85.482 1.00 36.41 351 SER A N 1
ATOM 2835 C CA . SER A 1 351 ? 44.090 -13.036 -84.724 1.00 36.41 351 SER A CA 1
ATOM 2836 C C . SER A 1 351 ? 43.491 -12.672 -83.357 1.00 36.41 351 SER A C 1
ATOM 2838 O O . SER A 1 351 ? 44.210 -12.315 -82.425 1.00 36.41 351 SER A O 1
ATOM 2840 N N . ALA A 1 352 ? 42.206 -12.991 -83.187 1.00 40.19 352 ALA A N 1
ATOM 2841 C CA . ALA A 1 352 ? 41.644 -13.320 -81.877 1.00 40.19 352 ALA A CA 1
ATOM 2842 C C . ALA A 1 352 ? 42.196 -14.662 -81.350 1.00 40.19 352 ALA A C 1
ATOM 2844 O O . ALA A 1 352 ? 42.615 -15.517 -82.136 1.00 40.19 352 ALA A O 1
ATOM 2845 N N . PRO A 1 353 ? 42.076 -14.903 -80.037 1.00 44.31 353 PRO A N 1
ATOM 2846 C CA . PRO A 1 353 ? 41.510 -16.172 -79.585 1.00 44.31 353 PRO A CA 1
ATOM 2847 C C . PRO A 1 353 ? 40.249 -15.953 -78.737 1.00 44.31 353 PRO A C 1
ATOM 2849 O O . PRO A 1 353 ? 40.246 -15.183 -77.778 1.00 44.31 353 PRO A O 1
ATOM 2852 N N . VAL A 1 354 ? 39.172 -16.673 -79.060 1.00 46.84 354 VAL A N 1
ATOM 2853 C CA . VAL A 1 354 ? 37.954 -16.700 -78.238 1.00 46.84 354 VAL A CA 1
ATOM 2854 C C . VAL A 1 354 ? 38.144 -17.708 -77.106 1.00 46.84 354 VAL A C 1
ATOM 2856 O O . VAL A 1 354 ? 37.968 -18.908 -77.306 1.00 46.84 354 VAL A O 1
ATOM 2859 N N . TYR A 1 355 ? 38.469 -17.225 -75.906 1.00 38.69 355 TYR A N 1
ATOM 2860 C CA . TYR A 1 355 ? 38.334 -18.018 -74.684 1.00 38.69 355 TYR A CA 1
ATOM 2861 C C . TYR A 1 355 ? 36.938 -17.825 -74.094 1.00 38.69 355 TYR A C 1
ATOM 2863 O O . TYR A 1 355 ? 36.648 -16.824 -73.443 1.00 38.69 355 TYR A O 1
ATOM 2871 N N . GLY A 1 356 ? 36.064 -18.804 -74.323 1.00 42.47 356 GLY A N 1
ATOM 2872 C CA . GLY A 1 356 ? 34.779 -18.869 -73.639 1.00 42.47 356 GLY A CA 1
ATOM 2873 C C . GLY A 1 356 ? 34.975 -19.256 -72.174 1.00 42.47 356 GLY A C 1
ATOM 2874 O O . GLY A 1 356 ? 35.384 -20.379 -71.890 1.00 42.47 356 GLY A O 1
ATOM 2875 N N . SER A 1 357 ? 34.636 -18.357 -71.251 1.00 35.81 357 SER A N 1
ATOM 2876 C CA . SER A 1 357 ? 34.474 -18.687 -69.834 1.00 35.81 357 SER A CA 1
ATOM 2877 C C . SER A 1 357 ? 33.005 -18.553 -69.450 1.00 35.81 357 SER A C 1
ATOM 2879 O O . SER A 1 357 ? 32.417 -17.480 -69.573 1.00 35.81 357 SER A O 1
ATOM 2881 N N . ARG A 1 358 ? 32.398 -19.656 -69.000 1.00 41.47 358 ARG A N 1
ATOM 2882 C CA . ARG A 1 358 ? 31.058 -19.648 -68.405 1.00 41.47 358 ARG A CA 1
ATOM 2883 C C . ARG A 1 358 ? 31.166 -19.194 -66.950 1.00 41.47 358 ARG A C 1
ATOM 2885 O O . ARG A 1 358 ? 31.277 -20.030 -66.057 1.00 41.47 358 ARG A O 1
ATOM 2892 N N . THR A 1 359 ? 31.087 -17.894 -66.695 1.00 34.81 359 THR A N 1
ATOM 2893 C CA . THR A 1 359 ? 30.749 -17.402 -65.355 1.00 34.81 359 THR A CA 1
ATOM 2894 C C . THR A 1 359 ? 29.234 -17.408 -65.202 1.00 34.81 359 THR A C 1
ATOM 2896 O O . THR A 1 359 ? 28.530 -16.572 -65.760 1.00 34.81 359 THR A O 1
ATOM 2899 N N . ALA A 1 360 ? 28.717 -18.389 -64.462 1.00 39.94 360 ALA A N 1
ATOM 2900 C CA . ALA A 1 360 ? 27.321 -18.375 -64.058 1.00 39.94 360 ALA A CA 1
ATOM 2901 C C . ALA A 1 360 ? 27.105 -17.207 -63.088 1.00 39.94 360 ALA A C 1
ATOM 2903 O O . ALA A 1 360 ? 27.638 -17.216 -61.977 1.00 39.94 360 ALA A O 1
ATOM 2904 N N . TYR A 1 361 ? 26.313 -16.215 -63.494 1.00 36.16 361 TYR A N 1
ATOM 2905 C CA . TYR A 1 361 ? 25.713 -15.272 -62.555 1.00 36.16 361 TYR A CA 1
ATOM 2906 C C . TYR A 1 361 ? 24.686 -16.074 -61.757 1.00 36.16 361 TYR A C 1
ATOM 2908 O O . TYR A 1 361 ? 23.556 -16.285 -62.199 1.00 36.16 361 TYR A O 1
ATOM 2916 N N . GLY A 1 362 ? 25.114 -16.614 -60.616 1.00 34.88 362 GLY A N 1
ATOM 2917 C CA . GLY A 1 362 ? 24.176 -17.177 -59.661 1.00 34.88 362 GLY A CA 1
ATOM 2918 C C . GLY A 1 362 ? 23.180 -16.091 -59.276 1.00 34.88 362 GLY A C 1
ATOM 2919 O O . GLY A 1 362 ? 23.578 -14.948 -59.041 1.00 34.88 362 GLY A O 1
ATOM 2920 N N . LEU A 1 363 ? 21.896 -16.442 -59.195 1.00 42.03 363 LEU A N 1
ATOM 2921 C CA . LEU A 1 363 ? 20.936 -15.626 -58.464 1.00 42.03 363 LEU A CA 1
ATOM 2922 C C . LEU A 1 363 ? 21.389 -15.642 -57.004 1.00 42.03 363 LEU A C 1
ATOM 2924 O O . LEU A 1 363 ? 21.020 -16.536 -56.242 1.00 42.03 363 LEU A O 1
ATOM 2928 N N . GLN A 1 364 ? 22.217 -14.672 -56.617 1.00 34.19 364 GLN A N 1
ATOM 2929 C CA . GLN A 1 364 ? 22.461 -14.397 -55.214 1.00 34.19 364 GLN A CA 1
ATOM 2930 C C . GLN A 1 364 ? 21.185 -13.750 -54.690 1.00 34.19 364 GLN A C 1
ATOM 2932 O O . GLN A 1 364 ? 21.020 -12.533 -54.739 1.00 34.19 364 GLN A O 1
ATOM 2937 N N . SER A 1 365 ? 20.247 -14.618 -54.298 1.00 33.59 365 SER A N 1
ATOM 2938 C CA . SER A 1 365 ? 18.965 -14.242 -53.720 1.00 33.59 365 SER A CA 1
ATOM 2939 C C . SER A 1 365 ? 19.223 -13.199 -52.645 1.00 33.59 365 SER A C 1
ATOM 2941 O O . SER A 1 365 ? 19.961 -13.464 -51.691 1.00 33.59 365 SER A O 1
ATOM 2943 N N . SER A 1 366 ? 18.664 -12.002 -52.829 1.00 32.81 366 SER A N 1
ATOM 2944 C CA . SER A 1 366 ? 18.769 -10.931 -51.846 1.00 32.81 366 SER A CA 1
ATOM 2945 C C . SER A 1 366 ? 17.840 -11.266 -50.688 1.00 32.81 366 SER A C 1
ATOM 2947 O O . SER A 1 366 ? 16.755 -10.700 -50.565 1.00 32.81 366 SER A O 1
ATOM 2949 N N . SER A 1 367 ? 18.262 -12.231 -49.872 1.00 35.97 367 SER A N 1
ATOM 2950 C CA . SER A 1 367 ? 17.575 -12.616 -48.652 1.00 35.97 367 SER A CA 1
ATOM 2951 C C . SER A 1 367 ? 17.507 -11.395 -47.749 1.00 35.97 367 SER A C 1
ATOM 2953 O O . SER A 1 367 ? 18.499 -11.016 -47.123 1.00 35.97 367 SER A O 1
ATOM 2955 N N . TYR A 1 368 ? 16.329 -10.774 -47.703 1.00 38.94 368 TYR A N 1
ATOM 2956 C CA . TYR A 1 368 ? 15.945 -9.888 -46.619 1.00 38.94 368 TYR A CA 1
ATOM 2957 C C . TYR A 1 368 ? 15.944 -10.735 -45.347 1.00 38.94 368 TYR A C 1
ATOM 2959 O O . TYR A 1 368 ? 14.937 -11.336 -44.977 1.00 38.94 368 TYR A O 1
ATOM 2967 N N . MET A 1 369 ? 17.100 -10.799 -44.689 1.00 38.97 369 MET A N 1
ATOM 2968 C CA . MET A 1 369 ? 17.183 -11.202 -43.295 1.00 38.97 369 MET A CA 1
ATOM 2969 C C . MET A 1 369 ? 16.494 -10.092 -42.503 1.00 38.97 369 MET A C 1
ATOM 2971 O O . MET A 1 369 ? 17.128 -9.121 -42.092 1.00 38.97 369 MET A O 1
ATOM 2975 N N . MET A 1 370 ? 15.168 -10.202 -42.376 1.00 36.19 370 MET A N 1
ATOM 2976 C CA . MET A 1 370 ? 14.396 -9.416 -41.423 1.00 36.19 370 MET A CA 1
ATOM 2977 C C . MET A 1 370 ? 15.059 -9.606 -40.064 1.00 36.19 370 MET A C 1
ATOM 2979 O O . MET A 1 370 ? 15.106 -10.723 -39.551 1.00 36.19 370 MET A O 1
ATOM 2983 N N . SER A 1 371 ? 15.620 -8.530 -39.515 1.00 31.81 371 SER A N 1
ATOM 2984 C CA . SER A 1 371 ? 16.234 -8.577 -38.195 1.00 31.81 371 SER A CA 1
ATOM 2985 C C . SER A 1 371 ? 15.118 -8.659 -37.163 1.00 31.81 371 SER A C 1
ATOM 2987 O O . SER A 1 371 ? 14.572 -7.641 -36.737 1.00 31.81 371 SER A O 1
ATOM 2989 N N . THR A 1 372 ? 14.747 -9.883 -36.797 1.00 48.03 372 THR A N 1
ATOM 2990 C CA . THR A 1 372 ? 13.837 -10.173 -35.691 1.00 48.03 372 THR A CA 1
ATOM 2991 C C . THR A 1 372 ? 14.546 -9.882 -34.370 1.00 48.03 372 THR A C 1
ATOM 2993 O O . THR A 1 372 ? 14.935 -10.801 -33.649 1.00 48.03 372 THR A O 1
ATOM 2996 N N . ARG A 1 373 ? 14.737 -8.596 -34.050 1.00 39.16 373 ARG A N 1
ATOM 2997 C CA . ARG A 1 373 ? 14.882 -8.183 -32.652 1.00 39.16 373 ARG A CA 1
ATOM 2998 C C . ARG A 1 373 ? 13.498 -8.172 -32.016 1.00 39.16 373 ARG A C 1
ATOM 3000 O O . ARG A 1 373 ? 12.534 -7.691 -32.605 1.00 39.16 373 ARG A O 1
ATOM 3007 N N . SER A 1 374 ? 13.422 -8.797 -30.853 1.00 44.19 374 SER A N 1
ATOM 3008 C CA . SER A 1 374 ? 12.196 -9.112 -30.134 1.00 44.19 374 SER A CA 1
ATOM 3009 C C . SER A 1 374 ? 11.512 -7.867 -29.581 1.00 44.19 374 SER A C 1
ATOM 3011 O O . SER A 1 374 ? 12.163 -7.005 -28.992 1.00 44.19 374 SER A O 1
ATOM 3013 N N . TYR A 1 375 ? 10.184 -7.835 -29.678 1.00 36.78 375 TYR A N 1
ATOM 3014 C CA . TYR A 1 375 ? 9.381 -7.093 -28.710 1.00 36.78 375 TYR A CA 1
ATOM 3015 C C . TYR A 1 375 ? 9.538 -7.754 -27.328 1.00 36.78 375 TYR A C 1
ATOM 3017 O O . TYR A 1 375 ? 9.627 -8.985 -27.266 1.00 36.78 375 TYR A O 1
ATOM 3025 N N . PRO A 1 376 ? 9.568 -6.989 -26.222 1.00 39.03 376 PRO A N 1
ATOM 3026 C CA . PRO A 1 376 ? 9.499 -7.560 -24.881 1.00 39.03 376 PRO A CA 1
ATOM 3027 C C . PRO A 1 376 ? 8.227 -8.401 -24.717 1.00 39.03 376 PRO A C 1
ATOM 3029 O O . PRO A 1 376 ? 7.135 -7.956 -25.069 1.00 39.03 376 PRO A O 1
ATOM 3032 N N . ALA A 1 377 ? 8.356 -9.603 -24.149 1.00 45.50 377 ALA A N 1
ATOM 3033 C CA . ALA A 1 377 ? 7.254 -10.568 -24.042 1.00 45.50 377 ALA A CA 1
ATOM 3034 C C . ALA A 1 377 ? 6.075 -10.102 -23.154 1.00 45.50 377 ALA A C 1
ATOM 3036 O O . ALA A 1 377 ? 5.022 -10.729 -23.158 1.00 45.50 377 ALA A O 1
ATOM 3037 N N . TYR A 1 378 ? 6.234 -8.986 -22.437 1.00 49.75 378 TYR A N 1
ATOM 3038 C CA . TYR A 1 378 ? 5.243 -8.408 -21.524 1.00 49.75 378 TYR A CA 1
ATOM 3039 C C . TYR A 1 378 ? 4.037 -7.738 -22.206 1.00 49.75 378 TYR A C 1
ATOM 3041 O O . TYR A 1 378 ? 3.062 -7.431 -21.533 1.00 49.75 378 TYR A O 1
ATOM 3049 N N . TYR A 1 379 ? 4.098 -7.480 -23.519 1.00 43.91 379 TYR A N 1
ATOM 3050 C CA . TYR A 1 379 ? 3.029 -6.783 -24.258 1.00 43.91 379 TYR A CA 1
ATOM 3051 C C . TYR A 1 379 ? 2.207 -7.694 -25.186 1.00 43.91 379 TYR A C 1
ATOM 3053 O O . TYR A 1 379 ? 1.318 -7.211 -25.880 1.00 43.91 379 TYR A O 1
ATOM 3061 N N . SER A 1 380 ? 2.508 -8.999 -25.228 1.00 38.25 380 SER A N 1
ATOM 3062 C CA . SER A 1 380 ? 1.794 -9.961 -26.086 1.00 38.25 380 SER A CA 1
ATOM 3063 C C . SER A 1 380 ? 0.684 -10.721 -25.359 1.00 38.25 380 SER A C 1
ATOM 3065 O O . SER A 1 380 ? -0.229 -11.197 -26.021 1.00 38.25 380 SER A O 1
ATOM 3067 N N . SER A 1 381 ? 0.748 -10.844 -24.028 1.00 48.28 381 SER A N 1
ATOM 3068 C CA . SER A 1 381 ? -0.274 -11.535 -23.229 1.00 48.28 381 SER A CA 1
ATOM 3069 C C . SER A 1 381 ? -1.586 -10.756 -23.196 1.00 48.28 381 SER A C 1
ATOM 3071 O O . SER A 1 381 ? -2.614 -11.293 -23.581 1.00 48.28 381 SER A O 1
ATOM 3073 N N . HIS A 1 382 ? -1.540 -9.471 -22.840 1.00 48.66 382 HIS A N 1
ATOM 3074 C CA . HIS A 1 382 ? -2.747 -8.652 -22.675 1.00 48.66 382 HIS A CA 1
ATOM 3075 C C . HIS A 1 382 ? -3.536 -8.450 -23.978 1.00 48.66 382 HIS A C 1
ATOM 3077 O O . HIS A 1 382 ? -4.758 -8.395 -23.955 1.00 48.66 382 HIS A O 1
ATOM 3083 N N . VAL A 1 383 ? -2.852 -8.409 -25.129 1.00 43.88 383 VAL A N 1
ATOM 3084 C CA . VAL A 1 383 ? -3.522 -8.349 -26.442 1.00 43.88 383 VAL A CA 1
ATOM 3085 C C . VAL A 1 383 ? -4.153 -9.698 -26.810 1.00 43.88 383 VAL A C 1
ATOM 3087 O O . VAL A 1 383 ? -5.112 -9.722 -27.568 1.00 43.88 383 VAL A O 1
ATOM 3090 N N . GLN A 1 384 ? -3.658 -10.819 -26.275 1.00 41.44 384 GLN A N 1
ATOM 3091 C CA . GLN A 1 384 ? -4.308 -12.118 -26.456 1.00 41.44 384 GLN A CA 1
ATOM 3092 C C . GLN A 1 384 ? -5.483 -12.316 -25.495 1.00 41.44 384 GLN A C 1
ATOM 3094 O O . GLN A 1 384 ? -6.523 -12.752 -25.962 1.00 41.44 384 GLN A O 1
ATOM 3099 N N . GLU A 1 385 ? -5.380 -11.913 -24.225 1.00 49.88 385 GLU A N 1
ATOM 3100 C CA . GLU A 1 385 ? -6.518 -11.925 -23.286 1.00 49.88 385 GLU A CA 1
ATOM 3101 C C . GLU A 1 385 ? -7.690 -11.082 -23.825 1.00 49.88 385 GLU A C 1
ATOM 3103 O O . GLU A 1 385 ? -8.791 -11.603 -23.990 1.00 49.88 385 GLU A O 1
ATOM 3108 N N . GLU A 1 386 ? -7.449 -9.825 -24.230 1.00 47.97 386 GLU A N 1
ATOM 3109 C CA . GLU A 1 386 ? -8.503 -8.976 -24.815 1.00 47.97 386 GLU A CA 1
ATOM 3110 C C . GLU A 1 386 ? -9.062 -9.520 -26.146 1.00 47.97 386 GLU A C 1
ATOM 3112 O O . GLU A 1 386 ? -10.211 -9.237 -26.486 1.00 47.97 386 GLU A O 1
ATOM 3117 N N . GLN A 1 387 ? -8.291 -10.291 -26.924 1.00 43.91 387 GLN A N 1
ATOM 3118 C CA . GLN A 1 387 ? -8.797 -10.908 -28.157 1.00 43.91 387 GLN A CA 1
ATOM 3119 C C . GLN A 1 387 ? -9.540 -12.227 -27.910 1.00 43.91 387 GLN A C 1
ATOM 3121 O O . GLN A 1 387 ? -10.515 -12.489 -28.612 1.00 43.91 387 GLN A O 1
ATOM 3126 N N . GLU A 1 388 ? -9.126 -13.030 -26.932 1.00 50.72 388 GLU A N 1
ATOM 3127 C CA . GLU A 1 388 ? -9.779 -14.291 -26.568 1.00 50.72 388 GLU A CA 1
ATOM 3128 C C . GLU A 1 388 ? -11.141 -14.012 -25.897 1.00 50.72 388 GLU A C 1
ATOM 3130 O O . GLU A 1 388 ? -12.141 -14.574 -26.344 1.00 50.72 388 GLU A O 1
ATOM 3135 N N . ASP A 1 389 ? -11.241 -13.028 -24.988 1.00 51.94 389 ASP A N 1
ATOM 3136 C CA . ASP A 1 389 ? -12.522 -12.556 -24.419 1.00 51.94 389 ASP A CA 1
ATOM 3137 C C . ASP A 1 389 ? -13.498 -12.042 -25.502 1.00 51.94 389 ASP A C 1
ATOM 3139 O O . ASP A 1 389 ? -14.708 -12.309 -25.470 1.00 51.94 389 ASP A O 1
ATOM 3143 N N . ILE A 1 390 ? -12.988 -11.296 -26.492 1.00 55.91 390 ILE A N 1
ATOM 3144 C CA . ILE A 1 390 ? -13.802 -10.755 -27.590 1.00 55.91 390 ILE A CA 1
ATOM 3145 C C . ILE A 1 390 ? -14.231 -11.867 -28.560 1.00 55.91 390 ILE A C 1
ATOM 3147 O O . ILE A 1 390 ? -15.390 -11.880 -28.984 1.00 55.91 390 ILE A O 1
ATOM 3151 N N . GLU A 1 391 ? -13.357 -12.818 -28.905 1.00 56.53 391 GLU A N 1
ATOM 3152 C CA . GLU A 1 391 ? -13.734 -13.946 -29.766 1.00 56.53 391 GLU A CA 1
ATOM 3153 C C . GLU A 1 391 ? -14.664 -14.947 -29.063 1.00 56.53 391 GLU A C 1
ATOM 3155 O O . GLU A 1 391 ? -15.569 -15.463 -29.722 1.00 56.53 391 GLU A O 1
ATOM 3160 N N . GLU A 1 392 ? -14.538 -15.183 -27.752 1.00 63.22 392 GLU A N 1
ATOM 3161 C CA . GLU A 1 392 ? -15.487 -16.003 -26.982 1.00 63.22 392 GLU A CA 1
ATOM 3162 C C . GLU A 1 392 ? -16.855 -15.310 -26.856 1.00 63.22 392 GLU A C 1
ATOM 3164 O O . GLU A 1 392 ? -17.895 -15.945 -27.061 1.00 63.22 392 GLU A O 1
ATOM 3169 N N . THR A 1 393 ? -16.888 -13.989 -26.651 1.00 65.06 393 THR A N 1
ATOM 3170 C CA . THR A 1 393 ? -18.137 -13.201 -26.655 1.00 65.06 393 THR A CA 1
ATOM 3171 C C . THR A 1 393 ? -18.829 -13.228 -28.028 1.00 65.06 393 THR A C 1
ATOM 3173 O O . THR A 1 393 ? -20.055 -13.375 -28.122 1.00 65.06 393 THR A O 1
ATOM 3176 N N . ILE A 1 394 ? -18.062 -13.134 -29.121 1.00 61.91 394 ILE A N 1
ATOM 3177 C CA . ILE A 1 394 ? -18.582 -13.216 -30.498 1.00 61.91 394 ILE A CA 1
ATOM 3178 C C . ILE A 1 394 ? -19.040 -14.642 -30.844 1.00 61.91 394 ILE A C 1
ATOM 3180 O O . ILE A 1 394 ? -20.043 -14.809 -31.537 1.00 61.91 394 ILE A O 1
ATOM 3184 N N . GLN A 1 395 ? -18.358 -15.683 -30.361 1.00 56.50 395 GLN A N 1
ATOM 3185 C CA . GLN A 1 395 ? -18.790 -17.070 -30.558 1.00 56.50 395 GLN A CA 1
ATOM 3186 C C . GLN A 1 395 ? -20.045 -17.403 -29.743 1.00 56.50 395 GLN A C 1
ATOM 3188 O O . GLN A 1 395 ? -20.960 -18.026 -30.280 1.00 56.50 395 GLN A O 1
ATOM 3193 N N . SER A 1 396 ? -20.135 -16.926 -28.499 1.00 62.69 396 SER A N 1
ATOM 3194 C CA . SER A 1 396 ? -21.295 -17.121 -27.620 1.00 62.69 396 SER A CA 1
ATOM 3195 C C . SER A 1 396 ? -22.562 -16.487 -28.196 1.00 62.69 396 SER A C 1
ATOM 3197 O O . SER A 1 396 ? -23.569 -17.170 -28.381 1.00 62.69 396 SER A O 1
ATOM 3199 N N . SER A 1 397 ? -22.495 -15.207 -28.575 1.00 61.06 397 SER A N 1
ATOM 3200 C CA . SER A 1 397 ? -23.627 -14.498 -29.194 1.00 61.06 397 SER A CA 1
ATOM 3201 C C . SER A 1 397 ? -24.054 -15.125 -30.527 1.00 61.06 397 SER A C 1
ATOM 3203 O O . SER A 1 397 ? -25.245 -15.276 -30.789 1.00 61.06 397 SER A O 1
ATOM 3205 N N . LYS A 1 398 ? -23.101 -15.589 -31.343 1.00 59.41 398 LYS A N 1
ATOM 3206 C CA . LYS A 1 398 ? -23.388 -16.281 -32.608 1.00 59.41 398 LYS A CA 1
ATOM 3207 C C . LYS A 1 398 ? -23.969 -17.689 -32.422 1.00 59.41 398 LYS A C 1
ATOM 3209 O O . LYS A 1 398 ? -24.729 -18.146 -33.273 1.00 59.41 398 LYS A O 1
ATOM 3214 N N . ALA A 1 399 ? -23.638 -18.374 -31.327 1.00 50.84 399 ALA A N 1
ATOM 3215 C CA . ALA A 1 399 ? -24.246 -19.651 -30.953 1.00 50.84 399 ALA A CA 1
ATOM 3216 C C . ALA A 1 399 ? -25.670 -19.482 -30.392 1.00 50.84 399 ALA A C 1
ATOM 3218 O O . ALA A 1 399 ? -26.504 -20.366 -30.580 1.00 50.84 399 ALA A O 1
ATOM 3219 N N . GLU A 1 400 ? -25.964 -18.352 -29.743 1.00 53.88 400 GLU A N 1
ATOM 3220 C CA . GLU A 1 400 ? -27.316 -17.987 -29.307 1.00 53.88 400 GLU A CA 1
ATOM 3221 C C . GLU A 1 400 ? -28.203 -17.590 -30.504 1.00 53.88 400 GLU A C 1
ATOM 3223 O O . GLU A 1 400 ? -29.298 -18.129 -30.665 1.00 53.88 400 GLU A O 1
ATOM 3228 N N . GLU A 1 401 ? -27.693 -16.752 -31.414 1.00 47.53 401 GLU A N 1
ATOM 3229 C CA . GLU A 1 401 ? -28.375 -16.349 -32.655 1.00 47.53 401 GLU A CA 1
ATOM 3230 C C . GLU A 1 401 ? -28.692 -17.566 -33.551 1.00 47.53 401 GLU A C 1
ATOM 3232 O O . GLU A 1 401 ? -29.836 -17.757 -33.969 1.00 47.53 401 GLU A O 1
ATOM 3237 N N . ALA A 1 402 ? -27.731 -18.482 -33.730 1.00 49.66 402 ALA A N 1
ATOM 3238 C CA . ALA A 1 402 ? -27.918 -19.738 -34.470 1.00 49.66 402 ALA A CA 1
ATOM 3239 C C . ALA A 1 402 ? -28.856 -20.760 -33.788 1.00 49.66 402 ALA A C 1
ATOM 3241 O O . ALA A 1 402 ? -29.162 -21.797 -34.378 1.00 49.66 402 ALA A O 1
ATOM 3242 N N . LYS A 1 403 ? -29.311 -20.495 -32.556 1.00 48.50 403 LYS A N 1
ATOM 3243 C CA . LYS A 1 403 ? -30.283 -21.319 -31.820 1.00 48.50 403 LYS A CA 1
ATOM 3244 C C . LYS A 1 403 ? -31.674 -20.674 -31.750 1.00 48.50 403 LYS A C 1
ATOM 3246 O O . LYS A 1 403 ? -32.621 -21.331 -31.320 1.00 48.50 403 LYS A O 1
ATOM 3251 N N . ALA A 1 404 ? -31.802 -19.419 -32.189 1.00 48.78 404 ALA A N 1
ATOM 3252 C CA . ALA A 1 404 ? -33.064 -18.690 -32.283 1.00 48.78 404 ALA A CA 1
ATOM 3253 C C . ALA A 1 404 ? -33.767 -18.877 -33.645 1.00 48.78 404 ALA A C 1
ATOM 3255 O O . ALA A 1 404 ? -34.996 -18.900 -33.690 1.00 48.78 404 ALA A O 1
ATOM 3256 N N . GLU A 1 405 ? -33.023 -19.070 -34.743 1.00 43.19 405 GLU A N 1
ATOM 3257 C CA . GLU A 1 405 ? -33.593 -19.419 -36.058 1.00 43.19 405 GLU A CA 1
ATOM 3258 C C . GLU A 1 405 ? -33.755 -20.939 -36.246 1.00 43.19 405 GLU A C 1
ATOM 3260 O O . GLU A 1 405 ? -33.034 -21.588 -37.004 1.00 43.19 405 GLU A O 1
ATOM 3265 N N . ALA A 1 406 ? -34.771 -21.511 -35.595 1.00 41.66 406 ALA A N 1
ATOM 3266 C CA . ALA A 1 406 ? -35.398 -22.733 -36.095 1.00 41.66 406 ALA A CA 1
ATOM 3267 C C . ALA A 1 406 ? -36.442 -22.344 -37.166 1.00 41.66 406 ALA A C 1
ATOM 3269 O O . ALA A 1 406 ? -37.363 -21.587 -36.845 1.00 41.66 406 ALA A O 1
ATOM 3270 N N . PRO A 1 407 ? -36.334 -22.811 -38.427 1.00 39.09 407 PRO A N 1
ATOM 3271 C CA . PRO A 1 407 ? -37.336 -22.511 -39.444 1.00 39.09 407 PRO A CA 1
ATOM 3272 C C . PRO A 1 407 ? -38.666 -23.194 -39.100 1.00 39.09 407 PRO A C 1
ATOM 3274 O O . PRO A 1 407 ? -38.693 -24.357 -38.700 1.00 39.09 407 PRO A O 1
ATOM 3277 N N . GLY A 1 408 ? -39.764 -22.453 -39.255 1.00 33.25 408 GLY A N 1
ATOM 3278 C CA . GLY A 1 408 ? -41.115 -22.972 -39.058 1.00 33.25 408 GLY A CA 1
ATOM 3279 C C . GLY A 1 408 ? -41.541 -23.967 -40.141 1.00 33.25 408 GLY A C 1
ATOM 3280 O O . GLY A 1 408 ? -40.957 -24.025 -41.222 1.00 33.25 408 GLY A O 1
ATOM 3281 N N . GLU A 1 409 ? -42.582 -24.730 -39.823 1.00 32.72 409 GLU A N 1
ATOM 3282 C CA . GLU A 1 409 ? -43.237 -25.700 -40.703 1.00 32.72 409 GLU A CA 1
ATOM 3283 C C . GLU A 1 409 ? -43.838 -25.018 -41.947 1.00 32.72 409 GLU A C 1
ATOM 3285 O O . GLU A 1 409 ? -44.590 -24.058 -41.797 1.00 32.72 409 GLU A O 1
ATOM 3290 N N . ASP A 1 410 ? -43.562 -25.539 -43.149 1.00 29.17 410 ASP A N 1
ATOM 3291 C CA . ASP A 1 410 ? -44.504 -25.553 -44.283 1.00 29.17 410 ASP A CA 1
ATOM 3292 C C . ASP A 1 410 ? -43.979 -26.433 -45.444 1.00 29.17 410 ASP A C 1
ATOM 3294 O O . ASP A 1 410 ? -42.787 -26.733 -45.513 1.00 29.17 410 ASP A O 1
ATOM 3298 N N . GLU A 1 411 ? -44.888 -26.796 -46.359 1.00 28.58 411 GLU A N 1
ATOM 3299 C CA . GLU A 1 411 ? -44.720 -27.659 -47.553 1.00 28.58 411 GLU A CA 1
ATOM 3300 C C . GLU A 1 411 ? -44.435 -29.159 -47.275 1.00 28.58 411 GLU A C 1
ATOM 3302 O O . GLU A 1 411 ? -43.468 -29.557 -46.628 1.00 28.58 411 GLU A O 1
ATOM 3307 N N . ALA A 1 412 ? -45.302 -30.015 -47.827 1.00 27.78 412 ALA A N 1
ATOM 3308 C CA . ALA A 1 412 ? -45.224 -31.479 -47.782 1.00 27.78 412 ALA A CA 1
ATOM 3309 C C . ALA A 1 412 ? -45.115 -32.064 -49.211 1.00 27.78 412 ALA A C 1
ATOM 3311 O O . ALA A 1 412 ? -44.974 -31.319 -50.172 1.00 27.78 412 ALA A O 1
ATOM 3312 N N . GLU A 1 413 ? -45.248 -33.390 -49.337 1.00 29.81 413 GLU A N 1
ATOM 3313 C CA . GLU A 1 413 ? -45.231 -34.171 -50.593 1.00 29.81 413 GLU A CA 1
ATOM 3314 C C . GLU A 1 413 ? -43.869 -34.293 -51.315 1.00 29.81 413 GLU A C 1
ATOM 3316 O O . GLU A 1 413 ? -43.532 -33.532 -52.213 1.00 29.81 413 GLU A O 1
ATOM 3321 N N . GLU A 1 414 ? -43.168 -35.401 -51.059 1.00 30.97 414 GLU A N 1
ATOM 3322 C CA . GLU A 1 414 ? -43.074 -36.452 -52.087 1.00 30.97 414 GLU A CA 1
ATOM 3323 C C . GLU A 1 414 ? -43.074 -37.842 -51.413 1.00 30.97 414 GLU A C 1
ATOM 3325 O O . GLU A 1 414 ? -42.967 -37.939 -50.188 1.00 30.97 414 GLU A O 1
ATOM 3330 N N . VAL A 1 415 ? -43.346 -38.902 -52.181 1.00 30.94 415 VAL A N 1
ATOM 3331 C CA . VAL A 1 415 ? -43.918 -40.170 -51.678 1.00 30.94 415 VAL A CA 1
ATOM 3332 C C . VAL A 1 415 ? -42.959 -41.364 -51.806 1.00 30.94 415 VAL A C 1
ATOM 3334 O O . VAL A 1 415 ? -42.132 -41.412 -52.709 1.00 30.94 415 VAL A O 1
ATOM 3337 N N . GLU A 1 416 ? -43.121 -42.301 -50.866 1.00 28.09 416 GLU A N 1
ATOM 3338 C CA . GLU A 1 416 ? -42.716 -43.720 -50.824 1.00 28.09 416 GLU A CA 1
ATOM 3339 C C . GLU A 1 416 ? -42.028 -44.330 -52.068 1.00 28.09 416 GLU A C 1
ATOM 3341 O O . GLU A 1 416 ? -42.589 -44.343 -53.162 1.00 28.09 416 GLU A O 1
ATOM 3346 N N . GLU A 1 417 ? -40.920 -45.049 -51.845 1.00 27.95 417 GLU A N 1
ATOM 3347 C CA . GLU A 1 417 ? -40.710 -46.356 -52.490 1.00 27.95 417 GLU A CA 1
ATOM 3348 C C . GLU A 1 417 ? -39.966 -47.317 -51.531 1.00 27.95 417 GLU A C 1
ATOM 3350 O O . GLU A 1 417 ? -39.332 -46.887 -50.564 1.00 27.95 417 GLU A O 1
ATOM 3355 N N . GLU A 1 418 ? -40.142 -48.627 -51.727 1.00 26.00 418 GLU A N 1
ATOM 3356 C CA . GLU A 1 418 ? -40.030 -49.659 -50.679 1.00 26.00 418 GLU A CA 1
ATOM 3357 C C . GLU A 1 418 ? -38.631 -50.293 -50.516 1.00 26.00 418 GLU A C 1
ATOM 3359 O O . GLU A 1 418 ? -37.919 -50.496 -51.500 1.00 26.00 418 GLU A O 1
ATOM 3364 N N . ALA A 1 419 ? -38.307 -50.747 -49.292 1.00 26.58 419 ALA A N 1
ATOM 3365 C CA . ALA A 1 419 ? -37.486 -51.947 -49.043 1.00 26.58 419 ALA A CA 1
ATOM 3366 C C . ALA A 1 419 ? -37.576 -52.422 -47.571 1.00 26.58 419 ALA A C 1
ATOM 3368 O O . ALA A 1 419 ? -36.825 -51.956 -46.715 1.00 26.58 419 ALA A O 1
ATOM 3369 N N . GLU A 1 420 ? -38.456 -53.383 -47.276 1.00 27.64 420 GLU A N 1
ATOM 3370 C CA . GLU A 1 420 ? -38.371 -54.198 -46.051 1.00 27.64 420 GLU A CA 1
ATOM 3371 C C . GLU A 1 420 ? -37.333 -55.325 -46.230 1.00 27.64 420 GLU A C 1
ATOM 3373 O O . GLU A 1 420 ? -37.342 -55.983 -47.266 1.00 27.64 420 GLU A O 1
ATOM 3378 N N . GLU A 1 421 ? -36.482 -55.586 -45.228 1.00 26.88 421 GLU A N 1
ATOM 3379 C CA . GLU A 1 421 ? -36.205 -56.925 -44.654 1.00 26.88 421 GLU A CA 1
ATOM 3380 C C . GLU A 1 421 ? -35.117 -56.849 -43.556 1.00 26.88 421 GLU A C 1
ATOM 3382 O O . GLU A 1 421 ? -34.265 -55.964 -43.586 1.00 26.88 421 GLU A O 1
ATOM 3387 N N . ALA A 1 422 ? -35.146 -57.812 -42.618 1.00 29.77 422 ALA A N 1
ATOM 3388 C CA . ALA A 1 422 ? -34.313 -57.928 -41.402 1.00 29.77 422 ALA A CA 1
ATOM 3389 C C . ALA A 1 422 ? -34.487 -56.773 -40.374 1.00 29.77 422 ALA A C 1
ATOM 3391 O O . ALA A 1 422 ? -34.078 -55.643 -40.610 1.00 29.77 422 ALA A O 1
ATOM 3392 N N . GLY A 1 423 ? -35.056 -56.956 -39.174 1.00 26.44 423 GLY A N 1
ATOM 3393 C CA . GLY A 1 423 ? -35.434 -58.182 -38.455 1.00 26.44 423 GLY A CA 1
ATOM 3394 C C . GLY A 1 423 ? -34.216 -58.983 -37.966 1.00 26.44 423 GLY A C 1
ATOM 3395 O O . GLY A 1 423 ? -33.299 -59.223 -38.739 1.00 26.44 423 GLY A O 1
ATOM 3396 N N . GLU A 1 424 ? -34.113 -59.488 -36.742 1.00 28.59 424 GLU A N 1
ATOM 3397 C CA . GLU A 1 424 ? -34.950 -59.468 -35.535 1.00 28.59 424 GLU A CA 1
ATOM 3398 C C . GLU A 1 424 ? -34.149 -60.306 -34.513 1.00 28.59 424 GLU A C 1
ATOM 3400 O O . GLU A 1 424 ? -34.117 -61.524 -34.632 1.00 28.59 424 GLU A O 1
ATOM 3405 N N . GLU A 1 425 ? -33.420 -59.681 -33.585 1.00 29.05 425 GLU A N 1
ATOM 3406 C CA . GLU A 1 425 ? -32.675 -60.321 -32.475 1.00 29.05 425 GLU A CA 1
ATOM 3407 C C . GLU A 1 425 ? -32.086 -59.180 -31.614 1.00 29.05 425 GLU A C 1
ATOM 3409 O O . GLU A 1 425 ? -31.470 -58.269 -32.164 1.00 29.05 425 GLU A O 1
ATOM 3414 N N . GLY A 1 426 ? -32.227 -59.107 -30.289 1.00 26.84 426 GLY A N 1
ATOM 3415 C CA . GLY A 1 426 ? -33.079 -59.836 -29.343 1.00 26.84 426 GLY A CA 1
ATOM 3416 C C . GLY A 1 426 ? -33.154 -59.033 -28.025 1.00 26.84 426 GLY A C 1
ATOM 3417 O O . GLY A 1 426 ? -32.331 -58.143 -27.807 1.00 26.84 426 GLY A O 1
ATOM 3418 N N . GLN A 1 427 ? -34.142 -59.296 -27.168 1.00 25.78 427 GLN A N 1
ATOM 3419 C CA . GLN A 1 427 ? -34.399 -58.540 -25.928 1.00 25.78 427 GLN A CA 1
ATOM 3420 C C . GLN A 1 427 ? -34.425 -59.487 -24.710 1.00 25.78 427 GLN A C 1
ATOM 3422 O O . GLN A 1 427 ? -34.639 -60.680 -24.894 1.00 25.78 427 GLN A O 1
ATOM 3427 N N . GLU A 1 428 ? -34.261 -58.926 -23.503 1.00 28.84 428 GLU A N 1
ATOM 3428 C CA . GLU A 1 428 ? -34.370 -59.578 -22.175 1.00 28.84 428 GLU A CA 1
ATOM 3429 C C . GLU A 1 428 ? -33.195 -60.486 -21.732 1.00 28.84 428 GLU A C 1
ATOM 3431 O O . GLU A 1 428 ? -33.045 -61.603 -22.208 1.00 28.84 428 GLU A O 1
ATOM 3436 N N . GLU A 1 429 ? -32.438 -60.030 -20.721 1.00 31.41 429 GLU A N 1
ATOM 3437 C CA . GLU A 1 429 ? -32.047 -60.837 -19.546 1.00 31.41 429 GLU A CA 1
ATOM 3438 C C . GLU A 1 429 ? -32.131 -59.951 -18.274 1.00 31.41 429 GLU A C 1
ATOM 3440 O O . GLU A 1 429 ? -32.218 -58.722 -18.364 1.00 31.41 429 GLU A O 1
ATOM 3445 N N . GLU A 1 430 ? -32.202 -60.614 -17.118 1.00 26.11 430 GLU A N 1
ATOM 3446 C CA . GLU A 1 430 ? -32.616 -60.163 -15.771 1.00 26.11 430 GLU A CA 1
ATOM 3447 C C . GLU A 1 430 ? -31.770 -59.017 -15.157 1.00 26.11 430 GLU A C 1
ATOM 3449 O O . GLU A 1 430 ? -30.608 -58.809 -15.495 1.00 26.11 430 GLU A O 1
ATOM 3454 N N . GLU A 1 431 ? -32.362 -58.095 -14.384 1.00 26.59 431 GLU A N 1
ATOM 3455 C CA . GLU A 1 431 ? -32.533 -58.162 -12.911 1.00 26.59 431 GLU A CA 1
ATOM 3456 C C . GLU A 1 431 ? -31.292 -58.667 -12.138 1.00 26.59 431 GLU A C 1
ATOM 3458 O O . GLU A 1 431 ? -30.934 -59.838 -12.197 1.00 26.59 431 GLU A O 1
ATOM 3463 N N . GLY A 1 432 ? -30.662 -57.780 -11.352 1.00 26.75 432 GLY A N 1
ATOM 3464 C CA . GLY A 1 432 ? -29.492 -58.109 -10.530 1.00 26.75 432 GLY A CA 1
ATOM 3465 C C . GLY A 1 432 ? -29.076 -56.988 -9.567 1.00 26.75 432 GLY A C 1
ATOM 3466 O O . GLY A 1 432 ? -28.545 -55.971 -9.994 1.00 26.75 432 GLY A O 1
ATOM 3467 N N . GLU A 1 433 ? -29.366 -57.208 -8.283 1.00 27.56 433 GLU A N 1
ATOM 3468 C CA . GLU A 1 433 ? -28.715 -56.696 -7.058 1.00 27.56 433 GLU A CA 1
ATOM 3469 C C . GLU A 1 433 ? -28.190 -55.238 -6.996 1.00 27.56 433 GLU A C 1
ATOM 3471 O O . GLU A 1 433 ? -27.185 -54.851 -7.591 1.00 27.56 433 GLU A O 1
ATOM 3476 N N . LYS A 1 434 ? -28.805 -54.462 -6.090 1.00 26.05 434 LYS A N 1
ATOM 3477 C CA . LYS A 1 434 ? -28.050 -53.559 -5.207 1.00 26.05 434 LYS A CA 1
ATOM 3478 C C . LYS A 1 434 ? -27.568 -54.383 -4.012 1.00 26.05 434 LYS A C 1
ATOM 3480 O O . LYS A 1 434 ? -28.400 -55.104 -3.475 1.00 26.05 434 LYS A O 1
ATOM 3485 N N . GLU A 1 435 ? -26.341 -54.168 -3.549 1.00 27.34 435 GLU A N 1
ATOM 3486 C CA . GLU A 1 435 ? -25.950 -54.004 -2.133 1.00 27.34 435 GLU A CA 1
ATOM 3487 C C . GLU A 1 435 ? -24.426 -53.762 -2.047 1.00 27.34 435 GLU A C 1
ATOM 3489 O O . GLU A 1 435 ? -23.748 -53.815 -3.073 1.00 27.34 435 GLU A O 1
ATOM 3494 N N . ASP A 1 436 ? -23.940 -53.423 -0.849 1.00 25.91 436 ASP A N 1
ATOM 3495 C CA . ASP A 1 436 ? -22.548 -53.129 -0.453 1.00 25.91 436 ASP A CA 1
ATOM 3496 C C . ASP A 1 436 ? -21.822 -51.947 -1.169 1.00 25.91 436 ASP A C 1
ATOM 3498 O O . ASP A 1 436 ? -21.796 -51.826 -2.390 1.00 25.91 436 ASP A O 1
ATOM 3502 N N . ALA A 1 437 ? -21.161 -51.006 -0.479 1.00 28.27 437 ALA A N 1
ATOM 3503 C CA . ALA A 1 437 ? -20.775 -50.964 0.935 1.00 28.27 437 ALA A CA 1
ATOM 3504 C C . ALA A 1 437 ? -20.821 -49.539 1.533 1.00 28.27 437 ALA A C 1
ATOM 3506 O O . ALA A 1 437 ? -20.220 -48.610 0.991 1.00 28.27 437 ALA A O 1
ATOM 3507 N N . GLU A 1 438 ? -21.450 -49.407 2.704 1.00 27.28 438 GLU A N 1
ATOM 3508 C CA . GLU A 1 438 ? -21.161 -48.371 3.705 1.00 27.28 438 GLU A CA 1
ATOM 3509 C C . GLU A 1 438 ? -20.600 -49.074 4.951 1.00 27.28 438 GLU A C 1
ATOM 3511 O O . GLU A 1 438 ? -21.369 -49.676 5.694 1.00 27.28 438 GLU A O 1
ATOM 3516 N N . GLU A 1 439 ? -19.288 -49.013 5.203 1.00 29.56 439 GLU A N 1
ATOM 3517 C CA . GLU A 1 439 ? -18.729 -49.360 6.521 1.00 29.56 439 GLU A CA 1
ATOM 3518 C C . GLU A 1 439 ? -17.305 -48.794 6.699 1.00 29.56 439 GLU A C 1
ATOM 3520 O O . GLU A 1 439 ? -16.398 -49.175 5.965 1.00 29.56 439 GLU A O 1
ATOM 3525 N N . GLU A 1 440 ? -17.118 -47.876 7.658 1.00 28.92 440 GLU A N 1
ATOM 3526 C CA . GLU A 1 440 ? -15.872 -47.682 8.432 1.00 28.92 440 GLU A CA 1
ATOM 3527 C C . GLU A 1 440 ? -16.107 -46.646 9.559 1.00 28.92 440 GLU A C 1
ATOM 3529 O O . GLU A 1 440 ? -16.015 -45.437 9.346 1.00 28.92 440 GLU A O 1
ATOM 3534 N N . ASP A 1 441 ? -16.427 -47.109 10.777 1.00 27.16 441 ASP A N 1
ATOM 3535 C CA . ASP A 1 441 ? -16.359 -46.303 12.010 1.00 27.16 441 ASP A CA 1
ATOM 3536 C C . ASP A 1 441 ? -16.182 -47.208 13.256 1.00 27.16 441 ASP A C 1
ATOM 3538 O O . ASP A 1 441 ? -16.996 -48.096 13.495 1.00 27.16 441 ASP A O 1
ATOM 3542 N N . LYS A 1 442 ? -15.147 -46.927 14.065 1.00 29.56 442 LYS A N 1
ATOM 3543 C CA . LYS A 1 442 ? -14.802 -47.488 15.403 1.00 29.56 442 LYS A CA 1
ATOM 3544 C C . LYS A 1 442 ? -14.448 -48.983 15.562 1.00 29.56 442 LYS A C 1
ATOM 3546 O O . LYS A 1 442 ? -15.288 -49.805 15.905 1.00 29.56 442 LYS A O 1
ATOM 3551 N N . GLU A 1 443 ? -13.142 -49.223 15.668 1.00 30.91 443 GLU A N 1
ATOM 3552 C CA . GLU A 1 443 ? -12.511 -49.727 16.910 1.00 30.91 443 GLU A CA 1
ATOM 3553 C C . GLU A 1 443 ? -11.475 -48.639 17.330 1.00 30.91 443 GLU A C 1
ATOM 3555 O O . GLU A 1 443 ? -11.092 -47.827 16.489 1.00 30.91 443 GLU A O 1
ATOM 3560 N N . GLU A 1 444 ? -11.058 -48.410 18.582 1.00 29.11 444 GLU A N 1
ATOM 3561 C CA . GLU A 1 444 ? -10.774 -49.318 19.707 1.00 29.11 444 GLU A CA 1
ATOM 3562 C C . GLU A 1 444 ? -11.499 -48.932 21.025 1.00 29.11 444 GLU A C 1
ATOM 3564 O O . GLU A 1 444 ? -11.748 -47.758 21.312 1.00 29.11 444 GLU A O 1
ATOM 3569 N N . GLN A 1 445 ? -11.749 -49.928 21.884 1.00 29.81 445 GLN A N 1
ATOM 3570 C CA . GLN A 1 445 ? -11.945 -49.796 23.339 1.00 29.81 445 GLN A CA 1
ATOM 3571 C C . GLN A 1 445 ? -11.421 -51.088 24.021 1.00 29.81 445 GLN A C 1
ATOM 3573 O O . GLN A 1 445 ? -10.999 -52.003 23.322 1.00 29.81 445 GLN A O 1
ATOM 3578 N N . GLU A 1 446 ? -11.470 -51.158 25.360 1.00 30.80 446 GLU A N 1
ATOM 3579 C CA . GLU A 1 446 ? -10.872 -52.186 26.246 1.00 30.80 446 GLU A CA 1
ATOM 3580 C C . GLU A 1 446 ? -9.344 -52.026 26.471 1.00 30.80 446 GLU A C 1
ATOM 3582 O O . GLU A 1 446 ? -8.606 -51.620 25.580 1.00 30.80 446 GLU A O 1
ATOM 3587 N N . GLY A 1 447 ? -8.797 -52.275 27.671 1.00 27.20 447 GLY A N 1
ATOM 3588 C CA . GLY A 1 447 ? -9.462 -52.603 28.942 1.00 27.20 447 GLY A CA 1
ATOM 3589 C C . GLY A 1 447 ? -8.498 -52.816 30.129 1.00 27.20 447 GLY A C 1
ATOM 3590 O O . GLY A 1 447 ? -7.285 -52.856 29.941 1.00 27.20 447 GLY A O 1
ATOM 3591 N N . GLU A 1 448 ? -9.093 -53.003 31.321 1.00 30.33 448 GLU A N 1
ATOM 3592 C CA . GLU A 1 448 ? -8.511 -53.536 32.583 1.00 30.33 448 GLU A CA 1
ATOM 3593 C C . GLU A 1 448 ? -7.502 -52.642 33.367 1.00 30.33 448 GLU A C 1
ATOM 3595 O O . GLU A 1 448 ? -6.680 -51.940 32.786 1.00 30.33 448 GLU A O 1
ATOM 3600 N N . GLY A 1 449 ? -7.489 -52.607 34.713 1.00 26.36 449 GLY A N 1
ATOM 3601 C CA . GLY A 1 449 ? -8.385 -53.203 35.728 1.00 26.36 449 GLY A CA 1
ATOM 3602 C C . GLY A 1 449 ? -7.823 -53.083 37.172 1.00 26.36 449 GLY A C 1
ATOM 3603 O O . GLY A 1 449 ? -6.630 -52.836 37.314 1.00 26.36 449 GLY A O 1
ATOM 3604 N N . GLU A 1 450 ? -8.676 -53.304 38.195 1.00 31.27 450 GLU A N 1
ATOM 3605 C CA . GLU A 1 450 ? -8.351 -53.627 39.623 1.00 31.27 450 GLU A CA 1
ATOM 3606 C C . GLU A 1 450 ? -7.602 -52.549 40.483 1.00 31.27 450 GLU A C 1
ATOM 3608 O O . GLU A 1 450 ? -6.774 -51.799 39.978 1.00 31.27 450 GLU A O 1
ATOM 3613 N N . GLU A 1 451 ? -7.800 -52.371 41.807 1.00 33.00 451 GLU A N 1
ATOM 3614 C CA . GLU A 1 451 ? -8.815 -52.836 42.790 1.00 33.00 451 GLU A CA 1
ATOM 3615 C C . GLU A 1 451 ? -8.815 -51.942 44.075 1.00 33.00 451 GLU A C 1
ATOM 3617 O O . GLU A 1 451 ? -7.837 -51.235 44.305 1.00 33.00 451 GLU A O 1
ATOM 3622 N N . GLU A 1 452 ? -9.889 -52.023 44.890 1.00 31.86 452 GLU A N 1
ATOM 3623 C CA . GLU A 1 452 ? -10.078 -51.653 46.333 1.00 31.86 452 GLU A CA 1
ATOM 3624 C C . GLU A 1 452 ? -9.578 -50.283 46.910 1.00 31.86 452 GLU A C 1
ATOM 3626 O O . GLU A 1 452 ? -8.472 -49.821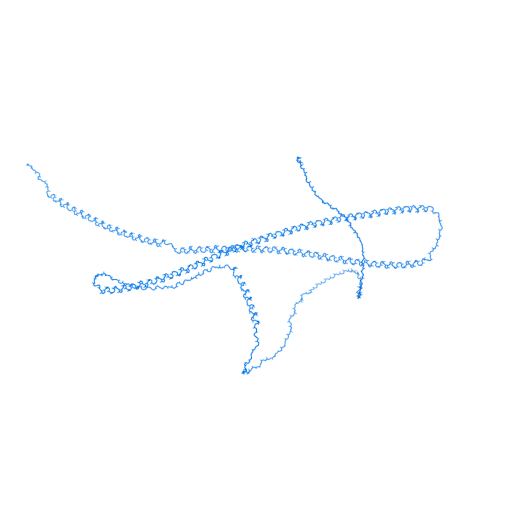 46.651 1.00 31.86 452 GLU A O 1
ATOM 3631 N N . GLY A 1 453 ? -10.299 -49.584 47.809 1.00 28.62 453 GLY A N 1
ATOM 3632 C CA . GLY A 1 453 ? -11.644 -49.794 48.381 1.00 28.62 453 GLY A CA 1
ATOM 3633 C C . GLY A 1 453 ? -11.951 -48.878 49.600 1.00 28.62 453 GLY A C 1
ATOM 3634 O O . GLY A 1 453 ? -11.016 -48.458 50.274 1.00 28.62 453 GLY A O 1
ATOM 3635 N N . GLU A 1 454 ? -13.251 -48.627 49.856 1.00 35.91 454 GLU A N 1
ATOM 3636 C CA . GLU A 1 454 ? -13.917 -48.177 51.122 1.00 35.91 454 GLU A CA 1
ATOM 3637 C C . GLU A 1 454 ? -13.477 -46.819 51.770 1.00 35.91 454 GLU A C 1
ATOM 3639 O O . GLU A 1 454 ? -12.395 -46.303 51.509 1.00 35.91 454 GLU A O 1
ATOM 3644 N N . GLU A 1 455 ? -14.281 -46.087 52.566 1.00 35.47 455 GLU A N 1
ATOM 3645 C CA . GLU A 1 455 ? -15.547 -46.367 53.285 1.00 35.47 455 GLU A CA 1
ATOM 3646 C C . GLU A 1 455 ? -16.403 -45.063 53.456 1.00 35.47 455 GLU A C 1
ATOM 3648 O O . GLU A 1 455 ? -15.825 -43.984 53.547 1.00 35.47 455 GLU A O 1
ATOM 3653 N N . GLU A 1 456 ? -17.745 -45.195 53.482 1.00 34.81 456 GLU A N 1
ATOM 3654 C CA . GLU A 1 456 ? -18.854 -44.348 54.042 1.00 34.81 456 GLU A CA 1
ATOM 3655 C C . GLU A 1 456 ? -18.810 -42.782 54.107 1.00 34.81 456 GLU A C 1
ATOM 3657 O O . GLU A 1 456 ? -17.797 -42.158 54.404 1.00 34.81 456 GLU A O 1
ATOM 3662 N N . GLY A 1 457 ? -19.932 -42.049 53.941 1.00 29.95 457 GLY A N 1
ATOM 3663 C CA . GLY A 1 457 ? -21.329 -42.442 53.646 1.00 29.95 457 GLY A CA 1
ATOM 3664 C C . GLY A 1 457 ? -22.369 -41.304 53.860 1.00 29.95 457 GLY A C 1
ATOM 3665 O O . GLY A 1 457 ? -21.989 -40.245 54.350 1.00 29.95 457 GLY A O 1
ATOM 3666 N N . GLU A 1 458 ? -23.647 -41.581 53.517 1.00 34.69 458 GLU A N 1
ATOM 3667 C CA . GLU A 1 458 ? -24.928 -40.971 54.009 1.00 34.69 458 GLU A CA 1
ATOM 3668 C C . GLU A 1 458 ? -25.185 -39.442 53.791 1.00 34.69 458 GLU A C 1
ATOM 3670 O O . GLU A 1 458 ? -24.283 -38.626 53.943 1.00 34.69 458 GLU A O 1
ATOM 3675 N N . GLU A 1 459 ? -26.370 -38.903 53.434 1.00 31.17 459 GLU A N 1
ATOM 3676 C CA . GLU A 1 459 ? -27.736 -39.367 53.040 1.00 31.17 459 GLU A CA 1
ATOM 3677 C C . GLU A 1 459 ? -28.138 -38.560 51.757 1.00 31.17 459 GLU A C 1
ATOM 3679 O O . GLU A 1 459 ? -27.580 -37.489 51.518 1.00 31.17 459 GLU A O 1
ATOM 3684 N N . GLU A 1 460 ? -28.916 -39.020 50.763 1.00 32.78 460 GLU A N 1
ATOM 3685 C CA . GLU A 1 460 ? -30.390 -39.217 50.699 1.00 32.78 460 GLU A CA 1
ATOM 3686 C C . GLU A 1 460 ? -31.259 -38.071 51.303 1.00 32.78 460 GLU A C 1
ATOM 3688 O O . GLU A 1 460 ? -30.876 -37.453 52.287 1.00 32.78 460 GLU A O 1
ATOM 3693 N N . ALA A 1 461 ? -32.422 -37.675 50.750 1.00 33.50 461 ALA A N 1
ATOM 3694 C CA . ALA A 1 461 ? -33.294 -38.329 49.759 1.00 33.50 461 ALA A CA 1
ATOM 3695 C C . ALA A 1 461 ? -34.039 -37.357 48.794 1.00 33.50 461 ALA A C 1
ATOM 3697 O O . ALA A 1 461 ? -33.936 -36.138 48.894 1.00 33.50 461 ALA A O 1
ATOM 3698 N N . GLU A 1 462 ? -34.787 -37.981 47.873 1.00 32.22 462 GLU A N 1
ATOM 3699 C CA . GLU A 1 462 ? -35.837 -37.522 46.936 1.00 32.22 462 GLU A CA 1
ATOM 3700 C C . GLU A 1 462 ? -36.534 -36.152 47.142 1.00 32.22 462 GLU A C 1
ATOM 3702 O O . GLU A 1 462 ? -36.908 -35.795 48.254 1.00 32.22 462 GLU A O 1
ATOM 3707 N N . ASP A 1 463 ? -36.954 -35.529 46.027 1.00 31.00 463 ASP A N 1
ATOM 3708 C CA . ASP A 1 463 ? -38.402 -35.439 45.737 1.00 31.00 463 ASP A CA 1
ATOM 3709 C C . ASP A 1 463 ? -38.693 -35.479 44.213 1.00 31.00 463 ASP A C 1
ATOM 3711 O O . ASP A 1 463 ? -37.758 -35.481 43.406 1.00 31.00 463 ASP A O 1
ATOM 3715 N N . LYS A 1 464 ? -39.967 -35.621 43.816 1.00 34.16 464 LYS A N 1
ATOM 3716 C CA . LYS A 1 464 ? -40.404 -36.044 42.467 1.00 34.16 464 LYS A CA 1
ATOM 3717 C C . LYS A 1 464 ? -41.034 -34.954 41.585 1.00 34.16 464 LYS A C 1
ATOM 3719 O O . LYS A 1 464 ? -41.430 -33.883 42.030 1.00 34.16 464 LYS A O 1
ATOM 3724 N N . GLU A 1 465 ? -41.135 -35.304 40.303 1.00 34.81 465 GLU A N 1
ATOM 3725 C CA . GLU A 1 465 ? -41.820 -34.579 39.227 1.00 34.81 465 GLU A CA 1
ATOM 3726 C C . GLU A 1 465 ? -43.315 -34.338 39.519 1.00 34.81 465 GLU A C 1
ATOM 3728 O O . GLU A 1 465 ? -43.982 -35.149 40.166 1.00 34.81 465 GLU A O 1
ATOM 3733 N N . GLY A 1 466 ? -43.852 -33.248 38.964 1.00 32.06 466 GLY A N 1
ATOM 3734 C CA . GLY A 1 466 ? -45.270 -32.898 39.025 1.00 32.06 466 GLY A CA 1
ATOM 3735 C C . GLY A 1 466 ? -45.615 -31.815 38.005 1.00 32.06 466 GLY A C 1
ATOM 3736 O O . GLY A 1 466 ? -45.533 -30.629 38.311 1.00 32.06 466 GLY A O 1
ATOM 3737 N N . GLU A 1 467 ? -45.967 -32.231 36.790 1.00 36.16 467 GLU A N 1
ATOM 3738 C CA . GLU A 1 467 ? -46.523 -31.358 35.750 1.00 36.16 467 GLU A CA 1
ATOM 3739 C C . GLU A 1 467 ? -47.972 -30.967 36.094 1.00 36.16 467 GLU A C 1
ATOM 3741 O O . GLU A 1 467 ? -48.740 -31.811 36.558 1.00 36.16 467 GLU A O 1
ATOM 3746 N N . ASP A 1 468 ? -48.371 -29.728 35.792 1.00 31.48 468 ASP A N 1
ATOM 3747 C CA . ASP A 1 468 ? -49.754 -29.418 35.406 1.00 31.48 468 ASP A CA 1
ATOM 3748 C C . ASP A 1 468 ? -49.773 -28.223 34.435 1.00 31.48 468 ASP A C 1
ATOM 3750 O O . ASP A 1 468 ? -48.878 -27.371 34.453 1.00 31.48 468 ASP A O 1
ATOM 3754 N N . GLU A 1 469 ? -50.775 -28.184 33.561 1.00 33.50 469 GLU A N 1
ATOM 3755 C CA . GLU A 1 469 ? -50.958 -27.165 32.519 1.00 33.50 469 GLU A CA 1
ATOM 3756 C C . GLU A 1 469 ? -51.969 -26.094 32.978 1.00 33.50 469 GLU A C 1
ATOM 3758 O O . GLU A 1 469 ? -52.763 -26.324 33.889 1.00 33.50 469 GLU A O 1
ATOM 3763 N N . GLY A 1 470 ? -52.007 -24.912 32.345 1.00 30.50 470 GLY A N 1
ATOM 3764 C CA . GLY A 1 470 ? -53.042 -23.934 32.709 1.00 30.50 470 GLY A CA 1
ATOM 3765 C C . GLY A 1 470 ? -52.980 -22.553 32.063 1.00 30.50 470 GLY A C 1
ATOM 3766 O 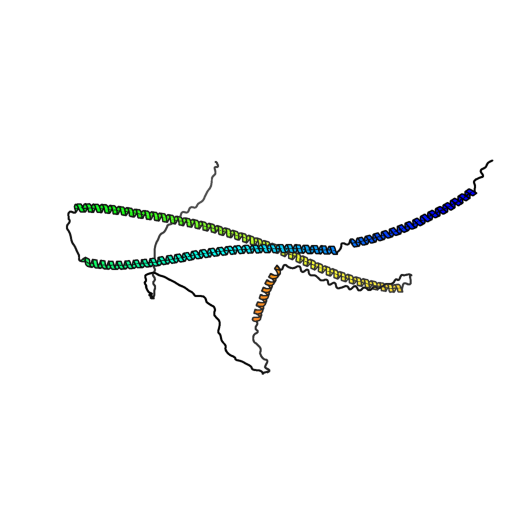O . GLY A 1 470 ? -52.215 -21.686 32.469 1.00 30.50 470 GLY A O 1
ATOM 3767 N N . GLU A 1 471 ? -53.883 -22.355 31.108 1.00 32.53 471 GLU A N 1
ATOM 3768 C CA . GLU A 1 471 ? -54.497 -21.094 30.661 1.00 32.53 471 GLU A CA 1
ATOM 3769 C C . GLU A 1 471 ? -54.825 -20.128 31.836 1.00 32.53 471 GLU A C 1
ATOM 3771 O O . GLU A 1 471 ? -55.098 -20.576 32.946 1.00 32.53 471 GLU A O 1
ATOM 3776 N N . GLY A 1 472 ? -54.899 -18.799 31.697 1.00 28.58 472 GLY A N 1
ATOM 3777 C CA . GLY A 1 472 ? -54.884 -17.908 30.529 1.00 28.58 472 GLY A CA 1
ATOM 3778 C C . GLY A 1 472 ? -55.586 -16.572 30.879 1.00 28.58 472 GLY A C 1
ATOM 3779 O O . GLY A 1 472 ? -56.126 -16.451 31.973 1.00 28.58 472 GLY A O 1
ATOM 3780 N N . GLU A 1 473 ? -55.616 -15.608 29.942 1.00 33.22 473 GLU A N 1
ATOM 3781 C CA . GLU A 1 473 ? -56.314 -14.291 30.027 1.00 33.22 473 GLU A CA 1
ATOM 3782 C C . GLU A 1 473 ? -55.770 -13.300 31.112 1.00 33.22 473 GLU A C 1
ATOM 3784 O O . GLU A 1 473 ? -55.329 -13.724 32.172 1.00 33.22 473 GLU A O 1
ATOM 3789 N N . ALA A 1 474 ? -55.650 -11.963 30.997 1.00 37.94 474 ALA A N 1
ATOM 3790 C CA . ALA A 1 474 ? -55.955 -10.883 30.030 1.00 37.94 474 ALA A CA 1
ATOM 3791 C C . ALA A 1 474 ? -56.964 -9.814 30.540 1.00 37.94 474 ALA A C 1
ATOM 3793 O O . ALA A 1 474 ? -58.155 -9.946 30.304 1.00 37.94 474 ALA A O 1
ATOM 3794 N N . GLU A 1 475 ? -56.453 -8.720 31.133 1.00 36.28 475 GLU A N 1
ATOM 3795 C CA . GLU A 1 475 ? -57.004 -7.338 31.262 1.00 36.28 475 GLU A CA 1
ATOM 3796 C C . GLU A 1 475 ? -55.758 -6.412 31.406 1.00 36.28 475 GLU A C 1
ATOM 3798 O O . GLU A 1 475 ? -54.737 -6.871 31.919 1.00 36.28 475 GLU A O 1
ATOM 3803 N N . GLU A 1 476 ? -55.596 -5.215 30.820 1.00 36.94 476 GLU A N 1
ATOM 3804 C CA . GLU A 1 476 ? -56.396 -3.967 30.724 1.00 36.94 476 GLU A CA 1
ATOM 3805 C C . GLU A 1 476 ? -56.456 -3.105 32.015 1.00 36.94 476 GLU A C 1
ATOM 3807 O O . GLU A 1 476 ? -56.552 -3.622 33.122 1.00 36.94 476 GLU A O 1
ATOM 3812 N N . GLY A 1 477 ? -56.356 -1.769 31.853 1.00 32.56 477 GLY A N 1
ATOM 3813 C CA . GLY A 1 477 ? -56.177 -0.754 32.919 1.00 32.56 477 GLY A CA 1
ATOM 3814 C C . GLY A 1 477 ? -54.754 -0.148 32.941 1.00 32.56 477 GLY A C 1
ATOM 3815 O O . GLY A 1 477 ? -53.815 -0.862 33.277 1.00 32.56 477 GLY A O 1
ATOM 3816 N N . ASP A 1 478 ? -54.428 1.090 32.534 1.00 33.12 478 ASP A N 1
ATOM 3817 C CA . ASP A 1 478 ? -55.129 2.389 32.340 1.00 33.12 478 ASP A CA 1
ATOM 3818 C C . ASP A 1 478 ? -55.091 3.356 33.562 1.00 33.12 478 ASP A C 1
ATOM 3820 O O . ASP A 1 478 ? -55.149 2.914 34.707 1.00 33.12 478 ASP A O 1
ATOM 3824 N N . GLY A 1 479 ? -54.970 4.675 33.308 1.00 33.81 479 GLY A N 1
ATOM 3825 C CA . GLY A 1 479 ? -54.720 5.767 34.291 1.00 33.81 479 GLY A CA 1
ATOM 3826 C C . GLY A 1 479 ? -53.224 6.142 34.453 1.00 33.81 479 GLY A C 1
ATOM 3827 O O . GLY A 1 479 ? -52.389 5.261 34.625 1.00 33.81 479 GLY A O 1
ATOM 3828 N N . GLU A 1 480 ? -52.744 7.383 34.244 1.00 36.84 480 GLU A N 1
ATOM 3829 C CA . GLU A 1 480 ? -53.008 8.687 34.921 1.00 36.84 480 GLU A CA 1
ATOM 3830 C C . GLU A 1 480 ? -52.404 8.790 36.349 1.00 36.84 480 GLU A C 1
ATOM 3832 O O . GLU A 1 480 ? -52.577 7.879 37.150 1.00 36.84 480 GLU A O 1
ATOM 3837 N N . GLY A 1 481 ? -51.691 9.855 36.764 1.00 34.81 481 GLY A N 1
ATOM 3838 C CA . GLY A 1 481 ? -51.259 11.100 36.092 1.00 34.81 481 GLY A CA 1
ATOM 3839 C C . GLY A 1 481 ? -50.528 12.075 37.061 1.00 34.81 481 GLY A C 1
ATOM 3840 O O . GLY A 1 481 ? -50.300 11.706 38.208 1.00 34.81 481 GLY A O 1
ATOM 3841 N N . GLU A 1 482 ? -50.228 13.309 36.603 1.00 39.06 482 GLU A N 1
ATOM 3842 C CA . GLU A 1 482 ? -49.875 14.523 37.410 1.00 39.06 482 GLU A CA 1
ATOM 3843 C C . GLU A 1 482 ? -48.521 14.519 38.203 1.00 39.06 482 GLU A C 1
ATOM 3845 O O . GLU A 1 482 ? -47.984 13.466 38.525 1.00 39.06 482 GLU A O 1
ATOM 3850 N N . GLU A 1 483 ? -47.830 15.637 38.521 1.00 37.62 483 GLU A N 1
ATOM 3851 C CA . GLU A 1 483 ? -47.985 17.080 38.202 1.00 37.62 483 GLU A CA 1
ATOM 3852 C C . GLU A 1 483 ? -46.644 17.875 38.349 1.00 37.62 483 GLU A C 1
ATOM 3854 O O . GLU A 1 483 ? -45.724 17.385 38.999 1.00 37.62 483 GLU A O 1
ATOM 3859 N N . THR A 1 484 ? -46.607 19.117 37.811 1.00 35.41 484 THR A N 1
ATOM 3860 C CA . THR A 1 484 ? -45.740 20.300 38.151 1.00 35.41 484 THR A CA 1
ATOM 3861 C C . THR A 1 484 ? -44.183 20.179 38.117 1.00 35.41 484 THR A C 1
ATOM 3863 O O . THR A 1 484 ? -43.625 19.094 38.013 1.00 35.41 484 THR A O 1
ATOM 3866 N N . GLU A 1 485 ? -43.362 21.250 38.068 1.00 39.34 485 GLU A N 1
ATOM 3867 C CA . GLU A 1 485 ? -43.563 22.718 38.200 1.00 39.34 485 GLU A CA 1
ATOM 3868 C C . GLU A 1 485 ? -42.627 23.542 37.251 1.00 39.34 485 GLU A C 1
ATOM 3870 O O . GLU A 1 485 ? -41.916 22.971 36.423 1.00 39.34 485 GLU A O 1
ATOM 3875 N N . GLU A 1 486 ? -42.661 24.883 37.321 1.00 44.19 486 GLU A N 1
ATOM 3876 C CA . GLU A 1 486 ? -42.130 25.852 36.326 1.00 44.19 486 GLU A CA 1
ATOM 3877 C C . GLU A 1 486 ? -40.612 26.191 36.433 1.00 44.19 486 GLU A C 1
ATOM 3879 O O . GLU A 1 486 ? -39.890 25.630 37.263 1.00 44.19 486 GLU A O 1
ATOM 3884 N N . PRO A 1 487 ? -40.084 27.104 35.578 1.00 50.66 487 PRO A N 1
ATOM 3885 C CA . PRO A 1 487 ? -39.906 28.486 36.073 1.00 50.66 487 PRO A CA 1
ATOM 3886 C C . PRO A 1 487 ? -40.207 29.634 35.071 1.00 50.66 487 PRO A C 1
ATOM 3888 O O . PRO A 1 487 ? -40.258 29.440 33.857 1.00 50.66 487 PRO A O 1
ATOM 3891 N N . GLU A 1 488 ? -40.352 30.847 35.621 1.00 41.59 488 GLU A N 1
ATOM 3892 C CA . GLU A 1 488 ? -40.802 32.098 34.973 1.00 41.59 488 GLU A CA 1
ATOM 3893 C C . GLU A 1 488 ? -39.784 32.811 34.040 1.00 41.59 488 GLU A C 1
ATOM 3895 O O . GLU A 1 488 ? -38.596 32.486 33.974 1.00 41.59 488 GLU A O 1
ATOM 3900 N N . GLU A 1 489 ? -40.268 33.845 33.334 1.00 40.56 489 GLU A N 1
ATOM 3901 C CA . GLU A 1 489 ? -39.480 34.789 32.524 1.00 40.56 489 GLU A CA 1
ATOM 3902 C C . GLU A 1 489 ? -38.700 35.819 33.372 1.00 40.56 489 GLU A C 1
ATOM 3904 O O . GLU A 1 489 ? -39.242 36.383 34.314 1.00 40.56 489 GLU A O 1
ATOM 3909 N N . GLU A 1 490 ? -37.521 36.244 32.902 1.00 40.47 490 GLU A N 1
ATOM 3910 C CA . GLU A 1 490 ? -37.177 37.679 32.861 1.00 40.47 490 GLU A CA 1
ATOM 3911 C C . GLU A 1 490 ? -36.403 37.993 31.570 1.00 40.47 490 GLU A C 1
ATOM 3913 O O . GLU A 1 490 ? -35.631 37.174 31.065 1.00 40.47 490 GLU A O 1
ATOM 3918 N N . ALA A 1 491 ? -36.617 39.189 31.011 1.00 37.34 491 ALA A N 1
ATOM 3919 C CA . ALA A 1 491 ? -36.016 39.603 29.746 1.00 37.34 491 ALA A CA 1
ATOM 3920 C C . ALA A 1 491 ? -35.648 41.094 29.742 1.00 37.34 491 ALA A C 1
ATOM 3922 O O . ALA A 1 491 ? -36.522 41.957 29.652 1.00 37.34 491 ALA A O 1
ATOM 3923 N N . GLU A 1 492 ? -34.348 41.399 29.712 1.00 39.97 492 GLU A N 1
ATOM 3924 C CA . GLU A 1 492 ? -33.853 42.746 29.416 1.00 39.97 492 GLU A CA 1
ATOM 3925 C C . GLU A 1 492 ? -33.190 42.819 28.036 1.00 39.97 492 GLU A C 1
ATOM 3927 O O . GLU A 1 492 ? -32.434 41.942 27.613 1.00 39.97 492 GLU A O 1
ATOM 3932 N N . LYS A 1 493 ? -33.485 43.908 27.320 1.00 38.44 493 LYS A N 1
ATOM 3933 C CA . LYS A 1 493 ? -32.850 44.290 26.058 1.00 38.44 493 LYS A CA 1
ATOM 3934 C C . LYS A 1 493 ? -32.149 45.622 26.274 1.00 38.44 493 LYS A C 1
ATOM 3936 O O . LYS A 1 493 ? -32.833 46.613 26.515 1.00 38.44 493 LYS A O 1
ATOM 3941 N N . GLU A 1 494 ? -30.842 45.682 26.048 1.00 41.28 494 GLU A N 1
ATOM 3942 C CA . GLU A 1 494 ? -30.180 46.951 25.746 1.00 41.28 494 GLU A CA 1
ATOM 3943 C C . GLU A 1 494 ? -29.593 46.949 24.336 1.00 41.28 494 GLU A C 1
ATOM 3945 O O . GLU A 1 494 ? -28.823 46.075 23.937 1.00 41.28 494 GLU A O 1
ATOM 3950 N N . ALA A 1 495 ? -29.945 47.998 23.604 1.00 40.41 495 ALA A N 1
ATOM 3951 C CA . ALA A 1 495 ? -29.198 48.525 22.481 1.00 40.41 495 ALA A CA 1
ATOM 3952 C C . ALA A 1 495 ? -29.360 50.048 22.524 1.00 40.41 495 ALA A C 1
ATOM 3954 O O . ALA A 1 495 ? -30.498 50.498 22.625 1.00 40.41 495 ALA A O 1
ATOM 3955 N N . ASP A 1 496 ? -28.266 50.814 22.418 1.00 38.47 496 ASP A N 1
ATOM 3956 C CA . ASP A 1 496 ? -28.160 51.893 21.419 1.00 38.47 496 ASP A CA 1
ATOM 3957 C C . ASP A 1 496 ? -26.713 52.439 21.262 1.00 38.47 496 ASP A C 1
ATOM 3959 O O . ASP A 1 496 ? -25.765 52.011 21.926 1.00 38.47 496 ASP A O 1
ATOM 3963 N N . GLU A 1 497 ? -26.537 53.376 20.329 1.00 39.88 497 GLU A N 1
ATOM 3964 C CA . GLU A 1 497 ? -25.285 53.935 19.818 1.00 39.88 497 GLU A CA 1
ATOM 3965 C C . GLU A 1 497 ? -24.420 54.796 20.782 1.00 39.88 497 GLU A C 1
ATOM 3967 O O . GLU A 1 497 ? -24.699 55.961 21.060 1.00 39.88 497 GLU A O 1
ATOM 3972 N N . GLY A 1 498 ? -23.183 54.340 21.015 1.00 34.44 498 GLY A N 1
ATOM 3973 C CA . GLY A 1 498 ? -22.012 54.956 20.359 1.00 34.44 498 GLY A CA 1
ATOM 3974 C C . GLY A 1 498 ? -21.332 56.228 20.927 1.00 34.44 498 GLY A C 1
ATOM 3975 O O . GLY A 1 498 ? -21.502 56.652 22.062 1.00 34.44 498 GLY A O 1
ATOM 3976 N N . LYS A 1 499 ? -20.502 56.836 20.053 1.00 38.50 499 LYS A N 1
ATOM 3977 C CA . LYS A 1 499 ? -19.764 58.126 20.179 1.00 38.50 499 LYS A CA 1
ATOM 3978 C C . LYS A 1 499 ? -18.440 58.184 20.992 1.00 38.50 499 LYS A C 1
ATOM 3980 O O . LYS A 1 499 ? -18.383 58.490 22.176 1.00 38.50 499 LYS A O 1
ATOM 3985 N N . LYS A 1 500 ? -17.324 58.068 20.249 1.00 42.72 500 LYS A N 1
ATOM 3986 C CA . LYS A 1 500 ? -15.974 58.643 20.538 1.00 42.72 500 LYS A CA 1
ATOM 3987 C C . LYS A 1 500 ? -16.063 60.164 20.865 1.00 42.72 500 LYS A C 1
ATOM 3989 O O . LYS A 1 500 ? -17.036 60.758 20.397 1.00 42.72 500 LYS A O 1
ATOM 3994 N N . PRO A 1 501 ? -15.057 60.852 21.487 1.00 50.72 501 PRO A N 1
ATOM 3995 C CA . PRO A 1 501 ? -13.602 60.554 21.432 1.00 50.72 501 PRO A CA 1
ATOM 3996 C C . PRO A 1 501 ? -12.729 60.907 22.679 1.00 50.72 501 PRO A C 1
ATOM 3998 O O . PRO A 1 501 ? -13.185 61.574 23.598 1.00 50.72 501 PRO A O 1
ATOM 4001 N N . GLY A 1 502 ? -11.405 60.643 22.625 1.00 37.28 502 GLY A N 1
ATOM 4002 C CA . GLY A 1 502 ? -10.425 61.572 23.243 1.00 37.28 502 GLY A CA 1
ATOM 4003 C C . GLY A 1 502 ? -9.107 61.037 23.843 1.00 37.28 502 GLY A C 1
ATOM 4004 O O . GLY A 1 502 ? -9.073 60.614 24.984 1.00 37.28 502 GLY A O 1
ATOM 4005 N N . LYS A 1 503 ? -8.000 61.200 23.098 1.00 40.91 503 LYS A N 1
ATOM 4006 C CA . LYS A 1 503 ? -6.600 61.480 23.530 1.00 40.91 503 LYS A CA 1
ATOM 4007 C C . LYS A 1 503 ? -6.128 61.183 24.986 1.00 40.91 503 LYS A C 1
ATOM 4009 O O . LYS A 1 503 ? -6.457 61.937 25.895 1.00 40.91 503 LYS A O 1
ATOM 4014 N N . GLY A 1 504 ? -5.015 60.437 25.084 1.00 36.97 504 GLY A N 1
ATOM 4015 C CA . GLY A 1 504 ? -3.761 60.986 25.657 1.00 36.97 504 GLY A CA 1
ATOM 4016 C C . GLY A 1 504 ? -3.089 60.240 26.828 1.00 36.97 504 GLY A C 1
ATOM 4017 O O . GLY A 1 504 ? -3.755 59.805 27.754 1.00 36.97 504 GLY A O 1
ATOM 4018 N N . GLY A 1 505 ? -1.743 60.189 26.815 1.00 41.84 505 GLY A N 1
ATOM 4019 C CA . GLY A 1 505 ? -0.893 59.550 27.845 1.00 41.84 505 GLY A CA 1
ATOM 4020 C C . GLY A 1 505 ? -0.638 58.060 27.562 1.00 41.84 505 GLY A C 1
ATOM 4021 O O . GLY A 1 505 ? -1.580 57.289 27.527 1.00 41.84 505 GLY A O 1
ATOM 4022 N N . ALA A 1 506 ? 0.566 57.543 27.285 1.00 48.53 506 ALA A N 1
ATOM 4023 C CA . ALA A 1 506 ? 1.926 58.095 27.209 1.00 48.53 506 ALA A CA 1
ATOM 4024 C C . ALA A 1 506 ? 2.662 58.415 28.532 1.00 48.53 506 ALA A C 1
ATOM 4026 O O . ALA A 1 506 ? 2.911 59.587 28.823 1.00 48.53 506 ALA A O 1
ATOM 4027 N N . LYS A 1 507 ? 3.125 57.368 29.245 1.00 49.31 507 LYS A N 1
ATOM 4028 C CA . LYS A 1 507 ? 4.517 57.201 29.754 1.00 49.31 507 LYS A CA 1
ATOM 4029 C C . LYS A 1 507 ? 4.685 55.934 30.616 1.00 49.31 507 LYS A C 1
ATOM 4031 O O . LYS A 1 507 ? 3.793 55.656 31.394 1.00 49.31 507 LYS A O 1
ATOM 4036 N N . LYS A 1 508 ? 5.872 55.311 30.490 1.00 51.59 508 LYS A N 1
ATOM 4037 C CA . LYS A 1 508 ? 6.763 54.663 31.495 1.00 51.59 508 LYS A CA 1
ATOM 4038 C C . LYS A 1 508 ? 6.160 53.884 32.693 1.00 51.59 508 LYS A C 1
ATOM 4040 O O . LYS A 1 508 ? 5.191 54.315 33.296 1.00 51.59 508 LYS A O 1
ATOM 4045 N N . ALA A 1 509 ? 6.813 52.826 33.175 1.00 52.41 509 ALA A N 1
ATOM 4046 C CA . ALA A 1 509 ? 8.234 52.462 33.019 1.00 52.41 509 ALA A CA 1
ATOM 4047 C C . ALA A 1 509 ? 8.450 51.083 32.391 1.00 52.41 509 ALA A C 1
ATOM 4049 O O . ALA A 1 509 ? 7.594 50.206 32.617 1.00 52.41 509 ALA A O 1
#

Foldseek 3Di:
DDDDPDDPVVVVVVVVVVVVVVVVVVVVVVVVVVVVVVVVVVVVVVVVVVVVVVVVVVVVVVVVVVPDPPVVVVVVVVVVVVVVVVVVVVVVVVVVVVVVVVVVVVVVVVVVVVVVVVVVVVVVVVVVVVVVVVVVVVVVVVVVVVVVVVVVVVVVVVVVVVVVVVVVVVVVVVVVCVVDDDDDDDDDPCPVVVVVVVVVVVVVVVVVVVVVVVVVVVVVVVVVVVVVVVVVVVVVVVVVVVVVVVVVVVVVVVVVVVVVVVVVVVVVVVVVVVVVVVVVVVVVVVVVVVVVVVVVVVVVVVVVVVVVVVVVVVVVVVVVVVVVVVVVVVVVVVVVVVVDPDDDDDDDDDDDDDDDDDDDPPCPPPPPPPPPDDDPPVPPVVVVVVVVVVVVVVVVVVVVVVVVDDDDDDDDDDDDDDDDDDDDDDDDDDDDDDDDDDDDDDDDDDDDDDDDDDDDDDDDDDDDDDDDDDDDDDDDDDDDDDDDDDDDDDDDDDDDDDDDDDDDDDDDD

Organism: Pleurodeles waltl (NCBI:txid8319)

Sequence (509 aa):
MPSLDNLDLTQVAAISSDLKTIRTQEKAQLQDLNDRFASFIERVHELEQQNKVLEAELLVLRQKHSEPSRLRTLYEQEIRELRLASEEAIQEKQGLQSEREAMEETLRGLQARYEEEVLNREESEARLMEVRKGADEAALARAELEKRIDSLIDEIQFLKKIHEEEMAELQAQIQYAQISVEMDVSRPDLSSALKDIRSQYEKLAAKNMQSAEEWFRSRFTVLTESAAKNTDAVRAAKDEVSESRRLLKAKSLEIEACRGMNEAMERQLQELEDKQNSEIQALQETINKLENELRNTKNEMARYLKEYQDLLNVKMALDIEIAAYRKLLEGEETRLSFTSIGSISSGYAQSAPVYGSRTAYGLQSSSYMMSTRSYPAYYSSHVQEEQEDIEETIQSSKAEEAKAEAPGEDEAEEVEEEAEEAGEEGQEEEEGEKEDAEEEDKEEQEGEGEEEGEEEGEEEAEDKEGEDEGEGEAEEGDGEGEETEEPEEEAEKEADEGKKPGKGGAKKA

Radius of gyration: 72.78 Å; chains: 1; bounding box: 198×122×209 Å

pLDDT: mean 71.27, std 26.85, range [25.78, 98.44]

InterPro domains:
  IPR018039 Intermediate filament protein, conserved site [PS00226] (322-330)
  IPR039008 Intermediate filament, rod domain [PF00038] (25-335)
  IPR039008 Intermediate filament, rod domain [PS51842] (26-336)
  IPR039008 Intermediate filament, rod domain [SM01391] (25-335)
  IPR050405 Intermediate filament structural protein [PTHR45652] (4-451)

Secondary structure (DSSP, 8-state):
--------HHHHHHHHHHHHHHHHHHHHHHHHHHHHHHHHHHHHHHHHHHHHHHHHHHHHHHHHHHS--HHHHHHHHHHHHHHHHHHHHHHHHHHHHHHHHHHHHHHHHHHHHHHHHHHHHHHHHHHHHHHHHHHHHHHHHHHHHHHHHHHHHHHHHHHHHHHHHHHHHHHHHHHHHTT-----------HHHHHHHHHHHHHHHHHHHHHHHHHHHHHHHHHHHHHHHHHHHHHHHHHHHHHHHHHHHHHHHHHHHHHHHHHHHHHHHHHHHHHHHHHHHHHHHHHHHHHHHHHHHHHHHHHHHHHHHHHHHHHHHHHHHHHHHHHHHHHHHHHHHHH---------------------------------PPPPGGGTHHHHHHHHHHHHHHHHHHHHHHHH-PPPP----------------------------------------------------------------------------------------------------